Protein AF-0000000080113033 (afdb_homodimer)

Organism: NCBI:txid1611254

Solvent-accessible surface area (backbone atoms only — not comparable to full-atom values): 27916 Å² total; per-residue (Å²): 97,87,69,54,71,92,77,58,42,43,52,55,88,66,66,50,23,52,52,45,48,52,48,31,51,71,43,21,34,92,47,36,63,61,51,31,40,35,30,22,45,32,51,26,34,28,23,66,61,72,43,68,68,57,34,53,51,52,33,44,49,45,47,46,65,73,26,60,57,77,42,72,47,20,52,50,35,39,54,56,49,51,50,52,51,56,48,40,75,72,53,36,64,60,57,39,73,61,30,32,65,85,39,83,89,32,72,80,85,64,69,82,50,74,45,83,84,57,75,85,54,63,55,66,59,42,42,67,41,27,65,63,29,37,45,33,42,17,44,30,23,52,51,32,50,59,38,46,74,78,42,56,54,51,64,28,38,52,52,33,40,52,46,39,48,56,38,28,70,68,33,76,85,39,80,54,16,47,60,43,45,47,53,46,36,40,52,45,48,51,49,28,51,49,55,50,52,50,52,52,51,51,49,51,50,50,51,50,50,50,49,51,51,50,50,50,51,50,51,49,50,52,52,51,54,52,53,52,54,51,51,52,52,49,52,55,51,54,56,52,56,56,59,58,58,61,62,58,65,69,66,69,70,75,68,76,71,72,71,71,78,123,96,88,67,57,71,90,77,57,43,44,52,54,86,66,66,49,23,51,52,45,48,51,47,30,48,72,43,20,35,92,47,36,66,62,50,32,41,35,28,22,45,33,50,27,34,27,25,66,60,72,42,68,69,57,34,51,52,51,33,46,49,45,47,45,65,74,26,61,56,76,42,74,47,21,51,50,36,40,55,56,48,51,50,51,53,57,49,40,76,74,54,37,64,59,54,36,72,62,28,29,66,86,39,82,89,33,71,78,83,62,71,82,49,74,44,82,84,57,76,85,56,64,56,67,60,42,42,67,40,27,66,64,30,37,44,32,42,17,43,33,24,53,50,31,49,59,38,46,73,79,43,57,54,53,64,29,39,53,52,32,38,52,44,40,48,55,38,27,69,69,34,76,85,40,79,52,15,47,59,43,45,48,53,46,36,38,52,46,49,52,48,27,50,50,55,50,50,50,52,52,51,49,50,50,50,51,50,51,50,49,49,50,51,50,52,50,49,51,50,49,51,50,50,50,53,52,51,52,54,50,51,54,53,50,53,55,52,54,57,52,55,55,60,56,57,62,61,60,65,68,66,67,66,74,68,76,70,76,68,75,75,122

pLDDT: mean 84.25, std 17.68, range [20.73, 98.19]

Secondary structure (DSSP, 8-state):
--S-GGG--SS-TTHHHHHHHHHHHHH-TTTHHHHHHHHHHHHHHHHHT--HHHHHHHHHHHHHHHH-SSSHHHHHHHHHHHHHHHHHHHHHHHHHHH--TT-TTS---------SS-TT--HHHHHHH-GGGHHHHHHHHHHHHHHHTTS-HHHHHHHHHHHHHHHHHH--S-TTHHHHHHHHHHHHHHHHHHHHHHHHHHHHHHHHHHHHHHHHHHHHHHHHHHHHHHHHHHHHHHHHHHHHHHHHHTTSS--GGGG---/--S-GGG--SS-TTHHHHHHHHHHHHH-TTTHHHHHHHHHHHHHHHHHT--HHHHHHHHHHHHHHHH-SSSHHHHHHHHHHHHHHHHHHHHHHHHHHH--TT-TTS---------SS-TT--HHHHHHH-GGGHHHHHHHHHHHHHHHTTS-HHHHHHHHHHHHHHHHHH--S-TTHHHHHHHHHHHHHHHHHHHHHHHHHHHHHHHHHHHHHHHHHHHHHHHHHHHHHHHHHHHHHHHHHHHHHHHHHTTTT---GGG---

InterPro domains:
  IPR033113 Phospholipase A2, histidine active site [PS00118] (38-45)
  IPR036444 Phospholipase A2 domain superfamily [G3DSA:1.20.90.10] (3-93)
  IPR036444 Phospholipase A2 domain superfamily [SSF48619] (30-64)
  IPR053322 Phospholipase A2-like [PTHR34228] (2-246)

Structure (mmCIF, N/CA/C/O backbone):
data_AF-0000000080113033-model_v1
#
loop_
_entity.id
_entity.type
_entity.pdbx_description
1 polymer 'Phospholipase A2 domain-containing protein'
#
loop_
_atom_site.group_PDB
_atom_site.id
_atom_site.type_symbol
_atom_site.label_atom_id
_atom_site.label_alt_id
_atom_site.label_comp_id
_atom_site.label_asym_id
_atom_site.label_entity_id
_atom_site.label_seq_id
_atom_site.pdbx_PDB_ins_code
_atom_site.Cart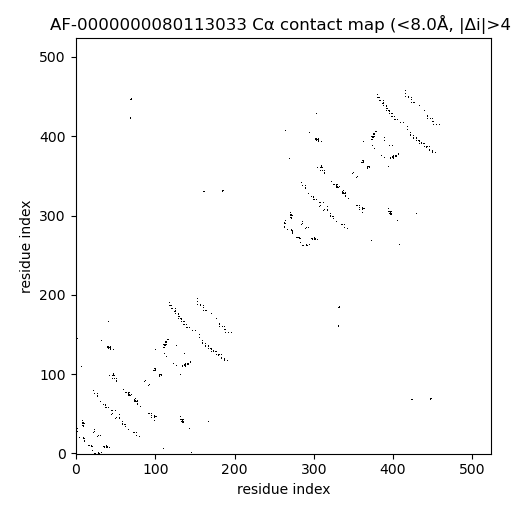n_x
_atom_site.Cartn_y
_atom_site.Cartn_z
_atom_site.occupancy
_atom_site.B_iso_or_equiv
_atom_site.auth_seq_id
_atom_site.auth_comp_id
_atom_site.auth_asym_id
_atom_site.auth_atom_id
_atom_site.pdbx_PDB_model_num
ATOM 1 N N . MET A 1 1 ? -7.789 -1.001 19.156 1 73.06 1 MET A N 1
ATOM 2 C CA . MET A 1 1 ? -8.219 -1.553 17.875 1 73.06 1 MET A CA 1
ATOM 3 C C . MET A 1 1 ? -9.422 -0.784 17.328 1 73.06 1 MET A C 1
ATOM 5 O O . MET A 1 1 ? -10.375 -0.509 18.062 1 73.06 1 MET A O 1
ATOM 9 N N . LEU A 1 2 ? -9.297 -0.498 16.062 1 80 2 LEU A N 1
ATOM 10 C CA . LEU A 1 2 ? -10.219 0.477 15.5 1 80 2 LEU A CA 1
ATOM 11 C C . LEU A 1 2 ? -11.359 -0.219 14.773 1 80 2 LEU A C 1
ATOM 13 O O . LEU A 1 2 ? -12.312 0.434 14.328 1 80 2 LEU A O 1
ATOM 17 N N . ILE A 1 3 ? -11.297 -1.491 14.789 1 90.19 3 ILE A N 1
ATOM 18 C CA . ILE A 1 3 ? -12.359 -2.209 14.094 1 90.19 3 ILE A CA 1
ATOM 19 C C . ILE A 1 3 ? -13.461 -2.59 15.086 1 90.19 3 ILE A C 1
ATOM 21 O O . ILE A 1 3 ? -13.219 -3.334 16.031 1 90.19 3 ILE A O 1
ATOM 25 N N . PRO A 1 4 ? -14.688 -2.154 14.852 1 89.88 4 PRO A N 1
ATOM 26 C CA . PRO A 1 4 ? -15.781 -2.607 15.703 1 89.88 4 PRO A CA 1
ATOM 27 C C . PRO A 1 4 ? -16.047 -4.105 15.578 1 89.88 4 PRO A C 1
ATOM 29 O O . PRO A 1 4 ? -15.852 -4.684 14.508 1 89.88 4 PRO A O 1
ATOM 32 N N . TYR A 1 5 ? -16.578 -4.672 16.578 1 91.75 5 TYR A N 1
ATOM 33 C CA . TYR A 1 5 ? -16.812 -6.109 16.641 1 91.75 5 TYR A CA 1
ATOM 34 C C . TYR A 1 5 ? -17.75 -6.555 15.531 1 91.75 5 TYR A C 1
ATOM 36 O O . TYR A 1 5 ? -17.547 -7.605 14.93 1 91.75 5 TYR A O 1
ATOM 44 N N . ASN A 1 6 ? -18.719 -5.762 15.273 1 88.81 6 ASN A N 1
ATOM 45 C CA . ASN A 1 6 ? -19.734 -6.129 14.289 1 88.81 6 ASN A CA 1
ATOM 46 C C . ASN A 1 6 ? -19.141 -6.227 12.883 1 88.81 6 ASN A C 1
ATOM 48 O O . ASN A 1 6 ? -19.703 -6.879 12.008 1 88.81 6 ASN A O 1
ATOM 52 N N . ASN A 1 7 ? -17.984 -5.629 12.688 1 90.56 7 ASN A N 1
ATOM 53 C CA . ASN A 1 7 ? -17.328 -5.656 11.383 1 90.56 7 ASN A CA 1
ATOM 54 C C . ASN A 1 7 ? -16.141 -6.602 11.375 1 90.56 7 ASN A C 1
ATOM 56 O O . ASN A 1 7 ? -15.352 -6.617 10.422 1 90.56 7 ASN A O 1
ATOM 60 N N . TRP A 1 8 ? -16 -7.332 12.445 1 93.56 8 TRP A N 1
ATOM 61 C CA . TRP A 1 8 ? -14.898 -8.289 12.562 1 93.56 8 TRP A CA 1
ATOM 62 C C . TRP A 1 8 ? -15.258 -9.609 11.891 1 93.56 8 TRP A C 1
ATOM 64 O O . TRP A 1 8 ? -16.312 -10.195 12.172 1 93.56 8 TRP A O 1
ATOM 74 N N . HIS A 1 9 ? -14.328 -10.125 11.039 1 92.19 9 HIS A N 1
ATOM 75 C CA . HIS A 1 9 ? -14.656 -11.258 10.188 1 92.19 9 HIS A CA 1
ATOM 76 C C . HIS A 1 9 ? -13.859 -12.5 10.586 1 92.19 9 HIS A C 1
ATOM 78 O O . HIS A 1 9 ? -14.172 -13.609 10.141 1 92.19 9 HIS A O 1
ATOM 84 N N . CYS A 1 10 ? -12.859 -12.312 11.414 1 92.31 10 CYS A N 1
ATOM 85 C CA . CYS A 1 10 ? -12.031 -13.461 11.758 1 92.31 10 CYS A CA 1
ATOM 86 C C . CYS A 1 10 ? -12.727 -14.352 12.781 1 92.31 10 CYS A C 1
ATOM 88 O O . CYS A 1 10 ? -12.977 -13.922 13.914 1 92.31 10 CYS A O 1
ATOM 90 N N . GLY A 1 11 ? -12.898 -15.555 12.344 1 87.62 11 GLY A N 1
ATOM 91 C CA . GLY A 1 11 ? -13.617 -16.5 13.18 1 87.62 11 GLY A CA 1
ATOM 92 C C . GLY A 1 11 ? -15.055 -16.734 12.742 1 87.62 11 GLY A C 1
ATOM 93 O O . GLY A 1 11 ? -15.648 -15.867 12.086 1 87.62 11 GLY A O 1
ATOM 94 N N . SER A 1 12 ? -15.461 -17.859 13.008 1 78.38 12 SER A N 1
ATOM 95 C CA . SER A 1 12 ? -16.859 -18.172 12.727 1 78.38 12 SER A CA 1
ATOM 96 C C . SER A 1 12 ? -17.781 -17.531 13.766 1 78.38 12 SER A C 1
ATOM 98 O O . SER A 1 12 ? -17.312 -16.906 14.719 1 78.38 12 SER A O 1
ATOM 100 N N . GLU A 1 13 ? -19.094 -17.688 13.57 1 72.19 13 GLU A N 1
ATOM 101 C CA . GLU A 1 13 ? -20.062 -17.078 14.477 1 72.19 13 GLU A CA 1
ATOM 102 C C . GLU A 1 13 ? -19.891 -17.594 15.898 1 72.19 13 GLU A C 1
ATOM 104 O O . GLU A 1 13 ? -19.375 -18.688 16.109 1 72.19 13 GLU A O 1
ATOM 109 N N . GLY A 1 14 ? -19.984 -16.719 16.844 1 79.38 14 GLY A N 1
ATOM 110 C CA . GLY A 1 14 ? -20.031 -17.062 18.266 1 79.38 14 GLY A CA 1
ATOM 111 C C . GLY A 1 14 ? -18.688 -17.031 18.938 1 79.38 14 GLY A C 1
ATOM 112 O O . GLY A 1 14 ? -17.969 -16.016 18.875 1 79.38 14 GLY A O 1
ATOM 113 N N . ILE A 1 15 ? -18.25 -18.141 19.406 1 82.44 15 ILE A N 1
ATOM 114 C CA . ILE A 1 15 ? -17.125 -18.234 20.328 1 82.44 15 ILE A CA 1
ATOM 115 C C . ILE A 1 15 ? -15.82 -17.969 19.594 1 82.44 15 ILE A C 1
ATOM 117 O O . ILE A 1 15 ? -14.969 -17.203 20.078 1 82.44 15 ILE A O 1
ATOM 121 N N . SER A 1 16 ? -15.625 -18.484 18.484 1 86 16 SER A N 1
ATOM 122 C CA . SER A 1 16 ? -14.367 -18.328 17.766 1 86 16 SER A CA 1
ATOM 123 C C . SER A 1 16 ? -14.141 -16.875 17.344 1 86 16 SER A C 1
ATOM 125 O O . SER A 1 16 ? -13.016 -16.391 17.391 1 86 16 SER A O 1
ATOM 127 N N . ARG A 1 17 ? -15.117 -16.188 16.984 1 90.69 17 ARG A N 1
ATOM 128 C CA . ARG A 1 17 ? -15.023 -14.781 16.625 1 90.69 17 ARG A CA 1
ATOM 129 C C . ARG A 1 17 ? -14.648 -13.93 17.828 1 90.69 17 ARG A C 1
ATOM 131 O O . ARG A 1 17 ? -13.828 -13.016 17.719 1 90.69 17 ARG A O 1
ATOM 138 N N . ASN A 1 18 ? -15.25 -14.273 18.922 1 92.06 18 ASN A N 1
ATOM 139 C CA . ASN A 1 18 ? -14.922 -13.555 20.156 1 92.06 18 ASN A CA 1
ATOM 140 C C . ASN A 1 18 ? -13.461 -13.75 20.547 1 92.06 18 ASN A C 1
ATOM 142 O O . ASN A 1 18 ? -12.781 -12.797 20.938 1 92.06 18 ASN A O 1
ATOM 146 N N . ILE A 1 19 ? -13.039 -14.93 20.484 1 92.31 19 ILE A N 1
ATOM 147 C CA . ILE A 1 19 ? -11.664 -15.242 20.844 1 92.31 19 ILE A CA 1
ATOM 148 C C . ILE A 1 19 ? -10.703 -14.508 19.906 1 92.31 19 ILE A C 1
ATOM 150 O O . ILE A 1 19 ? -9.773 -13.844 20.359 1 92.31 19 ILE A O 1
ATOM 154 N N . SER A 1 20 ? -10.961 -14.633 18.625 1 93.94 20 SER A N 1
ATOM 155 C CA . SER A 1 20 ? -10.078 -13.984 17.656 1 93.94 20 SER A CA 1
ATOM 156 C C . SER A 1 20 ? -10.094 -12.469 17.828 1 93.94 20 SER A C 1
ATOM 158 O O . SER A 1 20 ? -9.055 -11.812 17.719 1 93.94 20 SER A O 1
ATOM 160 N N . TYR A 1 21 ? -11.203 -11.906 18.094 1 95.31 21 TYR A N 1
ATOM 161 C CA . TYR A 1 21 ? -11.32 -10.469 18.312 1 95.31 21 TYR A CA 1
ATOM 162 C C . TYR A 1 21 ? -10.492 -10.023 19.516 1 95.31 21 TYR A C 1
ATOM 164 O O . TYR A 1 21 ? -9.766 -9.031 19.438 1 95.31 21 TYR A O 1
ATOM 172 N N . ASN A 1 22 ? -10.57 -10.766 20.562 1 94.12 22 ASN A N 1
ATOM 173 C CA . ASN A 1 22 ? -9.852 -10.406 21.781 1 94.12 22 ASN A CA 1
ATOM 174 C C . ASN A 1 22 ? -8.344 -10.586 21.609 1 94.12 22 ASN A C 1
ATOM 176 O O . ASN A 1 22 ? -7.562 -9.789 22.125 1 94.12 22 ASN A O 1
ATOM 180 N N . VAL A 1 23 ? -7.988 -11.594 20.953 1 94.44 23 VAL A N 1
ATOM 181 C CA . VAL A 1 23 ? -6.57 -11.805 20.688 1 94.44 23 VAL A CA 1
ATOM 182 C C . VAL A 1 23 ? -6.023 -10.664 19.844 1 94.44 23 VAL A C 1
ATOM 184 O O . VAL A 1 23 ? -4.949 -10.125 20.125 1 94.44 23 VAL A O 1
ATOM 187 N N . ALA A 1 24 ? -6.738 -10.312 18.766 1 95.56 24 ALA A N 1
ATOM 188 C CA . ALA A 1 24 ? -6.301 -9.219 17.906 1 95.56 24 ALA A CA 1
ATOM 189 C C . ALA A 1 24 ? -6.227 -7.902 18.672 1 95.56 24 ALA A C 1
ATOM 191 O O . ALA A 1 24 ? -5.297 -7.113 18.484 1 95.56 24 ALA A O 1
ATOM 192 N N . LYS A 1 25 ? -7.18 -7.715 19.516 1 95.5 25 LYS A N 1
ATOM 193 C CA . LYS A 1 25 ? -7.211 -6.496 20.328 1 95.5 25 LYS A CA 1
ATOM 194 C C . LYS A 1 25 ? -6 -6.418 21.25 1 95.5 25 LYS A C 1
ATOM 196 O O . LYS A 1 25 ? -5.422 -5.344 21.438 1 95.5 25 LYS A O 1
ATOM 201 N N . LYS A 1 26 ? -5.602 -7.504 21.75 1 94.31 26 LYS A N 1
ATOM 202 C CA . LYS A 1 26 ? -4.512 -7.551 22.719 1 94.31 26 LYS A CA 1
ATOM 203 C C . LYS A 1 26 ? -3.154 -7.578 22.031 1 94.31 26 LYS A C 1
ATOM 205 O O . LYS A 1 26 ? -2.264 -6.793 22.359 1 94.31 26 LYS A O 1
ATOM 210 N N . ASP A 1 27 ? -3.055 -8.422 21.031 1 94.12 27 ASP A N 1
ATOM 211 C CA . ASP A 1 27 ? -1.729 -8.742 20.516 1 94.12 27 ASP A CA 1
ATOM 212 C C . ASP A 1 27 ? -1.466 -8.031 19.188 1 94.12 27 ASP A C 1
ATOM 214 O O . ASP A 1 27 ? -0.313 -7.848 18.797 1 94.12 27 ASP A O 1
ATOM 218 N N . CYS A 1 28 ? -2.498 -7.617 18.484 1 96 28 CYS A N 1
ATOM 219 C CA . CYS A 1 28 ? -2.307 -7.125 17.125 1 96 28 CYS A CA 1
ATOM 220 C C . CYS A 1 28 ? -3.139 -5.871 16.875 1 96 28 CYS A C 1
ATOM 222 O O . CYS A 1 28 ? -3.857 -5.789 15.883 1 96 28 CYS A O 1
ATOM 224 N N . PRO A 1 29 ? -3.104 -4.957 17.75 1 94.62 29 PRO A N 1
ATOM 225 C CA . PRO A 1 29 ? -4.051 -3.848 17.625 1 94.62 29 PRO A CA 1
ATOM 226 C C . PRO A 1 29 ? -3.807 -3.018 16.359 1 94.62 29 PRO A C 1
ATOM 228 O O . PRO A 1 29 ? -4.762 -2.582 15.711 1 94.62 29 PRO A O 1
ATOM 231 N N . THR A 1 30 ? -2.572 -2.766 15.945 1 93.12 30 THR A N 1
ATOM 232 C CA . THR A 1 30 ? -2.293 -1.899 14.805 1 93.12 30 THR A CA 1
ATOM 233 C C . THR A 1 30 ? -2.434 -2.668 13.492 1 93.12 30 THR A C 1
ATOM 235 O O . THR A 1 30 ? -2.52 -2.068 12.422 1 93.12 30 THR A O 1
ATOM 238 N N . LEU A 1 31 ? -2.49 -3.99 13.578 1 96.38 31 LEU A N 1
ATOM 239 C CA . LEU A 1 31 ? -2.584 -4.82 12.383 1 96.38 31 LEU A CA 1
ATOM 240 C C . LEU A 1 31 ? -3.992 -5.387 12.219 1 96.38 31 LEU A C 1
ATOM 242 O O . LEU A 1 31 ? -4.273 -6.094 11.25 1 96.38 31 LEU A O 1
ATOM 246 N N . ALA A 1 32 ? -4.84 -5.004 13.086 1 96.44 32 ALA A N 1
ATOM 247 C CA . ALA A 1 32 ? -6.156 -5.629 13.18 1 96.44 32 ALA A CA 1
ATOM 248 C C . ALA A 1 32 ? -6.957 -5.414 11.898 1 96.44 32 ALA A C 1
ATOM 250 O O . ALA A 1 32 ? -7.621 -6.336 11.414 1 96.44 32 ALA A O 1
ATOM 251 N N . ALA A 1 33 ? -6.922 -4.25 11.375 1 96.19 33 ALA A N 1
ATOM 252 C CA . ALA A 1 33 ? -7.691 -3.957 10.172 1 96.19 33 ALA A CA 1
ATOM 253 C C . ALA A 1 33 ? -7.215 -4.809 9 1 96.19 33 ALA A C 1
ATOM 255 O O . ALA A 1 33 ? -8.031 -5.352 8.242 1 96.19 33 ALA A O 1
ATOM 256 N N . ALA A 1 34 ? -5.938 -4.891 8.867 1 97.12 34 ALA A N 1
ATOM 257 C CA . ALA A 1 34 ? -5.367 -5.68 7.781 1 97.12 34 ALA A CA 1
ATOM 258 C C . ALA A 1 34 ? -5.668 -7.164 7.961 1 97.12 34 ALA A C 1
ATOM 260 O O . ALA A 1 34 ? -6.004 -7.855 6.996 1 97.12 34 ALA A O 1
ATOM 261 N N . LEU A 1 35 ? -5.531 -7.641 9.148 1 97.44 35 LEU A N 1
ATOM 262 C CA . LEU A 1 35 ? -5.852 -9.039 9.43 1 97.44 35 LEU A CA 1
ATOM 263 C C . LEU A 1 35 ? -7.324 -9.32 9.164 1 97.44 35 LEU A C 1
ATOM 265 O O . LEU A 1 35 ? -7.664 -10.359 8.594 1 97.44 35 LEU A O 1
ATOM 269 N N . ASN A 1 36 ? -8.141 -8.43 9.609 1 96.62 36 ASN A N 1
ATOM 270 C CA . ASN A 1 36 ? -9.57 -8.555 9.367 1 96.62 36 ASN A CA 1
ATOM 271 C C . ASN A 1 36 ? -9.883 -8.602 7.871 1 96.62 36 ASN A C 1
ATOM 273 O O . ASN A 1 36 ? -10.805 -9.297 7.445 1 96.62 36 ASN A O 1
ATOM 277 N N . HIS A 1 37 ? -9.164 -7.84 7.113 1 97.88 37 HIS A N 1
ATOM 278 C CA . HIS A 1 37 ? -9.352 -7.844 5.664 1 97.88 37 HIS A CA 1
ATOM 279 C C . HIS A 1 37 ? -9.008 -9.203 5.066 1 97.88 37 HIS A C 1
ATOM 281 O O . HIS A 1 37 ? -9.695 -9.68 4.16 1 97.88 37 HIS A O 1
ATOM 287 N N . CYS A 1 38 ? -7.938 -9.812 5.559 1 98.19 38 CYS A N 1
ATOM 288 C CA . CYS A 1 38 ? -7.602 -11.164 5.121 1 98.19 38 CYS A CA 1
ATOM 289 C C . CYS A 1 38 ? -8.742 -12.125 5.402 1 98.19 38 CYS A C 1
ATOM 291 O O . CYS A 1 38 ? -9.055 -12.984 4.574 1 98.19 38 CYS A O 1
ATOM 293 N N . CYS A 1 39 ? -9.352 -11.977 6.512 1 96.25 39 CYS A N 1
ATOM 294 C CA . CYS A 1 39 ? -10.477 -12.828 6.875 1 96.25 39 CYS A CA 1
ATOM 295 C C . CYS A 1 39 ? -11.672 -12.57 5.961 1 96.25 39 CYS A C 1
ATOM 297 O O . CYS A 1 39 ? -12.367 -13.508 5.57 1 96.25 39 CYS A O 1
ATOM 299 N N . ALA A 1 40 ? -11.922 -11.328 5.645 1 95.88 40 ALA A N 1
ATOM 300 C CA . ALA A 1 40 ? -13.023 -10.984 4.75 1 95.88 40 ALA A CA 1
ATOM 301 C C . ALA A 1 40 ? -12.852 -11.633 3.383 1 95.88 40 ALA A C 1
ATOM 303 O O . ALA A 1 40 ? -13.797 -12.211 2.838 1 95.88 40 ALA A O 1
ATOM 304 N N . ILE A 1 41 ? -11.664 -11.555 2.881 1 97.69 41 ILE A N 1
ATOM 305 C CA . ILE A 1 41 ? -11.359 -12.172 1.595 1 97.69 41 ILE A CA 1
ATOM 306 C C . ILE A 1 41 ? -11.562 -13.68 1.683 1 97.69 41 ILE A C 1
ATOM 308 O O . ILE A 1 41 ? -12.125 -14.289 0.769 1 97.69 41 ILE A O 1
ATOM 312 N N . HIS A 1 42 ? -11.18 -14.234 2.762 1 95.94 42 HIS A N 1
ATOM 313 C CA . HIS A 1 42 ? -11.305 -15.664 2.994 1 95.94 42 HIS A CA 1
ATOM 314 C C . HIS A 1 42 ? -12.773 -16.094 3.029 1 95.94 42 HIS A C 1
ATOM 316 O O . HIS A 1 42 ? -13.141 -17.125 2.455 1 95.94 42 HIS A O 1
ATOM 322 N N . ASP A 1 43 ? -13.547 -15.32 3.691 1 93.81 43 ASP A N 1
ATOM 323 C CA . ASP A 1 43 ? -14.977 -15.602 3.773 1 93.81 43 ASP A CA 1
ATOM 324 C C . ASP A 1 43 ? -15.609 -15.625 2.387 1 93.81 43 ASP A C 1
ATOM 326 O O . ASP A 1 43 ? -16.375 -16.531 2.062 1 93.81 43 ASP A O 1
ATOM 330 N N . ASP A 1 44 ? -15.312 -14.664 1.611 1 95.19 44 ASP A N 1
ATOM 331 C CA . ASP A 1 44 ? -15.859 -14.617 0.26 1 95.19 44 ASP A CA 1
ATOM 332 C C . ASP A 1 44 ? -15.352 -15.789 -0.576 1 95.19 44 ASP A C 1
ATOM 334 O O . ASP A 1 44 ? -16.094 -16.344 -1.392 1 95.19 44 ASP A O 1
ATOM 338 N N . CYS A 1 45 ? -14.117 -16.109 -0.404 1 96.19 45 CYS A N 1
ATOM 339 C CA . CYS A 1 45 ? -13.57 -17.266 -1.112 1 96.19 45 CYS A CA 1
ATOM 340 C C . CYS A 1 45 ? -14.352 -18.531 -0.77 1 96.19 45 CYS A C 1
ATOM 342 O O . CYS A 1 45 ? -14.703 -19.297 -1.66 1 96.19 45 CYS A O 1
ATOM 344 N N . TYR A 1 46 ? -14.578 -18.719 0.485 1 93.81 46 TYR A N 1
ATOM 345 C CA . TYR A 1 46 ? -15.391 -19.844 0.932 1 93.81 46 TYR A CA 1
ATOM 346 C C . TYR A 1 46 ? -16.797 -19.781 0.331 1 93.81 46 TYR A C 1
ATOM 348 O O . TYR A 1 46 ? -17.312 -20.781 -0.16 1 93.81 46 TYR A O 1
ATOM 356 N N . GLY A 1 47 ? -17.344 -18.625 0.428 1 93.19 47 GLY A N 1
ATOM 357 C CA . GLY A 1 47 ? -18.672 -18.438 -0.123 1 93.19 47 GLY A CA 1
ATOM 358 C C . GLY A 1 47 ? -18.766 -18.797 -1.593 1 93.19 47 GLY A C 1
ATOM 359 O O . GLY A 1 47 ? -19.781 -19.344 -2.037 1 93.19 47 GLY A O 1
ATOM 360 N N . ARG A 1 48 ? -17.75 -18.562 -2.334 1 94.19 48 ARG A N 1
ATOM 361 C CA . ARG A 1 48 ? -17.719 -18.828 -3.768 1 94.19 48 ARG A CA 1
ATOM 362 C C . ARG A 1 48 ? -17.375 -20.297 -4.043 1 94.19 48 ARG A C 1
ATOM 364 O O . ARG A 1 48 ? -17.453 -20.75 -5.188 1 94.19 48 ARG A O 1
ATOM 371 N N . GLN A 1 49 ? -16.969 -20.953 -2.982 1 94.31 49 GLN A N 1
ATOM 372 C CA . GLN A 1 49 ? -16.609 -22.359 -3.109 1 94.31 49 GLN A CA 1
ATOM 373 C C . GLN A 1 49 ? -15.453 -22.547 -4.094 1 94.31 49 GLN A C 1
ATOM 375 O O . GLN A 1 49 ? -15.5 -23.406 -4.965 1 94.31 49 GLN A O 1
ATOM 380 N N . ASP A 1 50 ? -14.375 -21.719 -3.951 1 95.44 50 ASP A N 1
ATOM 381 C CA . ASP A 1 50 ? -13.219 -21.734 -4.852 1 95.44 50 ASP A CA 1
ATOM 382 C C . ASP A 1 50 ? -12.25 -22.859 -4.477 1 95.44 50 ASP A C 1
ATOM 384 O O . ASP A 1 50 ? -11.148 -22.938 -5.012 1 95.44 50 ASP A O 1
ATOM 388 N N . GLY A 1 51 ? -12.68 -23.812 -3.629 1 95 51 GLY A N 1
ATOM 389 C CA . GLY A 1 51 ? -11.82 -24.859 -3.123 1 95 51 GLY A CA 1
ATOM 390 C C . GLY A 1 51 ? -11.234 -24.547 -1.758 1 95 51 GLY A C 1
ATOM 391 O O . GLY A 1 51 ? -10.586 -23.516 -1.576 1 95 51 GLY A O 1
ATOM 392 N N . GLN A 1 52 ? -11.453 -25.312 -0.85 1 94.88 52 GLN A N 1
ATOM 393 C CA . GLN A 1 52 ? -11.055 -25.078 0.534 1 94.88 52 GLN A CA 1
ATOM 394 C C . GLN A 1 52 ? -9.547 -24.891 0.645 1 94.88 52 GLN A C 1
ATOM 396 O O . GLN A 1 52 ? -9.078 -23.938 1.283 1 94.88 52 GLN A O 1
ATOM 401 N N . GLU A 1 53 ? -8.781 -25.781 0.035 1 95.62 53 GLU A N 1
ATOM 402 C CA . GLU A 1 53 ? -7.328 -25.734 0.138 1 95.62 53 GLU A CA 1
ATOM 403 C C . GLU A 1 53 ? -6.781 -24.406 -0.41 1 95.62 53 GLU A C 1
ATOM 405 O O . GLU A 1 53 ? -5.941 -23.766 0.226 1 95.62 53 GLU A O 1
ATOM 410 N N . LYS A 1 54 ? -7.273 -24 -1.526 1 96.69 54 LYS A N 1
ATOM 411 C CA . LYS A 1 54 ? -6.836 -22.75 -2.131 1 96.69 54 LYS A CA 1
ATOM 412 C C . LYS A 1 54 ? -7.156 -21.562 -1.229 1 96.69 54 LYS A C 1
ATOM 414 O O . LYS A 1 54 ? -6.301 -20.688 -1.002 1 96.69 54 LYS A O 1
ATOM 419 N N . CYS A 1 55 ? -8.398 -21.516 -0.719 1 97.19 55 CYS A N 1
ATOM 420 C CA . CYS A 1 55 ? -8.828 -20.406 0.133 1 97.19 55 CYS A CA 1
ATOM 421 C C . CYS A 1 55 ? -7.992 -20.344 1.404 1 97.19 55 CYS A C 1
ATOM 423 O O . CYS A 1 55 ? -7.582 -19.266 1.829 1 97.19 55 CYS A O 1
ATOM 425 N N . ASP A 1 56 ? -7.699 -21.5 1.99 1 96.56 56 ASP A N 1
ATOM 426 C CA . ASP A 1 56 ? -6.918 -21.562 3.225 1 96.56 56 ASP A CA 1
ATOM 427 C C . ASP A 1 56 ? -5.477 -21.109 2.982 1 96.56 56 ASP A C 1
ATOM 429 O O . ASP A 1 56 ? -4.898 -20.391 3.799 1 96.56 56 ASP A O 1
ATOM 433 N N . GLU A 1 57 ? -4.934 -21.562 1.918 1 97.06 57 GLU A N 1
ATOM 434 C CA . GLU A 1 57 ? -3.57 -21.156 1.583 1 97.06 57 GLU A CA 1
ATOM 435 C C . GLU A 1 57 ? -3.475 -19.656 1.363 1 97.06 57 GLU A C 1
ATOM 437 O O . GLU A 1 57 ? -2.529 -19.016 1.827 1 97.06 57 GLU A O 1
ATOM 442 N N . GLU A 1 58 ? -4.391 -19.109 0.638 1 97.44 58 GLU A N 1
ATOM 443 C CA . GLU A 1 58 ? -4.406 -17.672 0.382 1 97.44 58 GLU A CA 1
ATOM 444 C C . GLU A 1 58 ? -4.602 -16.875 1.675 1 97.44 58 GLU A C 1
ATOM 446 O O . GLU A 1 58 ? -4 -15.82 1.856 1 97.44 58 GLU A O 1
ATOM 451 N N . PHE A 1 59 ? -5.473 -17.375 2.545 1 97.75 59 PHE A N 1
ATOM 452 C CA . PHE A 1 59 ? -5.68 -16.75 3.852 1 97.75 59 PHE A CA 1
ATOM 453 C C . PHE A 1 59 ? -4.379 -16.734 4.648 1 97.75 59 PHE A C 1
ATOM 455 O O . PHE A 1 59 ? -4.004 -15.703 5.203 1 97.75 59 PHE A O 1
ATOM 462 N N . CYS A 1 60 ? -3.693 -17.828 4.715 1 97.94 60 CYS A N 1
ATOM 463 C CA . CYS A 1 60 ? -2.459 -17.922 5.484 1 97.94 60 CYS A CA 1
ATOM 464 C C . CYS A 1 60 ? -1.366 -17.047 4.879 1 97.94 60 CYS A C 1
ATOM 466 O O . CYS A 1 60 ? -0.601 -16.422 5.609 1 97.94 60 CYS A O 1
ATOM 468 N N . GLU A 1 61 ? -1.302 -17.016 3.584 1 97.75 61 GLU A N 1
ATOM 469 C CA . GLU A 1 61 ? -0.332 -16.141 2.922 1 97.75 61 GLU A CA 1
ATOM 470 C C . GLU A 1 61 ? -0.629 -14.672 3.195 1 97.75 61 GLU A C 1
ATOM 472 O O . GLU A 1 61 ? 0.287 -13.883 3.432 1 97.75 61 GLU A O 1
ATOM 477 N N . CYS A 1 62 ? -1.855 -14.32 3.094 1 98.12 62 CYS A N 1
ATOM 478 C CA . CYS A 1 62 ? -2.275 -12.961 3.414 1 98.12 62 CYS A CA 1
ATOM 479 C C . CYS A 1 62 ? -1.826 -12.57 4.816 1 98.12 62 CYS A C 1
ATOM 481 O O . CYS A 1 62 ? -1.265 -11.492 5.016 1 98.12 62 CYS A O 1
ATOM 483 N N . ASN A 1 63 ? -2.047 -13.422 5.766 1 97.5 63 ASN A N 1
ATOM 484 C CA . ASN A 1 63 ? -1.66 -13.164 7.148 1 97.5 63 ASN A CA 1
ATOM 485 C C . ASN A 1 63 ? -0.144 -13.094 7.305 1 97.5 63 ASN A C 1
ATOM 487 O O . ASN A 1 63 ? 0.37 -12.289 8.078 1 97.5 63 ASN A O 1
ATOM 491 N N . ARG A 1 64 ? 0.532 -13.922 6.598 1 96.94 64 ARG A N 1
ATOM 492 C CA . ARG A 1 64 ? 1.99 -13.875 6.621 1 96.94 64 ARG A CA 1
ATOM 493 C C . ARG A 1 64 ? 2.502 -12.516 6.16 1 96.94 64 ARG A C 1
ATOM 495 O O . ARG A 1 64 ? 3.387 -11.938 6.793 1 96.94 64 ARG A O 1
ATOM 502 N N . MET A 1 65 ? 1.953 -12.055 5.129 1 97.25 65 MET A N 1
ATOM 503 C CA . MET A 1 65 ? 2.389 -10.781 4.57 1 97.25 65 MET A CA 1
ATOM 504 C C . MET A 1 65 ? 2.1 -9.633 5.539 1 97.25 65 MET A C 1
ATOM 506 O O . MET A 1 65 ? 2.912 -8.719 5.684 1 97.25 65 MET A O 1
ATOM 510 N N . VAL A 1 66 ? 0.997 -9.703 6.176 1 97.44 66 VAL A N 1
ATOM 511 C CA . VAL A 1 66 ? 0.57 -8.648 7.086 1 97.44 66 VAL A CA 1
ATOM 512 C C . VAL A 1 66 ? 1.485 -8.617 8.305 1 97.44 66 VAL A C 1
ATOM 514 O O . VAL A 1 66 ? 1.778 -7.547 8.844 1 97.44 66 VAL A O 1
ATOM 517 N N . THR A 1 67 ? 2 -9.734 8.742 1 97.25 67 THR A N 1
ATOM 518 C CA . THR A 1 67 ? 2.684 -9.812 10.023 1 97.25 67 THR A CA 1
ATOM 519 C C . THR A 1 67 ? 4.188 -9.969 9.828 1 97.25 67 THR A C 1
ATOM 521 O O . THR A 1 67 ? 4.926 -10.18 10.789 1 97.25 67 THR A O 1
ATOM 524 N N . ARG A 1 68 ? 4.672 -9.812 8.703 1 96.12 68 ARG A N 1
ATOM 525 C CA . ARG A 1 68 ? 6.023 -10.25 8.375 1 96.12 68 ARG A CA 1
ATOM 526 C C . ARG A 1 68 ? 7.062 -9.266 8.891 1 96.12 68 ARG A C 1
ATOM 528 O O . ARG A 1 68 ? 8.242 -9.602 9.008 1 96.12 68 ARG A O 1
ATOM 535 N N . LEU A 1 69 ? 6.688 -8.078 9.117 1 96.12 69 LEU A N 1
ATOM 536 C CA . LEU A 1 69 ? 7.688 -7.117 9.562 1 96.12 69 LEU A CA 1
ATOM 537 C C . LEU A 1 69 ? 8.219 -7.484 10.945 1 96.12 69 LEU A C 1
ATOM 539 O O . LEU A 1 69 ? 7.469 -7.988 11.789 1 96.12 69 LEU A O 1
ATOM 543 N N . PRO A 1 70 ? 9.461 -7.211 11.203 1 94.62 70 PRO A N 1
ATOM 544 C CA . PRO A 1 70 ? 10.102 -7.645 12.445 1 94.62 70 PRO A CA 1
ATOM 545 C C . PRO A 1 70 ? 9.852 -6.68 13.602 1 94.62 70 PRO A C 1
ATOM 547 O O . PRO A 1 70 ? 10.797 -6.117 14.156 1 94.62 70 PRO A O 1
ATOM 550 N N . THR A 1 71 ? 8.711 -6.574 13.992 1 94.12 71 THR A N 1
ATOM 551 C CA . THR A 1 71 ? 8.297 -5.805 15.164 1 94.12 71 THR A CA 1
ATOM 552 C C . THR A 1 71 ? 7.781 -6.73 16.266 1 94.12 71 THR A C 1
ATOM 554 O O . THR A 1 71 ? 7.512 -7.91 16.016 1 94.12 71 THR A O 1
ATOM 557 N N . GLU A 1 72 ? 7.715 -6.207 17.438 1 94 72 GLU A N 1
ATOM 558 C CA . GLU A 1 72 ? 7.16 -7.004 18.531 1 94 72 GLU A CA 1
ATOM 559 C C . GLU A 1 72 ? 5.723 -7.422 18.234 1 94 72 GLU A C 1
ATOM 561 O O . GLU A 1 72 ? 5.355 -8.586 18.422 1 94 72 GLU A O 1
ATOM 566 N N . GLU A 1 73 ? 4.938 -6.559 17.828 1 94.5 73 GLU A N 1
ATOM 567 C CA . GLU A 1 73 ? 3.557 -6.875 17.453 1 94.5 73 GLU A CA 1
ATOM 568 C C . GLU A 1 73 ? 3.502 -7.898 16.328 1 94.5 73 GLU A C 1
ATOM 570 O O . GLU A 1 73 ? 2.688 -8.828 16.359 1 94.5 73 GLU A O 1
ATOM 575 N N . GLY A 1 74 ? 4.355 -7.668 15.352 1 95.75 74 GLY A N 1
ATOM 576 C CA . GLY A 1 74 ? 4.418 -8.633 14.258 1 95.75 74 GLY A CA 1
ATOM 577 C C . GLY A 1 74 ? 4.672 -10.055 14.734 1 95.75 74 GLY A C 1
ATOM 578 O O . GLY A 1 74 ? 4.035 -10.992 14.258 1 95.75 74 GLY A O 1
ATOM 579 N N . TYR A 1 75 ? 5.543 -10.188 15.672 1 95.31 75 TYR A N 1
ATOM 580 C CA . TYR A 1 75 ? 5.879 -11.5 16.188 1 95.31 75 TYR A CA 1
ATOM 581 C C . TYR A 1 75 ? 4.691 -12.125 16.922 1 95.31 75 TYR A C 1
ATOM 583 O O . TYR A 1 75 ? 4.367 -13.297 16.703 1 95.31 75 TYR A O 1
ATOM 591 N N . LYS A 1 76 ? 4.062 -11.383 17.75 1 95.44 76 LYS A N 1
ATOM 592 C CA . LYS A 1 76 ? 2.91 -11.867 18.5 1 95.44 76 LYS A CA 1
ATOM 593 C C . LYS A 1 76 ? 1.762 -12.242 17.562 1 95.44 76 LYS A C 1
ATOM 595 O O . LYS A 1 76 ? 1.12 -13.281 17.734 1 95.44 76 LYS A O 1
ATOM 600 N N . CYS A 1 77 ? 1.551 -11.453 16.594 1 96.62 77 CYS A N 1
ATOM 601 C CA . CYS A 1 77 ? 0.479 -11.695 15.633 1 96.62 77 CYS A CA 1
ATOM 602 C C . CYS A 1 77 ? 0.776 -12.93 14.789 1 96.62 77 CYS A C 1
ATOM 604 O O . CYS A 1 77 ? -0.126 -13.719 14.492 1 96.62 77 CYS A O 1
ATOM 606 N N . ARG A 1 78 ? 1.988 -13.047 14.414 1 95.88 78 ARG A N 1
ATOM 607 C CA . ARG A 1 78 ? 2.381 -14.188 13.594 1 95.88 78 ARG A CA 1
ATOM 608 C C . ARG A 1 78 ? 2.109 -15.5 14.328 1 95.88 78 ARG A C 1
ATOM 610 O O . ARG A 1 78 ? 1.671 -16.484 13.711 1 95.88 78 ARG A O 1
ATOM 617 N N . ALA A 1 79 ? 2.426 -15.555 15.539 1 94 79 ALA A N 1
ATOM 618 C CA . ALA A 1 79 ? 2.162 -16.75 16.328 1 94 79 ALA A CA 1
ATOM 619 C C . ALA A 1 79 ? 0.676 -17.094 16.312 1 94 79 ALA A C 1
ATOM 621 O O . ALA A 1 79 ? 0.303 -18.25 16.078 1 94 79 ALA A O 1
ATOM 622 N N . ALA A 1 80 ? -0.107 -16.109 16.562 1 92.81 80 ALA A N 1
ATOM 623 C CA . ALA A 1 80 ? -1.555 -16.312 16.562 1 92.81 80 ALA A CA 1
ATOM 624 C C . ALA A 1 80 ? -2.057 -16.766 15.203 1 92.81 80 ALA A C 1
ATOM 626 O O . ALA A 1 80 ? -2.922 -17.641 15.109 1 92.81 80 ALA A O 1
ATOM 627 N N . MET A 1 81 ? -1.503 -16.188 14.18 1 93.88 81 MET A N 1
ATOM 628 C CA . MET A 1 81 ? -1.946 -16.5 12.828 1 93.88 81 MET A CA 1
ATOM 629 C C . MET A 1 81 ? -1.487 -17.891 12.414 1 93.88 81 MET A C 1
ATOM 631 O O . MET A 1 81 ? -2.201 -18.594 11.695 1 93.88 81 MET A O 1
ATOM 635 N N . ASN A 1 82 ? -0.309 -18.25 12.852 1 93.31 82 ASN A N 1
ATOM 636 C CA . ASN A 1 82 ? 0.152 -19.609 12.594 1 93.31 82 ASN A CA 1
ATOM 637 C C . ASN A 1 82 ? -0.766 -20.656 13.234 1 93.31 82 ASN A C 1
ATOM 639 O O . ASN A 1 82 ? -1.072 -21.672 12.633 1 93.31 82 ASN A O 1
ATOM 643 N N . ASP A 1 83 ? -1.188 -20.391 14.383 1 91.38 83 ASP A N 1
ATOM 644 C CA . ASP A 1 83 ? -2.146 -21.25 15.055 1 91.38 83 ASP A CA 1
ATOM 645 C C . ASP A 1 83 ? -3.461 -21.328 14.281 1 91.38 83 ASP A C 1
ATOM 647 O O . ASP A 1 83 ? -4.016 -22.406 14.086 1 91.38 83 ASP A O 1
ATOM 651 N N . ALA A 1 84 ? -3.957 -20.219 13.859 1 91.81 84 ALA A N 1
ATOM 652 C CA . ALA A 1 84 ? -5.203 -20.156 13.102 1 91.81 84 ALA A CA 1
ATOM 653 C C . ALA A 1 84 ? -5.094 -20.969 11.812 1 91.81 84 ALA A C 1
ATOM 655 O O . ALA A 1 84 ? -6.008 -21.719 11.461 1 91.81 84 ALA A O 1
ATOM 656 N N . CYS A 1 85 ? -4.02 -20.828 11.125 1 94 85 CYS A N 1
ATOM 657 C CA . CYS A 1 85 ? -3.793 -21.547 9.883 1 94 85 CYS A CA 1
ATOM 658 C C . CYS A 1 85 ? -3.707 -23.047 10.141 1 94 85 CYS A C 1
ATOM 660 O O . CYS A 1 85 ? -4.188 -23.859 9.336 1 94 85 CYS A O 1
ATOM 662 N N . GLY A 1 86 ? -3.121 -23.406 11.234 1 91.38 86 GLY A N 1
ATOM 663 C CA . GLY A 1 86 ? -3.07 -24.812 11.633 1 91.38 86 GLY A CA 1
ATOM 664 C C . GLY A 1 86 ? -4.438 -25.391 11.938 1 91.38 86 GLY A C 1
ATOM 665 O O . GLY A 1 86 ? -4.742 -26.516 11.539 1 91.38 86 GLY A O 1
ATOM 666 N N . ILE A 1 87 ? -5.242 -24.641 12.594 1 87.56 87 ILE A N 1
ATOM 667 C CA . ILE A 1 87 ? -6.57 -25.094 13.008 1 87.56 87 ILE A CA 1
ATOM 668 C C . ILE A 1 87 ? -7.465 -25.25 11.781 1 87.56 87 ILE A C 1
ATOM 670 O O . ILE A 1 87 ? -8.289 -26.172 11.727 1 87.56 87 ILE A O 1
ATOM 674 N N . LEU A 1 88 ? -7.363 -24.391 10.812 1 89.06 88 LEU A N 1
ATOM 675 C CA . LEU A 1 88 ? -8.18 -24.422 9.602 1 89.06 88 LEU A CA 1
ATOM 676 C C . LEU A 1 88 ? -8.031 -25.766 8.883 1 89.06 88 LEU A C 1
ATOM 678 O O . LEU A 1 88 ? -8.969 -26.234 8.242 1 89.06 88 LEU A O 1
ATOM 682 N N . ARG A 1 89 ? -6.875 -26.344 8.977 1 84.75 89 ARG A N 1
ATOM 683 C CA . ARG A 1 89 ? -6.641 -27.625 8.328 1 84.75 89 ARG A CA 1
ATOM 684 C C . ARG A 1 89 ? -7.562 -28.703 8.898 1 84.75 89 ARG A C 1
ATOM 686 O O . ARG A 1 89 ? -7.938 -29.641 8.195 1 84.75 89 ARG A O 1
ATOM 693 N N . PHE A 1 90 ? -8.062 -28.469 10.094 1 83.69 90 PHE A N 1
ATOM 694 C CA . PHE A 1 90 ? -8.844 -29.5 10.773 1 83.69 90 PHE A CA 1
ATOM 695 C C . PHE A 1 90 ? -10.336 -29.156 10.734 1 83.69 90 PHE A C 1
ATOM 697 O O . PHE A 1 90 ? -11.172 -30.047 10.594 1 83.69 90 PHE A O 1
ATOM 704 N N . VAL A 1 91 ? -10.641 -27.953 10.859 1 81.62 91 VAL A N 1
ATOM 705 C CA . VAL A 1 91 ? -12.047 -27.609 11.055 1 81.62 91 VAL A CA 1
ATOM 706 C C . VAL A 1 91 ? -12.555 -26.812 9.852 1 81.62 91 VAL A C 1
ATOM 708 O O . VAL A 1 91 ? -13.75 -26.516 9.758 1 81.62 91 VAL A O 1
ATOM 711 N N . GLY A 1 92 ? -11.703 -26.406 8.93 1 87.62 92 GLY A N 1
ATOM 712 C CA . GLY A 1 92 ? -12.078 -25.562 7.805 1 87.62 92 GLY A CA 1
ATOM 713 C C . GLY A 1 92 ? -13.156 -26.188 6.93 1 87.62 92 GLY A C 1
ATOM 714 O O . GLY A 1 92 ? -13.953 -25.469 6.324 1 87.62 92 GLY A O 1
ATOM 715 N N . MET A 1 93 ? -13.172 -27.453 6.938 1 87.44 93 MET A N 1
ATOM 716 C CA . MET A 1 93 ? -14.117 -28.156 6.078 1 87.44 93 MET A CA 1
ATOM 717 C C . MET A 1 93 ? -15.555 -27.844 6.48 1 87.44 93 MET A C 1
ATOM 719 O O . MET A 1 93 ? -16.422 -27.703 5.621 1 87.44 93 MET A O 1
ATOM 723 N N . PHE A 1 94 ? -15.781 -27.75 7.695 1 84.25 94 PHE A N 1
ATOM 724 C CA . PHE A 1 94 ? -17.125 -27.453 8.18 1 84.25 94 PHE A CA 1
ATOM 725 C C . PHE A 1 94 ? -17.547 -26.047 7.766 1 84.25 94 PHE A C 1
ATOM 727 O O . PHE A 1 94 ? -18.656 -25.859 7.246 1 84.25 94 PHE A O 1
ATOM 734 N N . ALA A 1 95 ? -16.703 -25.156 7.992 1 85.5 95 ALA A N 1
ATOM 735 C CA . ALA A 1 95 ? -16.984 -23.766 7.629 1 85.5 95 ALA A CA 1
ATOM 736 C C . ALA A 1 95 ? -17.141 -23.625 6.117 1 85.5 95 ALA A C 1
ATOM 738 O O . ALA A 1 95 ? -18.016 -22.891 5.645 1 85.5 95 ALA A O 1
ATOM 739 N N . TYR A 1 96 ? -16.312 -24.266 5.406 1 89.81 96 TYR A N 1
ATOM 740 C CA . TYR A 1 96 ? -16.359 -24.219 3.947 1 89.81 96 TYR A CA 1
ATOM 741 C C . TYR A 1 96 ? -17.703 -24.75 3.432 1 89.81 96 TYR A C 1
ATOM 743 O O . TYR A 1 96 ? -18.328 -24.125 2.574 1 89.81 96 TYR A O 1
ATOM 751 N N . GLY A 1 97 ? -18.094 -25.859 3.947 1 86.69 97 GLY A N 1
ATOM 752 C CA . GLY A 1 97 ? -19.359 -26.469 3.537 1 86.69 97 GLY A CA 1
ATOM 753 C C . GLY A 1 97 ? -20.562 -25.625 3.893 1 86.69 97 GLY A C 1
ATOM 754 O O . GLY A 1 97 ? -21.578 -25.656 3.195 1 86.69 97 GLY A O 1
ATOM 755 N N . SER A 1 98 ? -20.359 -24.781 4.891 1 83.69 98 SER A N 1
ATOM 756 C CA . SER A 1 98 ? -21.484 -24 5.387 1 83.69 98 SER A CA 1
ATOM 757 C C . SER A 1 98 ? -21.531 -22.625 4.738 1 83.69 98 SER A C 1
ATOM 759 O O . SER A 1 98 ? -22.438 -21.828 5.008 1 83.69 98 SER A O 1
ATOM 761 N N . SER A 1 99 ? -20.547 -22.234 3.869 1 83.44 99 SER A N 1
ATOM 762 C CA . SER A 1 99 ? -20.422 -20.906 3.285 1 83.44 99 SER A CA 1
ATOM 763 C C . SER A 1 99 ? -20.688 -20.938 1.783 1 83.44 99 SER A C 1
ATOM 765 O O . SER A 1 99 ? -19.75 -21.062 0.99 1 83.44 99 SER A O 1
ATOM 767 N N . ASN A 1 100 ? -21.859 -21.219 1.328 1 84.81 100 ASN A N 1
ATOM 768 C CA . ASN A 1 100 ? -22.125 -21.328 -0.102 1 84.81 100 ASN A CA 1
ATOM 769 C C . ASN A 1 100 ? -23.141 -20.281 -0.557 1 84.81 100 ASN A C 1
ATOM 771 O O . ASN A 1 100 ? -24.328 -20.391 -0.268 1 84.81 100 ASN A O 1
ATOM 775 N N . TYR A 1 101 ? -22.562 -19.391 -1.365 1 85.12 101 TYR A N 1
ATOM 776 C CA . TYR A 1 101 ? -23.422 -18.297 -1.818 1 85.12 101 TYR A CA 1
ATOM 777 C C . TYR A 1 101 ? -24.516 -18.797 -2.742 1 85.12 101 TYR A C 1
ATOM 779 O O . TYR A 1 101 ? -25.547 -18.141 -2.918 1 85.12 101 TYR A O 1
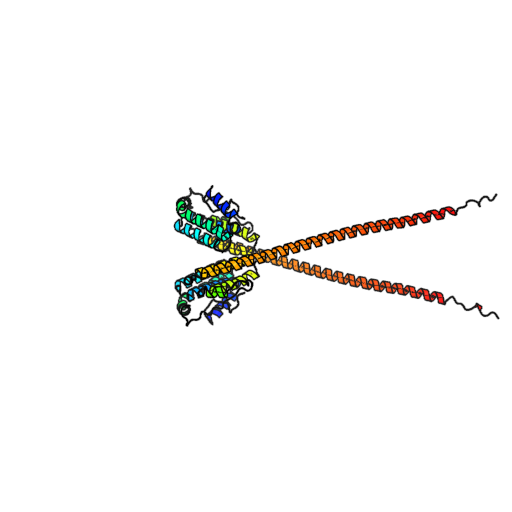ATOM 787 N N . THR A 1 102 ? -24.266 -19.844 -3.309 1 83.5 102 THR A N 1
ATOM 788 C CA . THR A 1 102 ? -25.25 -20.359 -4.258 1 83.5 102 THR A CA 1
ATOM 789 C C . THR A 1 102 ? -26.312 -21.188 -3.547 1 83.5 102 THR A C 1
ATOM 791 O O . THR A 1 102 ? -27.328 -21.562 -4.141 1 83.5 102 THR A O 1
ATOM 794 N N . ASP A 1 103 ? -26.047 -21.453 -2.318 1 81.94 103 ASP A N 1
ATOM 795 C CA . ASP A 1 103 ? -27.016 -22.172 -1.507 1 81.94 103 ASP A CA 1
ATOM 796 C C . ASP A 1 103 ? -27.969 -21.188 -0.814 1 81.94 103 ASP A C 1
ATOM 798 O O . ASP A 1 103 ? -27.578 -20.484 0.114 1 81.94 103 ASP A O 1
ATOM 802 N N . PRO A 1 104 ? -29.141 -21.094 -1.263 1 76.69 104 PRO A N 1
ATOM 803 C CA . PRO A 1 104 ? -30.078 -20.125 -0.718 1 76.69 104 PRO A CA 1
ATOM 804 C C . PRO A 1 104 ? -30.375 -20.344 0.765 1 76.69 104 PRO A C 1
ATOM 806 O O . PRO A 1 104 ? -30.891 -19.453 1.437 1 76.69 104 PRO A O 1
ATOM 809 N N . THR A 1 105 ? -30.094 -21.453 1.305 1 74.69 105 THR A N 1
ATOM 810 C CA . THR A 1 105 ? -30.344 -21.75 2.711 1 74.69 105 THR A CA 1
ATOM 811 C C . THR A 1 105 ? -29.234 -21.188 3.59 1 74.69 105 THR A C 1
ATOM 813 O O . THR A 1 105 ? -29.344 -21.203 4.816 1 74.69 105 THR A O 1
ATOM 816 N N . LYS A 1 106 ? -28.266 -20.75 2.938 1 71.12 106 LYS A N 1
ATOM 817 C CA . LYS A 1 106 ? -27.125 -20.203 3.662 1 71.12 106 LYS A CA 1
ATOM 818 C C . LYS A 1 106 ? -26.953 -18.703 3.371 1 71.12 106 LYS A C 1
ATOM 820 O O . LYS A 1 106 ? -26.234 -18.328 2.449 1 71.12 106 LYS A O 1
ATOM 825 N N . PRO A 1 107 ? -27.672 -17.938 4.16 1 60.84 107 PRO A N 1
ATOM 826 C CA . PRO A 1 107 ? -27.578 -16.516 3.826 1 60.84 107 PRO A CA 1
ATOM 827 C C . PRO A 1 107 ? -26.188 -15.922 4.105 1 60.84 107 PRO A C 1
ATOM 829 O O . PRO A 1 107 ? -25.516 -16.359 5.043 1 60.84 107 PRO A O 1
ATOM 832 N N . ALA A 1 108 ? -25.766 -15.211 3.09 1 59.72 108 ALA A N 1
ATOM 833 C CA . ALA A 1 108 ? -24.516 -14.477 3.316 1 59.72 108 ALA A CA 1
ATOM 834 C C . ALA A 1 108 ? -24.703 -13.414 4.391 1 59.72 108 ALA A C 1
ATOM 836 O O . ALA A 1 108 ? -25.703 -12.703 4.41 1 59.72 108 ALA A O 1
ATOM 837 N N . GLY A 1 109 ? -24.344 -13.594 5.633 1 58.03 109 GLY A N 1
ATOM 838 C CA . GLY A 1 109 ? -24.547 -12.664 6.734 1 58.03 109 GLY A CA 1
ATOM 839 C C . GLY A 1 109 ? -23.672 -11.43 6.637 1 58.03 109 GLY A C 1
ATOM 840 O O . GLY A 1 109 ? -23.297 -10.836 7.656 1 58.03 109 GLY A O 1
ATOM 841 N N . ASN A 1 110 ? -23.484 -10.898 5.395 1 64.06 110 ASN A N 1
ATOM 842 C CA . ASN A 1 110 ? -22.484 -9.836 5.477 1 64.06 110 ASN A CA 1
ATOM 843 C C . ASN A 1 110 ? -23.141 -8.461 5.406 1 64.06 110 ASN A C 1
ATOM 845 O O . ASN A 1 110 ? -24.141 -8.273 4.723 1 64.06 110 ASN A O 1
ATOM 849 N N . GLU A 1 111 ? -22.797 -7.617 6.328 1 72.75 111 GLU A N 1
ATOM 850 C CA . GLU A 1 111 ? -23.219 -6.223 6.344 1 72.75 111 GLU A CA 1
ATOM 851 C C . GLU A 1 111 ? -22.531 -5.418 5.242 1 72.75 111 GLU A C 1
ATOM 853 O O . GLU A 1 111 ? -21.312 -5.41 5.148 1 72.75 111 GLU A O 1
ATOM 858 N N . GLU A 1 112 ? -23.406 -4.859 4.426 1 83.62 112 GLU A N 1
ATOM 859 C CA . GLU A 1 112 ? -22.906 -3.934 3.412 1 83.62 112 GLU A CA 1
ATOM 860 C C . GLU A 1 112 ? -22.516 -2.592 4.031 1 83.62 112 GLU A C 1
ATOM 862 O O . GLU A 1 112 ? -23.297 -2.002 4.781 1 83.62 112 GLU A O 1
ATOM 867 N N . LEU A 1 113 ? -21.297 -2.248 3.797 1 87.69 113 LEU A N 1
ATOM 868 C CA . LEU A 1 113 ? -20.812 -0.999 4.375 1 87.69 113 LEU A CA 1
ATOM 869 C C . LEU A 1 113 ? -20.578 0.047 3.293 1 87.69 113 LEU A C 1
ATOM 871 O O . LEU A 1 113 ? -20.047 -0.273 2.223 1 87.69 113 LEU A O 1
ATOM 875 N N . VAL A 1 114 ? -21.062 1.241 3.631 1 86.62 114 VAL A N 1
ATOM 876 C CA . VAL A 1 114 ? -20.812 2.404 2.787 1 86.62 114 VAL A CA 1
ATOM 877 C C . VAL A 1 114 ? -19.828 3.346 3.479 1 86.62 114 VAL A C 1
ATOM 879 O O . VAL A 1 114 ? -20 3.672 4.656 1 86.62 114 VAL A O 1
ATOM 882 N N . PRO A 1 115 ? -18.766 3.734 2.66 1 87.88 115 PRO A N 1
ATOM 883 C CA . PRO A 1 115 ? -17.844 4.68 3.285 1 87.88 115 PRO A CA 1
ATOM 884 C C . PRO A 1 115 ? -18.531 5.969 3.73 1 87.88 115 PRO A C 1
ATOM 886 O O . PRO A 1 115 ? -19.422 6.465 3.041 1 87.88 115 PRO A O 1
ATOM 889 N N . GLN A 1 116 ? -18.094 6.512 4.77 1 81.81 116 GLN A N 1
ATOM 890 C CA . GLN A 1 116 ? -18.703 7.703 5.352 1 81.81 116 GLN A CA 1
ATOM 891 C C . GLN A 1 116 ? -18.359 8.945 4.543 1 81.81 116 GLN A C 1
ATOM 893 O O . GLN A 1 116 ? -19.141 9.898 4.488 1 81.81 116 GLN A O 1
ATOM 898 N N . THR A 1 117 ? -17.281 8.961 3.918 1 74.69 117 THR A N 1
ATOM 899 C CA . THR A 1 117 ? -16.75 10.195 3.34 1 74.69 117 THR A CA 1
ATOM 900 C C . THR A 1 117 ? -17.031 10.25 1.84 1 74.69 117 THR A C 1
ATOM 902 O O . THR A 1 117 ? -16.828 11.281 1.201 1 74.69 117 THR A O 1
ATOM 905 N N . VAL A 1 118 ? -17.438 9.117 1.19 1 70.62 118 VAL A N 1
ATOM 906 C CA . VAL A 1 118 ? -17.578 9.195 -0.26 1 70.62 118 VAL A CA 1
ATOM 907 C C . VAL A 1 118 ? -19.062 9.172 -0.637 1 70.62 118 VAL A C 1
ATOM 909 O O . VAL A 1 118 ? -19.609 8.109 -0.928 1 70.62 118 VAL A O 1
ATOM 912 N N . PRO A 1 119 ? -19.75 10.18 -0.618 1 64.31 119 PRO A N 1
ATOM 913 C CA . PRO A 1 119 ? -21.203 10.242 -0.735 1 64.31 119 PRO A CA 1
ATOM 914 C C . PRO A 1 119 ? -21.703 9.773 -2.098 1 64.31 119 PRO A C 1
ATOM 916 O O . PRO A 1 119 ? -22.797 9.203 -2.195 1 64.31 119 PRO A O 1
ATOM 919 N N . SER A 1 120 ? -20.969 10.008 -3.062 1 66.69 120 SER A N 1
ATOM 920 C CA . SER A 1 120 ? -21.656 10 -4.352 1 66.69 120 SER A CA 1
ATOM 921 C C . SER A 1 120 ? -21.609 8.617 -4.992 1 66.69 120 SER A C 1
ATOM 923 O O . SER A 1 120 ? -22.141 8.414 -6.082 1 66.69 120 SER A O 1
ATOM 925 N N . ILE A 1 121 ? -21.188 7.727 -4.25 1 77.06 121 ILE A N 1
ATOM 926 C CA . ILE A 1 121 ? -21.109 6.43 -4.91 1 77.06 121 ILE A CA 1
ATOM 927 C C . ILE A 1 121 ? -22.328 5.586 -4.523 1 77.06 121 ILE A C 1
ATOM 929 O O . ILE A 1 121 ? -22.719 5.555 -3.355 1 77.06 121 ILE A O 1
ATOM 933 N N . ASP A 1 122 ? -22.953 5.012 -5.566 1 85.81 122 ASP A N 1
ATOM 934 C CA . ASP A 1 122 ? -24.062 4.094 -5.355 1 85.81 122 ASP A CA 1
ATOM 935 C C . ASP A 1 122 ? -23.562 2.711 -4.938 1 85.81 122 ASP A C 1
ATOM 937 O O . ASP A 1 122 ? -23.422 1.816 -5.773 1 85.81 122 ASP A O 1
ATOM 941 N N . TYR A 1 123 ? -23.422 2.486 -3.711 1 89.06 123 TYR A N 1
ATOM 942 C CA . TYR A 1 123 ? -22.875 1.236 -3.205 1 89.06 123 TYR A CA 1
ATOM 943 C C . TYR A 1 123 ? -23.906 0.114 -3.279 1 89.06 123 TYR A C 1
ATOM 945 O O . TYR A 1 123 ? -23.547 -1.061 -3.381 1 89.06 123 TYR A O 1
ATOM 953 N N . ASP A 1 124 ? -25.109 0.529 -3.248 1 88.38 124 ASP A N 1
ATOM 954 C CA . ASP A 1 124 ? -26.125 -0.495 -3.438 1 88.38 124 ASP A CA 1
ATOM 955 C C . ASP A 1 124 ? -26 -1.155 -4.809 1 88.38 124 ASP A C 1
ATOM 957 O O . ASP A 1 124 ? -26.094 -2.377 -4.926 1 88.38 124 ASP A O 1
ATOM 961 N N . HIS A 1 125 ? -25.875 -0.3 -5.734 1 91.62 125 HIS A N 1
ATOM 962 C CA . HIS A 1 125 ? -25.656 -0.812 -7.082 1 91.62 125 HIS A CA 1
ATOM 963 C C . HIS A 1 125 ? -24.391 -1.667 -7.145 1 91.62 125 HIS A C 1
ATOM 965 O O . HIS A 1 125 ? -24.391 -2.727 -7.777 1 91.62 125 HIS A O 1
ATOM 971 N N . LEU A 1 126 ? -23.359 -1.279 -6.508 1 93.38 126 LEU A N 1
ATOM 972 C CA . LEU A 1 126 ? -22.094 -2.004 -6.492 1 93.38 126 LEU A CA 1
ATOM 973 C C . LEU A 1 126 ? -22.266 -3.383 -5.863 1 93.38 126 LEU A C 1
ATOM 975 O O . LEU A 1 126 ? -21.828 -4.387 -6.43 1 93.38 126 LEU A O 1
ATOM 979 N N . TYR A 1 127 ? -22.922 -3.467 -4.762 1 92.94 127 TYR A N 1
ATOM 980 C CA . TYR A 1 127 ? -23.125 -4.727 -4.062 1 92.94 127 TYR A CA 1
ATOM 981 C C . TYR A 1 127 ? -24.016 -5.668 -4.875 1 92.94 127 TYR A C 1
ATOM 983 O O . TYR A 1 127 ? -23.828 -6.887 -4.832 1 92.94 127 TYR A O 1
ATOM 991 N N . THR A 1 128 ? -24.953 -5.113 -5.594 1 93.25 128 THR A N 1
ATOM 992 C CA . THR A 1 128 ? -25.828 -5.914 -6.434 1 93.25 128 THR A CA 1
ATOM 993 C C . THR A 1 128 ? -25.062 -6.531 -7.598 1 93.25 128 THR A C 1
ATOM 995 O O . THR A 1 128 ? -25.312 -7.676 -7.98 1 93.25 128 THR A O 1
ATOM 998 N N . LYS A 1 129 ? -24.141 -5.785 -8.148 1 95.62 129 LYS A N 1
ATOM 999 C CA . LYS A 1 129 ? -23.375 -6.238 -9.312 1 95.62 129 LYS A CA 1
ATOM 1000 C C . LYS A 1 129 ? -22.25 -7.18 -8.898 1 95.62 129 LYS A C 1
ATOM 1002 O O . LYS A 1 129 ? -21.734 -7.934 -9.727 1 95.62 129 LYS A O 1
ATOM 1007 N N . CYS A 1 130 ? -21.828 -7.086 -7.668 1 95.06 130 CYS A N 1
ATOM 1008 C CA . CYS A 1 130 ? -20.734 -7.902 -7.168 1 95.06 130 CYS A CA 1
ATOM 1009 C C . CYS A 1 130 ? -21.172 -8.734 -5.973 1 95.06 130 CYS A C 1
ATOM 1011 O O . CYS A 1 130 ? -20.547 -8.695 -4.914 1 95.06 130 CYS A O 1
ATOM 1013 N N . PRO A 1 131 ? -22.094 -9.578 -6.137 1 92.19 131 PRO A N 1
ATOM 1014 C CA . PRO A 1 131 ? -22.719 -10.242 -4.988 1 92.19 131 PRO A CA 1
ATOM 1015 C C . PRO A 1 131 ? -21.797 -11.25 -4.312 1 92.19 131 PRO A C 1
ATOM 1017 O O . PRO A 1 131 ? -22.016 -11.609 -3.152 1 92.19 131 PRO A O 1
ATOM 1020 N N . HIS A 1 132 ? -20.734 -11.727 -4.957 1 93.81 132 HIS A N 1
ATOM 1021 C CA . HIS A 1 132 ? -19.922 -12.797 -4.387 1 93.81 132 HIS A CA 1
ATOM 1022 C C . HIS A 1 132 ? -18.656 -12.242 -3.752 1 93.81 132 HIS A C 1
ATOM 1024 O O . HIS A 1 132 ? -17.734 -13 -3.432 1 93.81 132 HIS A O 1
ATOM 1030 N N . VAL A 1 133 ? -18.625 -10.891 -3.639 1 95.75 133 VAL A N 1
ATOM 1031 C CA . VAL A 1 133 ? -17.469 -10.289 -2.971 1 95.75 133 VAL A CA 1
ATOM 1032 C C . VAL A 1 133 ? -17.938 -9.141 -2.078 1 95.75 133 VAL A C 1
ATOM 1034 O O . VAL A 1 133 ? -17.219 -8.148 -1.899 1 95.75 133 VAL A O 1
ATOM 1037 N N . ASN A 1 134 ? -19.109 -9.227 -1.541 1 93.38 134 ASN A N 1
ATOM 1038 C CA . ASN A 1 134 ? -19.688 -8.156 -0.738 1 93.38 134 ASN A CA 1
ATOM 1039 C C . ASN A 1 134 ? -18.938 -7.973 0.579 1 93.38 134 ASN A C 1
ATOM 1041 O O . ASN A 1 134 ? -18.797 -6.848 1.058 1 93.38 134 ASN A O 1
ATOM 1045 N N . ILE A 1 135 ? -18.516 -9.047 1.135 1 94.5 135 ILE A N 1
ATOM 1046 C CA . ILE A 1 135 ? -17.797 -8.977 2.404 1 94.5 135 ILE A CA 1
ATOM 1047 C C . ILE A 1 135 ? -16.469 -8.242 2.205 1 94.5 135 ILE A C 1
ATOM 1049 O O . ILE A 1 135 ? -16.125 -7.359 2.994 1 94.5 135 ILE A O 1
ATOM 1053 N N . THR A 1 136 ? -15.812 -8.555 1.149 1 96.5 136 THR A N 1
ATOM 1054 C CA . THR A 1 136 ? -14.547 -7.906 0.834 1 96.5 136 THR A CA 1
ATOM 1055 C C . THR A 1 136 ? -14.758 -6.434 0.502 1 96.5 136 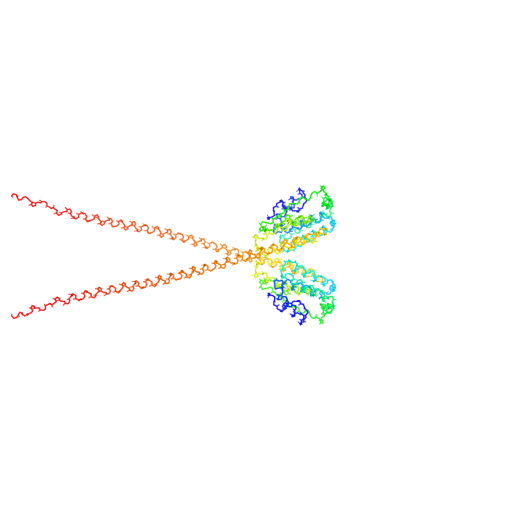THR A C 1
ATOM 1057 O O . THR A 1 136 ? -14 -5.574 0.953 1 96.5 136 THR A O 1
ATOM 1060 N N . LEU A 1 137 ? -15.789 -6.168 -0.204 1 95.75 137 LEU A N 1
ATOM 1061 C CA . LEU A 1 137 ? -16.094 -4.781 -0.546 1 95.75 137 LEU A CA 1
ATOM 1062 C C . LEU A 1 137 ? -16.406 -3.967 0.706 1 95.75 137 LEU A C 1
ATOM 1064 O O . LEU A 1 137 ? -15.961 -2.822 0.831 1 95.75 137 LEU A O 1
ATOM 1068 N N . ALA A 1 138 ? -17.125 -4.52 1.567 1 94.5 138 ALA A N 1
ATOM 1069 C CA . ALA A 1 138 ? -17.406 -3.854 2.834 1 94.5 138 ALA A CA 1
ATOM 1070 C C . ALA A 1 138 ? -16.125 -3.602 3.625 1 94.5 138 ALA A C 1
ATOM 1072 O O . ALA A 1 138 ? -15.969 -2.537 4.227 1 94.5 138 ALA A O 1
ATOM 1073 N N . SER A 1 139 ? -15.305 -4.578 3.623 1 95.38 139 SER A N 1
ATOM 1074 C CA . SER A 1 139 ? -14.023 -4.422 4.293 1 95.38 139 SER A CA 1
ATOM 1075 C C . SER A 1 139 ? -13.203 -3.299 3.664 1 95.38 139 SER A C 1
ATOM 1077 O O . SER A 1 139 ? -12.516 -2.555 4.367 1 95.38 139 SER A O 1
ATOM 1079 N N . CYS A 1 140 ? -13.242 -3.158 2.338 1 96.44 140 CYS A N 1
ATOM 1080 C CA . CYS A 1 140 ? -12.57 -2.061 1.65 1 96.44 140 CYS A CA 1
ATOM 1081 C C . CYS A 1 140 ? -13.109 -0.714 2.123 1 96.44 140 CYS A C 1
ATOM 1083 O O . CYS A 1 140 ? -12.336 0.219 2.352 1 96.44 140 CYS A O 1
ATOM 1085 N N . SER A 1 141 ? -14.375 -0.647 2.27 1 94.38 141 SER A N 1
ATOM 1086 C CA . SER A 1 141 ? -15.023 0.581 2.723 1 94.38 141 SER A CA 1
ATOM 1087 C C . SER A 1 141 ? -14.594 0.937 4.145 1 94.38 141 SER A C 1
ATOM 1089 O O . SER A 1 141 ? -14.305 2.098 4.438 1 94.38 141 SER A O 1
ATOM 1091 N N . LEU A 1 142 ? -14.617 -0.036 4.949 1 93.5 142 LEU A N 1
ATOM 1092 C CA . LEU A 1 142 ? -14.195 0.18 6.324 1 93.5 142 LEU A CA 1
ATOM 1093 C C . LEU A 1 142 ? -12.75 0.681 6.375 1 93.5 142 LEU A C 1
ATOM 1095 O O . LEU A 1 142 ? -12.445 1.629 7.102 1 93.5 142 LEU A O 1
ATOM 1099 N N . ASN A 1 143 ? -11.938 0.07 5.648 1 95.5 143 ASN A N 1
ATOM 1100 C CA . ASN A 1 143 ? -10.531 0.458 5.617 1 95.5 143 ASN A CA 1
ATOM 1101 C C . ASN A 1 143 ? -10.352 1.868 5.062 1 95.5 143 ASN A C 1
ATOM 1103 O O . ASN A 1 143 ? -9.445 2.594 5.48 1 95.5 143 ASN A O 1
ATOM 1107 N N . PHE A 1 144 ? -11.164 2.242 4.133 1 94.69 144 PHE A N 1
ATOM 1108 C CA . PHE A 1 144 ? -11.125 3.6 3.604 1 94.69 144 PHE A CA 1
ATOM 1109 C C . PHE A 1 144 ? -11.406 4.617 4.703 1 94.69 144 PHE A C 1
ATOM 1111 O O . PHE A 1 144 ? -10.703 5.621 4.82 1 94.69 144 PHE A O 1
ATOM 1118 N N . ASP A 1 145 ? -12.398 4.371 5.461 1 92.88 145 ASP A N 1
ATOM 1119 C CA . ASP A 1 145 ? -12.75 5.281 6.551 1 92.88 145 ASP A CA 1
ATOM 1120 C C . ASP A 1 145 ? -11.617 5.383 7.57 1 92.88 145 ASP A C 1
ATOM 1122 O O . ASP A 1 145 ? -11.312 6.473 8.062 1 92.88 145 ASP A O 1
ATOM 1126 N N . LEU A 1 146 ? -11.039 4.266 7.887 1 93.19 146 LEU A N 1
ATOM 1127 C CA . LEU A 1 146 ? -9.906 4.277 8.805 1 93.19 146 LEU A CA 1
ATOM 1128 C C . LEU A 1 146 ? -8.734 5.055 8.203 1 93.19 146 LEU A C 1
ATOM 1130 O O . LEU A 1 146 ? -8.078 5.828 8.906 1 93.19 146 LEU A O 1
ATOM 1134 N N . CYS A 1 147 ? -8.508 4.863 6.941 1 94 147 CYS A N 1
ATOM 1135 C CA . CYS A 1 147 ? -7.418 5.531 6.238 1 94 147 CYS A CA 1
ATOM 1136 C C . CYS A 1 147 ? -7.613 7.043 6.242 1 94 147 CYS A C 1
ATOM 1138 O O . CYS A 1 147 ? -6.68 7.793 6.527 1 94 147 CYS A O 1
ATOM 1140 N N . THR A 1 148 ? -8.797 7.547 5.965 1 92.5 148 THR A N 1
ATOM 1141 C CA . THR A 1 148 ? -9.07 8.969 5.793 1 92.5 148 THR A CA 1
ATOM 1142 C C . THR A 1 148 ? -8.992 9.695 7.129 1 92.5 148 THR A C 1
ATOM 1144 O O . THR A 1 148 ? -8.93 10.93 7.172 1 92.5 148 THR A O 1
ATOM 1147 N N . SER A 1 149 ? -8.945 8.969 8.195 1 88.75 149 SER A N 1
ATOM 1148 C CA . SER A 1 149 ? -8.805 9.586 9.508 1 88.75 149 SER A CA 1
ATOM 1149 C C . SER A 1 149 ? -7.363 10.008 9.766 1 88.75 149 SER A C 1
ATOM 1151 O O . SER A 1 149 ? -7.098 10.836 10.641 1 88.75 149 SER A O 1
ATOM 1153 N N . VAL A 1 150 ? -6.438 9.5 8.977 1 87.06 150 VAL A N 1
ATOM 1154 C CA . VAL A 1 150 ? -5.039 9.75 9.312 1 87.06 150 VAL A CA 1
ATOM 1155 C C . VAL A 1 150 ? -4.285 10.195 8.055 1 87.06 150 VAL A C 1
ATOM 1157 O O . VAL A 1 150 ? -3.184 10.742 8.148 1 87.06 150 VAL A O 1
ATOM 1160 N N . HIS A 1 151 ? -4.898 9.977 6.926 1 89.31 151 HIS A N 1
ATOM 1161 C CA . HIS A 1 151 ? -4.238 10.336 5.672 1 89.31 151 HIS A CA 1
ATOM 1162 C C . HIS A 1 151 ? -5.145 11.188 4.793 1 89.31 151 HIS A C 1
ATOM 1164 O O . HIS A 1 151 ? -6.336 11.328 5.078 1 89.31 151 HIS A O 1
ATOM 1170 N N . SER A 1 152 ? -4.516 11.727 3.717 1 88.5 152 SER A N 1
ATOM 1171 C CA . SER A 1 152 ? -5.277 12.531 2.766 1 88.5 152 SER A CA 1
ATOM 1172 C C . SER A 1 152 ? -6.27 11.672 1.987 1 88.5 152 SER A C 1
ATOM 1174 O O . SER A 1 152 ? -6.02 10.492 1.741 1 88.5 152 SER A O 1
ATOM 1176 N N . ILE A 1 153 ? -7.32 12.289 1.622 1 91.88 153 ILE A N 1
ATOM 1177 C CA . ILE A 1 153 ? -8.422 11.562 0.99 1 91.88 153 ILE A CA 1
ATOM 1178 C C . ILE A 1 153 ? -7.969 11.016 -0.361 1 91.88 153 ILE A C 1
ATOM 1180 O O . ILE A 1 153 ? -8.398 9.938 -0.775 1 91.88 153 ILE A O 1
ATOM 1184 N N . ASP A 1 154 ? -7.145 11.695 -1.093 1 89.5 154 ASP A N 1
ATOM 1185 C CA . ASP A 1 154 ? -6.699 11.242 -2.406 1 89.5 154 ASP A CA 1
ATOM 1186 C C . ASP A 1 154 ? -5.859 9.969 -2.289 1 89.5 154 ASP A C 1
ATOM 1188 O O . ASP A 1 154 ? -5.992 9.055 -3.102 1 89.5 154 ASP A O 1
ATOM 1192 N N . PHE A 1 155 ? -5.023 9.93 -1.312 1 91.25 155 PHE A N 1
ATOM 1193 C CA . PHE A 1 155 ? -4.23 8.742 -1.043 1 91.25 155 PHE A CA 1
ATOM 1194 C C . PHE A 1 155 ? -5.129 7.551 -0.721 1 91.25 155 PHE A C 1
ATOM 1196 O O . PHE A 1 155 ? -4.953 6.465 -1.277 1 91.25 155 PHE A O 1
ATOM 1203 N N . CYS A 1 156 ? -6.086 7.777 0.12 1 94.75 156 CYS A N 1
ATOM 1204 C CA . CYS A 1 156 ? -6.969 6.707 0.571 1 94.75 156 CYS A CA 1
ATOM 1205 C C . CYS A 1 156 ? -7.906 6.262 -0.545 1 94.75 156 CYS A C 1
ATOM 1207 O O . CYS A 1 156 ? -8.289 5.094 -0.617 1 94.75 156 CYS A O 1
ATOM 1209 N N . ALA A 1 157 ? -8.258 7.211 -1.404 1 95 157 ALA A N 1
ATOM 1210 C CA . ALA A 1 157 ? -9.117 6.887 -2.543 1 95 157 ALA A CA 1
ATOM 1211 C C . ALA A 1 157 ? -8.43 5.898 -3.48 1 95 157 ALA A C 1
ATOM 1213 O O . ALA A 1 157 ? -9.055 4.961 -3.977 1 95 157 ALA A O 1
ATOM 1214 N N . ASN A 1 158 ? -7.16 6.117 -3.74 1 95 158 ASN A N 1
ATOM 1215 C CA . ASN A 1 158 ? -6.402 5.176 -4.555 1 95 158 ASN A CA 1
ATOM 1216 C C . ASN A 1 158 ? -6.398 3.777 -3.939 1 95 158 ASN A C 1
ATOM 1218 O O . ASN A 1 158 ? -6.621 2.787 -4.637 1 95 158 ASN A O 1
ATOM 1222 N N . ASP A 1 159 ? -6.18 3.709 -2.674 1 96.25 159 ASP A N 1
ATOM 1223 C CA . ASP A 1 159 ? -6.141 2.432 -1.967 1 96.25 159 ASP A CA 1
ATOM 1224 C C . ASP A 1 159 ? -7.5 1.739 -2.012 1 96.25 159 ASP A C 1
ATOM 1226 O O . ASP A 1 159 ? -7.578 0.519 -2.172 1 96.25 159 ASP A O 1
ATOM 1230 N N . LEU A 1 160 ? -8.484 2.545 -1.814 1 96.25 160 LEU A N 1
ATOM 1231 C CA . LEU A 1 160 ? -9.844 2.004 -1.88 1 96.25 160 LEU A CA 1
ATOM 1232 C C . LEU A 1 160 ? -10.109 1.371 -3.24 1 96.25 160 LEU A C 1
ATOM 1234 O O . LEU A 1 160 ? -10.633 0.256 -3.32 1 96.25 160 LEU A O 1
ATOM 1238 N N . CYS A 1 161 ? -9.773 2.061 -4.25 1 97 161 CYS A N 1
ATOM 1239 C CA . CYS A 1 161 ? -10.031 1.574 -5.602 1 97 161 CYS A CA 1
ATOM 1240 C C . CYS A 1 161 ? -9.234 0.309 -5.891 1 97 161 CYS A C 1
ATOM 1242 O O . CYS A 1 161 ? -9.758 -0.637 -6.484 1 97 161 CYS A O 1
ATOM 1244 N N . HIS A 1 162 ? -7.988 0.261 -5.465 1 97.75 162 HIS A N 1
ATOM 1245 C CA . HIS A 1 162 ? -7.219 -0.969 -5.629 1 97.75 162 HIS A CA 1
ATOM 1246 C C . HIS A 1 162 ? -7.875 -2.129 -4.887 1 97.75 162 HIS A C 1
ATOM 1248 O O . HIS A 1 162 ? -7.969 -3.238 -5.418 1 97.75 162 HIS A O 1
ATOM 1254 N N . CYS A 1 163 ? -8.312 -1.852 -3.732 1 98 163 CYS A N 1
ATOM 1255 C CA . CYS A 1 163 ? -8.977 -2.861 -2.914 1 98 163 CYS A CA 1
ATOM 1256 C C . CYS A 1 163 ? -10.227 -3.389 -3.604 1 98 163 CYS A C 1
ATOM 1258 O O . CYS A 1 163 ? -10.43 -4.602 -3.695 1 98 163 CYS A O 1
ATOM 1260 N N . MET A 1 164 ? -11.008 -2.48 -4.098 1 97.25 164 MET A N 1
ATOM 1261 C CA . MET A 1 164 ? -12.258 -2.861 -4.75 1 97.25 164 MET A CA 1
ATOM 1262 C C . MET A 1 164 ? -11.977 -3.611 -6.051 1 97.25 164 MET A C 1
ATOM 1264 O O . MET A 1 164 ? -12.695 -4.555 -6.391 1 97.25 164 MET A O 1
ATOM 1268 N N . MET A 1 165 ? -10.992 -3.227 -6.75 1 97.88 165 MET A N 1
ATOM 1269 C CA . MET A 1 165 ? -10.648 -3.906 -7.996 1 97.88 165 MET A CA 1
ATOM 1270 C C . MET A 1 165 ? -10.156 -5.32 -7.727 1 97.88 165 MET A C 1
ATOM 1272 O O . MET A 1 165 ? -10.477 -6.25 -8.469 1 97.88 165 MET A O 1
ATOM 1276 N N . ASP A 1 166 ? -9.359 -5.465 -6.672 1 98.06 166 ASP A N 1
ATOM 1277 C CA . ASP A 1 166 ? -8.953 -6.809 -6.27 1 98.06 166 ASP A CA 1
ATOM 1278 C C . ASP A 1 166 ? -10.172 -7.688 -5.988 1 98.06 166 ASP A C 1
ATOM 1280 O O . ASP A 1 166 ? -10.211 -8.844 -6.41 1 98.06 166 ASP A O 1
ATOM 1284 N N . ALA A 1 167 ? -11.094 -7.129 -5.285 1 97.62 167 ALA A N 1
ATOM 1285 C CA . ALA A 1 167 ? -12.312 -7.863 -4.977 1 97.62 167 ALA A CA 1
ATOM 1286 C C . ALA A 1 167 ? -13.055 -8.258 -6.25 1 97.62 167 ALA A C 1
ATOM 1288 O O . ALA A 1 167 ? -13.422 -9.422 -6.426 1 97.62 167 ALA A O 1
ATOM 1289 N N . ALA A 1 168 ? -13.211 -7.324 -7.113 1 97.62 168 ALA A N 1
ATOM 1290 C CA . ALA A 1 168 ? -13.969 -7.555 -8.344 1 97.62 168 ALA A CA 1
ATOM 1291 C C . ALA A 1 168 ? -13.312 -8.641 -9.195 1 97.62 168 ALA A C 1
ATOM 1293 O O . ALA A 1 168 ? -14 -9.445 -9.82 1 97.62 168 ALA A O 1
ATOM 1294 N N . GLU A 1 169 ? -12.031 -8.641 -9.25 1 96.44 169 GLU A N 1
ATOM 1295 C CA . GLU A 1 169 ? -11.305 -9.609 -10.062 1 96.44 169 GLU A CA 1
ATOM 1296 C C . GLU A 1 169 ? -11.484 -11.023 -9.516 1 96.44 169 GLU A C 1
ATOM 1298 O O . GLU A 1 169 ? -11.328 -12.008 -10.25 1 96.44 169 GLU A O 1
ATOM 1303 N N . SER A 1 170 ? -11.797 -11.125 -8.25 1 95.69 170 SER A N 1
ATOM 1304 C CA . SER A 1 170 ? -11.984 -12.438 -7.637 1 95.69 170 SER A CA 1
ATOM 1305 C C . SER A 1 170 ? -13.383 -12.984 -7.922 1 95.69 170 SER A C 1
ATOM 1307 O O . SER A 1 170 ? -13.641 -14.18 -7.742 1 95.69 170 SER A O 1
ATOM 1309 N N . ASP A 1 171 ? -14.273 -12.086 -8.25 1 93.62 171 ASP A N 1
ATOM 1310 C CA . ASP A 1 171 ? -15.617 -12.516 -8.609 1 93.62 171 ASP A CA 1
ATOM 1311 C C . ASP A 1 171 ? -15.688 -12.922 -10.078 1 93.62 171 ASP A C 1
ATOM 1313 O O . ASP A 1 171 ? -16.141 -12.148 -10.922 1 93.62 171 ASP A O 1
ATOM 1317 N N . LYS A 1 172 ? -15.469 -14.141 -10.359 1 90.44 172 LYS A N 1
ATOM 1318 C CA . LYS A 1 172 ? -15.336 -14.617 -11.734 1 90.44 172 LYS A CA 1
ATOM 1319 C C . LYS A 1 172 ? -16.703 -14.898 -12.352 1 90.44 172 LYS A C 1
ATOM 1321 O O . LYS A 1 172 ? -16.844 -14.945 -13.578 1 90.44 172 LYS A O 1
ATOM 1326 N N . LEU A 1 173 ? -17.656 -15.078 -11.609 1 91.94 173 LEU A N 1
ATOM 1327 C CA . LEU A 1 173 ? -18.969 -15.5 -12.094 1 91.94 173 LEU A CA 1
ATOM 1328 C C . LEU A 1 173 ? -19.781 -14.305 -12.578 1 91.94 173 LEU A C 1
ATOM 1330 O O . LEU A 1 173 ? -20.656 -14.445 -13.43 1 91.94 173 LEU A O 1
ATOM 1334 N N . HIS A 1 174 ? -19.5 -13.18 -12.023 1 93.81 174 HIS A N 1
ATOM 1335 C CA . HIS A 1 174 ? -20.312 -12.016 -12.359 1 93.81 174 HIS A CA 1
ATOM 1336 C C . HIS A 1 174 ? -19.531 -11.031 -13.227 1 93.81 174 HIS A C 1
ATOM 1338 O O . HIS A 1 174 ? -18.781 -10.211 -12.703 1 93.81 174 HIS A O 1
ATOM 1344 N N . GLN A 1 175 ? -19.875 -10.961 -14.391 1 93.38 175 GLN A N 1
ATOM 1345 C CA . GLN A 1 175 ? -19.109 -10.219 -15.398 1 93.38 175 GLN A CA 1
ATOM 1346 C C . GLN A 1 175 ? -19.297 -8.711 -15.234 1 93.38 175 GLN A C 1
ATOM 1348 O O . GLN A 1 175 ? -18.484 -7.926 -15.703 1 93.38 175 GLN A O 1
ATOM 1353 N N . HIS A 1 176 ? -20.312 -8.32 -14.578 1 94.81 176 HIS A N 1
ATOM 1354 C CA . HIS A 1 176 ? -20.609 -6.895 -14.453 1 94.81 176 HIS A CA 1
ATOM 1355 C C . HIS A 1 176 ? -19.953 -6.305 -13.203 1 94.81 176 HIS A C 1
ATOM 1357 O O . HIS A 1 176 ? -20.016 -5.094 -12.984 1 94.81 176 HIS A O 1
ATOM 1363 N N . CYS A 1 177 ? -19.312 -7.074 -12.438 1 97.12 177 CYS A N 1
ATOM 1364 C CA . CYS A 1 177 ? -18.703 -6.594 -11.203 1 97.12 177 CYS A CA 1
ATOM 1365 C C . CYS A 1 177 ? -17.547 -5.656 -11.492 1 97.12 177 CYS A C 1
ATOM 1367 O O . CYS A 1 177 ? -17.531 -4.52 -11.016 1 97.12 177 CYS A O 1
ATOM 1369 N N . LEU A 1 178 ? -16.672 -6.086 -12.312 1 96.88 178 LEU A N 1
ATOM 1370 C CA . LEU A 1 178 ? -15.469 -5.297 -12.586 1 96.88 178 LEU A CA 1
ATOM 1371 C C . LEU A 1 178 ? -15.836 -3.959 -13.219 1 96.88 178 LEU A C 1
ATOM 1373 O O . LEU A 1 178 ? -15.359 -2.908 -12.781 1 96.88 178 LEU A O 1
ATOM 1377 N N . PRO A 1 179 ? -16.75 -3.859 -14.188 1 96.19 179 PRO A N 1
ATOM 1378 C CA . PRO A 1 179 ? -17.188 -2.566 -14.719 1 96.19 179 PRO A CA 1
ATOM 1379 C C . PRO A 1 179 ? -17.859 -1.688 -13.672 1 96.19 179 PRO A C 1
ATOM 1381 O O . PRO A 1 179 ? -17.672 -0.469 -13.664 1 96.19 179 PRO A O 1
ATOM 1384 N N . ALA A 1 180 ? -18.609 -2.285 -12.836 1 96.62 180 ALA A N 1
ATOM 1385 C CA . ALA A 1 180 ? -19.281 -1.524 -11.781 1 96.62 180 ALA A CA 1
ATOM 1386 C C . ALA A 1 180 ? -18.2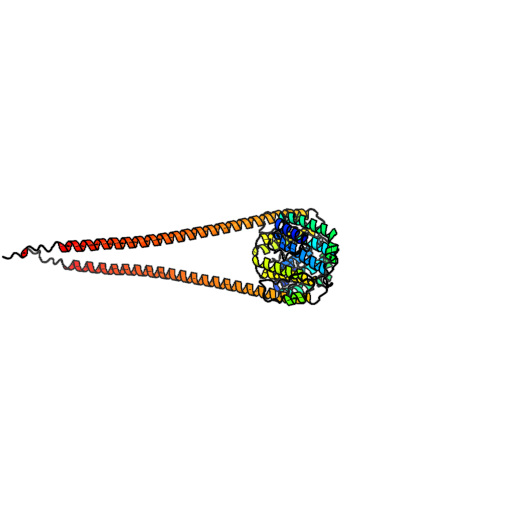5 -0.908 -10.828 1 96.62 180 ALA A C 1
ATOM 1388 O O . ALA A 1 180 ? -18.391 0.251 -10.43 1 96.62 180 ALA A O 1
ATOM 1389 N N . VAL A 1 181 ? -17.281 -1.681 -10.492 1 97 181 VAL A N 1
ATOM 1390 C CA . VAL A 1 181 ? -16.234 -1.188 -9.617 1 97 181 VAL A CA 1
ATOM 1391 C C . VAL A 1 181 ? -15.461 -0.068 -10.32 1 97 181 VAL A C 1
ATOM 1393 O O . VAL A 1 181 ? -15.156 0.96 -9.703 1 97 181 VAL A O 1
ATOM 1396 N N . ALA A 1 182 ? -15.156 -0.245 -11.57 1 95.69 182 ALA A N 1
ATOM 1397 C CA . ALA A 1 182 ? -14.453 0.781 -12.336 1 95.69 182 ALA A CA 1
ATOM 1398 C C . ALA A 1 182 ? -15.242 2.088 -12.352 1 95.69 182 ALA A C 1
ATOM 1400 O O . ALA A 1 182 ? -14.664 3.168 -12.195 1 95.69 182 ALA A O 1
ATOM 1401 N N . HIS A 1 183 ? -16.469 1.957 -12.539 1 94.88 183 HIS A N 1
ATOM 1402 C CA . HIS A 1 183 ? -17.344 3.131 -12.539 1 94.88 183 HIS A CA 1
ATOM 1403 C C . HIS A 1 183 ? -17.312 3.83 -11.18 1 94.88 183 HIS A C 1
ATOM 1405 O O . HIS A 1 183 ? -17.188 5.055 -11.109 1 94.88 183 HIS A O 1
ATOM 1411 N N . SER A 1 184 ? -17.453 3.055 -10.164 1 94.94 184 SER A N 1
ATOM 1412 C CA . SER A 1 184 ? -17.406 3.611 -8.812 1 94.94 184 SER A CA 1
ATOM 1413 C C . SER A 1 184 ? -16.062 4.281 -8.539 1 94.94 184 SER A C 1
ATOM 1415 O O . SER A 1 184 ? -16.016 5.344 -7.918 1 94.94 184 SER A O 1
ATOM 1417 N N . CYS A 1 185 ? -15.039 3.641 -8.992 1 95.75 185 CYS A N 1
ATOM 1418 C CA . CYS A 1 185 ? -13.703 4.191 -8.773 1 95.75 185 CYS A CA 1
ATOM 1419 C C . CYS A 1 185 ? -13.539 5.527 -9.492 1 95.75 185 CYS A C 1
ATOM 1421 O O . CYS A 1 185 ? -12.914 6.445 -8.961 1 95.75 185 CYS A O 1
ATOM 1423 N N . ARG A 1 186 ? -14.078 5.691 -10.672 1 94.38 186 ARG A N 1
ATOM 1424 C CA . ARG A 1 186 ? -14.039 6.977 -11.359 1 94.38 186 ARG A CA 1
ATOM 1425 C C . ARG A 1 186 ? -14.68 8.07 -10.516 1 94.38 186 ARG A C 1
ATOM 1427 O O . ARG A 1 186 ? -14.133 9.164 -10.391 1 94.38 186 ARG A O 1
ATOM 1434 N N . GLY A 1 187 ? -15.773 7.711 -9.961 1 92.62 187 GLY A N 1
ATOM 1435 C CA . GLY A 1 187 ? -16.453 8.664 -9.094 1 92.62 187 GLY A CA 1
ATOM 1436 C C . GLY A 1 187 ? -15.656 9 -7.844 1 92.62 187 GLY A C 1
ATOM 1437 O O . GLY A 1 187 ? -15.562 10.172 -7.465 1 92.62 187 GLY A O 1
ATOM 1438 N N . ILE A 1 188 ? -15.102 8.023 -7.254 1 94.25 188 ILE A N 1
ATOM 1439 C CA . ILE A 1 188 ? -14.352 8.188 -6.016 1 94.25 188 ILE A CA 1
ATOM 1440 C C . ILE A 1 188 ? -13.109 9.039 -6.27 1 94.25 188 ILE A C 1
ATOM 1442 O O . ILE A 1 188 ? -12.828 9.977 -5.52 1 94.25 188 ILE A O 1
ATOM 1446 N N . LEU A 1 189 ? -12.422 8.742 -7.277 1 94.25 189 LEU A N 1
ATOM 1447 C CA . LEU A 1 189 ? -11.188 9.453 -7.594 1 94.25 189 LEU A CA 1
ATOM 1448 C C . LEU A 1 189 ? -11.477 10.891 -8 1 94.25 189 LEU A C 1
ATOM 1450 O O . LEU A 1 189 ? -10.75 11.812 -7.617 1 94.25 189 LEU A O 1
ATOM 1454 N N . ASN A 1 190 ? -12.516 11.125 -8.75 1 91.75 190 ASN A N 1
ATOM 1455 C CA . ASN A 1 190 ? -12.93 12.484 -9.086 1 91.75 190 ASN A CA 1
ATOM 1456 C C . ASN A 1 190 ? -13.289 13.289 -7.844 1 91.75 190 ASN A C 1
ATOM 1458 O O . ASN A 1 190 ? -12.914 14.453 -7.723 1 91.75 190 ASN A O 1
ATOM 1462 N N . TYR A 1 191 ? -14.016 12.656 -7.043 1 91.56 191 TYR A N 1
ATOM 1463 C CA . TYR A 1 191 ? -14.406 13.32 -5.805 1 91.56 191 TYR A CA 1
ATOM 1464 C C . TYR A 1 191 ? -13.18 13.703 -4.984 1 91.56 191 TYR A C 1
ATOM 1466 O O . TYR A 1 191 ? -13.094 14.828 -4.477 1 91.56 191 TYR A O 1
ATOM 1474 N N . SER A 1 192 ? -12.336 12.758 -4.797 1 91.06 192 SER A N 1
ATOM 1475 C CA . SER A 1 192 ? -11.141 13.016 -4.008 1 91.06 192 SER A CA 1
ATOM 1476 C C . SER A 1 192 ? -10.328 14.164 -4.59 1 91.06 192 SER A C 1
ATOM 1478 O O . SER A 1 192 ? -9.781 14.992 -3.85 1 91.06 192 SER A O 1
ATOM 1480 N N . SER A 1 193 ? -10.234 14.234 -5.898 1 90.06 193 SER A N 1
ATOM 1481 C CA . SER A 1 193 ? -9.516 15.32 -6.559 1 90.06 193 SER A CA 1
ATOM 1482 C C . SER A 1 193 ? -10.18 16.672 -6.312 1 90.06 193 SER A C 1
ATOM 1484 O O . SER A 1 193 ? -9.5 17.672 -6.109 1 90.06 193 SER A O 1
ATOM 1486 N N . LYS A 1 194 ? -11.422 16.703 -6.336 1 89.06 194 LYS A N 1
ATOM 1487 C CA . LYS A 1 194 ? -12.172 17.922 -6.074 1 89.06 194 LYS A CA 1
ATOM 1488 C C . LYS A 1 194 ? -11.953 18.406 -4.645 1 89.06 194 LYS A C 1
ATOM 1490 O O . LYS A 1 194 ? -11.75 19.594 -4.41 1 89.06 194 LYS A O 1
ATOM 1495 N N . VAL A 1 195 ? -12.047 17.453 -3.74 1 89.12 195 VAL A N 1
ATOM 1496 C CA . VAL A 1 195 ? -11.844 17.797 -2.338 1 89.12 195 VAL A CA 1
ATOM 1497 C C . VAL A 1 195 ? -10.445 18.375 -2.143 1 89.12 195 VAL A C 1
ATOM 1499 O O . VAL A 1 195 ? -10.273 19.375 -1.438 1 89.12 195 VAL A O 1
ATOM 1502 N N . LEU A 1 196 ? -9.492 17.828 -2.764 1 88.88 196 LEU A N 1
ATOM 1503 C CA . LEU A 1 196 ? -8.125 18.312 -2.646 1 88.88 196 LEU A CA 1
ATOM 1504 C C . LEU A 1 196 ? -7.98 19.703 -3.244 1 88.88 196 LEU A C 1
ATOM 1506 O O . LEU A 1 196 ? -7.301 20.562 -2.678 1 88.88 196 LEU A O 1
ATOM 1510 N N . ALA A 1 197 ? -8.57 19.922 -4.34 1 88.94 197 ALA A N 1
ATOM 1511 C CA . ALA A 1 197 ? -8.531 21.234 -4.992 1 88.94 197 ALA A CA 1
ATOM 1512 C C . ALA A 1 197 ? -9.172 22.297 -4.113 1 88.94 197 ALA A C 1
ATOM 1514 O O . ALA A 1 197 ? -8.664 23.422 -4.016 1 88.94 197 ALA A O 1
ATOM 1515 N N . GLU A 1 198 ? -10.211 21.969 -3.543 1 88.94 198 GLU A N 1
ATOM 1516 C CA . GLU A 1 198 ? -10.906 22.891 -2.658 1 88.94 198 GLU A CA 1
ATOM 1517 C C . GLU A 1 198 ? -10.062 23.234 -1.435 1 88.94 198 GLU A C 1
ATOM 1519 O O . GLU A 1 198 ? -10 24.391 -1.016 1 88.94 198 GLU A O 1
ATOM 1524 N N . ARG A 1 199 ? -9.469 22.266 -0.908 1 88.06 199 ARG A N 1
ATOM 1525 C CA . ARG A 1 199 ? -8.609 22.5 0.249 1 88.06 199 ARG A CA 1
ATOM 1526 C C . ARG A 1 199 ? -7.422 23.375 -0.12 1 88.06 199 ARG A C 1
ATOM 1528 O O . ARG A 1 199 ? -7.027 24.25 0.651 1 88.06 199 ARG A O 1
ATOM 1535 N N . LYS A 1 200 ? -6.875 23.188 -1.21 1 86.56 200 LYS A N 1
ATOM 1536 C CA . LYS A 1 200 ? -5.766 24 -1.689 1 86.56 200 LYS A CA 1
ATOM 1537 C C . LYS A 1 200 ? -6.207 25.453 -1.922 1 86.56 200 LYS A C 1
ATOM 1539 O O . LYS A 1 200 ? -5.508 26.391 -1.543 1 86.56 200 LYS A O 1
ATOM 1544 N N . SER A 1 201 ? -7.305 25.594 -2.49 1 88.94 201 SER A N 1
ATOM 1545 C CA . SER A 1 201 ? -7.859 26.922 -2.717 1 88.94 201 SER A CA 1
ATOM 1546 C C . SER A 1 201 ? -8.125 27.641 -1.398 1 88.94 201 SER A C 1
ATOM 1548 O O . SER A 1 201 ? -7.832 28.828 -1.264 1 88.94 201 SER A O 1
ATOM 1550 N N . ALA A 1 202 ? -8.633 26.875 -0.53 1 88.5 202 ALA A N 1
ATOM 1551 C CA . ALA A 1 202 ? -8.906 27.453 0.782 1 88.5 202 ALA A CA 1
ATOM 1552 C C . ALA A 1 202 ? -7.613 27.906 1.463 1 88.5 202 ALA A C 1
ATOM 1554 O O . ALA A 1 202 ? -7.566 28.969 2.074 1 88.5 202 ALA A O 1
ATOM 1555 N N . LYS A 1 203 ? -6.637 27.188 1.39 1 86.62 203 LYS A N 1
ATOM 1556 C CA . LYS A 1 203 ? -5.34 27.516 1.969 1 86.62 203 LYS A CA 1
ATOM 1557 C C . LYS A 1 203 ? -4.758 28.781 1.315 1 86.62 203 LYS A C 1
ATOM 1559 O O . LYS A 1 203 ? -4.238 29.656 2.002 1 86.62 203 LYS A O 1
ATOM 1564 N N . ILE A 1 204 ? -4.891 28.797 0.03 1 88.62 204 ILE A N 1
ATOM 1565 C CA . ILE A 1 204 ? -4.406 29.953 -0.706 1 88.62 204 ILE A CA 1
ATOM 1566 C C . ILE A 1 204 ? -5.18 31.203 -0.279 1 88.62 204 ILE A C 1
ATOM 1568 O O . ILE A 1 204 ? -4.59 32.25 -0.043 1 88.62 204 ILE A O 1
ATOM 1572 N N . PHE A 1 205 ? -6.391 31.062 -0.128 1 90.38 205 PHE A N 1
ATOM 1573 C CA . PHE A 1 205 ? -7.227 32.188 0.303 1 90.38 205 PHE A CA 1
ATOM 1574 C C . PHE A 1 205 ? -6.859 32.625 1.716 1 90.38 205 PHE A C 1
ATOM 1576 O O . PHE A 1 205 ? -6.809 33.812 2.01 1 90.38 205 PHE A O 1
ATOM 1583 N N . MET A 1 206 ? -6.598 31.703 2.498 1 89.94 206 MET A N 1
ATOM 1584 C CA . MET A 1 206 ? -6.199 32 3.869 1 89.94 206 MET A CA 1
ATOM 1585 C C . MET A 1 206 ? -4.852 32.719 3.898 1 89.94 206 MET A C 1
ATOM 1587 O O . MET A 1 206 ? -4.676 33.688 4.637 1 89.94 206 MET A O 1
ATOM 1591 N N . ILE A 1 207 ? -3.965 32.219 3.102 1 88.06 207 ILE A N 1
ATOM 1592 C CA . ILE A 1 207 ? -2.643 32.844 3.025 1 88.06 207 ILE A CA 1
ATOM 1593 C C . ILE A 1 207 ? -2.762 34.25 2.48 1 88.06 207 ILE A C 1
ATOM 1595 O O . ILE A 1 207 ? -2.148 35.188 3.012 1 88.06 207 ILE A O 1
ATOM 1599 N N . LEU A 1 208 ? -3.586 34.469 1.519 1 90.19 208 LEU A N 1
ATOM 1600 C CA . LEU A 1 208 ? -3.803 35.781 0.943 1 90.19 208 LEU A CA 1
ATOM 1601 C C . LEU A 1 208 ? -4.445 36.719 1.96 1 90.19 208 LEU A C 1
ATOM 1603 O O . LEU A 1 208 ? -4.055 37.875 2.072 1 90.19 208 LEU A O 1
ATOM 1607 N N . ALA A 1 209 ? -5.355 36.188 2.662 1 89.62 209 ALA A N 1
ATOM 1608 C CA . ALA A 1 209 ? -6 37 3.709 1 89.62 209 ALA A CA 1
ATOM 1609 C C . ALA A 1 209 ? -4.992 37.406 4.773 1 89.62 209 ALA A C 1
ATOM 1611 O O . ALA A 1 209 ? -4.988 38.562 5.219 1 89.62 209 ALA A O 1
ATOM 1612 N N . LEU A 1 210 ? -4.172 36.5 5.125 1 88.38 210 LEU A N 1
ATOM 1613 C CA . LEU A 1 210 ? -3.152 36.812 6.125 1 88.38 210 LEU A CA 1
ATOM 1614 C C . LEU A 1 210 ? -2.146 37.812 5.598 1 88.38 210 LEU A C 1
ATOM 1616 O O . LEU A 1 210 ? -1.7 38.688 6.34 1 88.38 210 LEU A O 1
ATOM 1620 N N . VAL A 1 211 ? -1.853 37.688 4.387 1 87.44 211 VAL A N 1
ATOM 1621 C CA . VAL A 1 211 ? -0.938 38.656 3.764 1 87.44 211 VAL A CA 1
ATOM 1622 C C . VAL A 1 211 ? -1.572 40.031 3.74 1 87.44 211 VAL A C 1
ATOM 1624 O O . VAL A 1 211 ? -0.914 41.031 4.051 1 87.44 211 VAL A O 1
ATOM 1627 N N . VAL A 1 212 ? -2.791 40.156 3.469 1 88 212 VAL A N 1
ATOM 1628 C CA . VAL A 1 212 ? -3.51 41.438 3.439 1 88 212 VAL A CA 1
ATOM 1629 C C . VAL A 1 212 ? -3.564 42.031 4.848 1 88 212 VAL A C 1
ATOM 1631 O O . VAL A 1 212 ? -3.299 43.219 5.035 1 88 212 VAL A O 1
ATOM 1634 N N . ILE A 1 213 ? -3.82 41.156 5.793 1 84.5 213 ILE A N 1
ATOM 1635 C CA . ILE A 1 213 ? -3.875 41.625 7.18 1 84.5 213 ILE A CA 1
ATOM 1636 C C . ILE A 1 213 ? -2.5 42.125 7.609 1 84.5 213 ILE A C 1
ATOM 1638 O O . ILE A 1 213 ? -2.393 43.156 8.266 1 84.5 213 ILE A O 1
ATOM 1642 N N . ALA A 1 214 ? -1.518 41.375 7.184 1 85 214 ALA A N 1
ATOM 1643 C CA . ALA A 1 214 ? -0.153 41.781 7.52 1 85 214 ALA A CA 1
ATOM 1644 C C . ALA A 1 214 ? 0.211 43.094 6.855 1 85 214 ALA A C 1
ATOM 1646 O O . ALA A 1 214 ? 0.785 44 7.492 1 85 214 ALA A O 1
ATOM 1647 N N . LEU A 1 215 ? -0.193 43.312 5.668 1 87.44 215 LEU A N 1
ATOM 1648 C CA . LEU A 1 215 ? 0.099 44.531 4.934 1 87.44 215 LEU A CA 1
ATOM 1649 C C . LEU A 1 215 ? -0.667 45.719 5.516 1 87.44 215 LEU A C 1
ATOM 1651 O O . LEU A 1 215 ? -0.121 46.812 5.645 1 87.44 215 LEU A O 1
ATOM 1655 N N . VAL A 1 216 ? -1.868 45.531 5.902 1 85.12 216 VAL A N 1
ATOM 1656 C CA . VAL A 1 216 ? -2.691 46.562 6.508 1 85.12 216 VAL A CA 1
ATOM 1657 C C . VAL A 1 216 ? -2.123 46.969 7.875 1 85.12 216 VAL A C 1
ATOM 1659 O O . VAL A 1 216 ? -2.051 48.125 8.219 1 85.12 216 VAL A O 1
ATOM 1662 N N . SER A 1 217 ? -1.642 46 8.594 1 81.19 217 SER A N 1
ATOM 1663 C CA . SER A 1 217 ? -1.049 46.219 9.898 1 81.19 217 SER A CA 1
ATOM 1664 C C . SER A 1 217 ? 0.26 47 9.781 1 81.19 217 SER A C 1
ATOM 1666 O O . SER A 1 217 ? 0.52 47.906 10.57 1 81.19 217 SER A O 1
ATOM 1668 N N . ILE A 1 218 ? 0.995 46.625 8.805 1 79.94 218 ILE A N 1
ATOM 1669 C CA . ILE A 1 218 ? 2.238 47.344 8.555 1 79.94 218 ILE A CA 1
ATOM 1670 C C . ILE A 1 218 ? 1.927 48.781 8.109 1 79.94 218 ILE A C 1
ATOM 1672 O O . ILE A 1 218 ? 2.555 49.719 8.586 1 79.94 218 ILE A O 1
ATOM 1676 N N . GLY A 1 219 ? 0.935 48.906 7.25 1 81.5 219 GLY A N 1
ATOM 1677 C CA . GLY A 1 219 ? 0.503 50.25 6.816 1 81.5 219 GLY A CA 1
ATOM 1678 C C . GLY A 1 219 ? 0.008 51.094 7.961 1 81.5 219 GLY A C 1
ATOM 1679 O O . GLY A 1 219 ? 0.354 52.281 8.047 1 81.5 219 GLY A O 1
ATOM 1680 N N . PHE A 1 220 ? -0.721 50.562 8.875 1 81.69 220 PHE A N 1
ATOM 1681 C CA . PHE A 1 220 ? -1.221 51.25 10.047 1 81.69 220 PHE A CA 1
ATOM 1682 C C . PHE A 1 220 ? -0.076 51.656 10.977 1 81.69 220 PHE A C 1
ATOM 1684 O O . PHE A 1 220 ? -0.076 52.719 11.555 1 81.69 220 PHE A O 1
ATOM 1691 N N . GLY A 1 221 ? 0.821 50.75 11.102 1 72.19 221 GLY A N 1
ATOM 1692 C CA . GLY A 1 221 ? 2.002 51.062 11.898 1 72.19 221 GLY A CA 1
ATOM 1693 C C . GLY A 1 221 ? 2.822 52.219 11.336 1 72.19 221 GLY A C 1
ATOM 1694 O O . GLY A 1 221 ? 3.209 53.125 12.07 1 72.19 221 GLY A O 1
ATOM 1695 N N . VAL A 1 222 ? 2.965 52.25 10.078 1 81.75 222 VAL A N 1
ATOM 1696 C CA . VAL A 1 222 ? 3.703 53.312 9.406 1 81.75 222 VAL A CA 1
ATOM 1697 C C . VAL A 1 222 ? 2.928 54.625 9.492 1 81.75 222 VAL A C 1
ATOM 1699 O O . VAL A 1 222 ? 3.51 55.688 9.75 1 81.75 222 VAL A O 1
ATOM 1702 N N . TYR A 1 223 ? 1.626 54.531 9.359 1 80.69 223 TYR A N 1
ATOM 1703 C CA . TYR A 1 223 ? 0.771 55.688 9.469 1 80.69 223 TYR A CA 1
ATOM 1704 C C . TYR A 1 223 ? 0.806 56.281 10.883 1 80.69 223 TYR A C 1
ATOM 1706 O O . TYR A 1 223 ? 0.917 57.5 11.062 1 80.69 223 TYR A O 1
ATOM 1714 N N . TYR A 1 224 ? 0.856 55.406 11.906 1 71.94 224 TYR A N 1
ATOM 1715 C CA . TYR A 1 224 ? 0.911 55.812 13.297 1 71.94 224 TYR A CA 1
ATOM 1716 C C . TYR A 1 224 ? 2.262 56.438 13.625 1 71.94 224 TYR A C 1
ATOM 1718 O O . TYR A 1 224 ? 2.328 57.469 14.297 1 71.94 224 TYR A O 1
ATOM 1726 N N . MET A 1 225 ? 3.326 55.969 13.094 1 76.12 225 MET A N 1
ATOM 1727 C CA . MET A 1 225 ? 4.664 56.5 13.305 1 76.12 225 MET A CA 1
ATOM 1728 C C . MET A 1 225 ? 4.812 57.875 12.609 1 76.12 225 MET A C 1
ATOM 1730 O O . MET A 1 225 ? 5.395 58.781 13.172 1 76.12 225 MET A O 1
ATOM 1734 N N . TYR A 1 226 ? 4.199 58 11.438 1 76.19 226 TYR A N 1
ATOM 1735 C CA . TYR A 1 226 ? 4.242 59.25 10.695 1 76.19 226 TYR A CA 1
ATOM 1736 C C . TYR A 1 226 ? 3.406 60.312 11.391 1 76.19 226 TYR A C 1
ATOM 1738 O O . TYR A 1 226 ? 3.84 61.469 11.516 1 76.19 226 TYR A O 1
ATOM 1746 N N . SER A 1 227 ? 2.293 60.031 11.922 1 74.75 227 SER A N 1
ATOM 1747 C CA . SER A 1 227 ? 1.403 60.969 12.594 1 74.75 227 SER A CA 1
ATOM 1748 C C . SER A 1 227 ? 1.975 61.406 13.938 1 74.75 227 SER A C 1
ATOM 1750 O O . SER A 1 227 ? 1.893 62.562 14.305 1 74.75 227 SER A O 1
ATOM 1752 N N . LYS A 1 228 ? 2.695 60.469 14.633 1 70.25 228 LYS A N 1
ATOM 1753 C CA . LYS A 1 228 ? 3.332 60.812 15.906 1 70.25 228 LYS A CA 1
ATOM 1754 C C . LYS A 1 228 ? 4.535 61.719 15.703 1 70.25 228 LYS A C 1
ATOM 1756 O O . LYS A 1 228 ? 4.727 62.688 16.453 1 70.25 228 LYS A O 1
ATOM 1761 N N . SER A 1 229 ? 5.285 61.594 14.719 1 73.69 229 SER A N 1
ATOM 1762 C CA . SER A 1 229 ? 6.445 62.438 14.406 1 73.69 229 SER A CA 1
ATOM 1763 C C . SER A 1 229 ? 6.031 63.812 13.945 1 73.69 229 SER A C 1
ATOM 1765 O O . SER A 1 229 ? 6.648 64.812 14.328 1 73.69 229 SER A O 1
ATOM 1767 N N . ASN A 1 230 ? 4.875 63.812 13.242 1 72.56 230 ASN A N 1
ATOM 1768 C CA . ASN A 1 230 ? 4.375 65.125 12.773 1 72.56 230 ASN A CA 1
ATOM 1769 C C . ASN A 1 230 ? 3.711 65.875 13.898 1 72.56 230 ASN A C 1
ATOM 1771 O O . ASN A 1 230 ? 3.816 67.125 13.953 1 72.56 230 ASN A O 1
ATOM 1775 N N . ASN A 1 231 ? 3.133 65.25 14.781 1 65.69 231 ASN A N 1
ATOM 1776 C CA . ASN A 1 231 ? 2.539 65.938 15.922 1 65.69 231 ASN A CA 1
ATOM 1777 C C . ASN A 1 231 ? 3.607 66.438 16.891 1 65.69 231 ASN A C 1
ATOM 1779 O O . ASN A 1 231 ? 3.467 67.5 17.453 1 65.69 231 ASN A O 1
ATOM 1783 N N . GLU A 1 232 ? 4.648 65.812 17.047 1 66.5 232 GLU A N 1
ATOM 1784 C CA . GLU A 1 232 ? 5.758 66.312 17.875 1 66.5 232 GLU A CA 1
ATOM 1785 C C . GLU A 1 232 ? 6.477 67.5 17.203 1 66.5 232 GLU A C 1
ATOM 1787 O O . GLU A 1 232 ? 6.898 68.438 17.875 1 66.5 232 GLU A O 1
ATOM 1792 N N . ARG A 1 233 ? 6.504 67.438 15.961 1 69.5 233 ARG A N 1
ATOM 1793 C CA . ARG A 1 233 ? 7.102 68.562 15.234 1 69.5 233 ARG A CA 1
ATOM 1794 C C . ARG A 1 233 ? 6.23 69.812 15.344 1 69.5 233 ARG A C 1
ATOM 1796 O O . ARG A 1 233 ? 6.742 70.875 15.516 1 69.5 233 ARG A O 1
ATOM 1803 N N . ASN A 1 234 ? 5.027 69.625 15.375 1 65.06 234 ASN A N 1
ATOM 1804 C CA . ASN A 1 234 ? 4.125 70.75 15.477 1 65.06 234 ASN A CA 1
ATOM 1805 C C . ASN A 1 234 ? 4.055 71.312 16.906 1 65.06 234 ASN A C 1
ATOM 1807 O O . ASN A 1 234 ? 3.936 72.5 17.109 1 65.06 234 ASN A O 1
ATOM 1811 N N . LYS A 1 235 ? 4.191 70.562 17.906 1 64.06 235 LYS A N 1
ATOM 1812 C CA . LYS A 1 235 ? 4.238 71 19.297 1 64.06 235 LYS A CA 1
ATOM 1813 C C . LYS A 1 235 ? 5.512 71.812 19.562 1 64.06 235 LYS A C 1
ATOM 1815 O O . LYS A 1 235 ? 5.477 72.875 20.25 1 64.06 235 LYS A O 1
ATOM 1820 N N . THR A 1 236 ? 6.512 71.375 19.031 1 62.41 236 THR A N 1
ATOM 1821 C CA . THR A 1 236 ? 7.754 72.125 19.203 1 62.41 236 THR A CA 1
ATOM 1822 C C . THR A 1 236 ? 7.707 73.438 18.438 1 62.41 236 THR A C 1
ATOM 1824 O O . THR A 1 236 ? 8.242 74.5 18.891 1 62.41 236 THR A O 1
ATOM 1827 N N . ALA A 1 237 ? 7.031 73.5 17.375 1 64.38 237 ALA A N 1
ATOM 1828 C CA . ALA A 1 237 ? 6.918 74.75 16.625 1 64.38 237 ALA A CA 1
ATOM 1829 C C . ALA A 1 237 ? 5.988 75.688 17.344 1 64.38 237 ALA A C 1
ATOM 1831 O O . ALA A 1 237 ? 6.246 76.938 17.344 1 64.38 237 ALA A O 1
ATOM 1832 N N . ASP A 1 238 ? 5.039 75.25 17.891 1 57.62 238 ASP A N 1
ATOM 1833 C CA . ASP A 1 238 ? 4.121 76.125 18.641 1 57.62 238 ASP A CA 1
ATOM 1834 C C . ASP A 1 238 ? 4.754 76.625 19.938 1 57.62 238 ASP A C 1
ATOM 1836 O O . ASP A 1 238 ? 4.539 77.75 20.359 1 57.62 238 ASP A O 1
ATOM 1840 N N . GLU A 1 239 ? 5.492 75.812 20.609 1 58.84 239 GLU A N 1
ATOM 1841 C CA . GLU A 1 239 ? 6.223 76.312 21.781 1 58.84 239 GLU A CA 1
ATOM 1842 C C . GLU A 1 239 ? 7.316 77.312 21.391 1 58.84 239 GLU A C 1
ATOM 1844 O O . GLU A 1 239 ? 7.637 78.188 22.156 1 58.84 239 GLU A O 1
ATOM 1849 N N . GLY A 1 240 ? 7.715 77.125 20.219 1 55.59 240 GLY A N 1
ATOM 1850 C CA . GLY A 1 240 ? 8.672 78.125 19.719 1 55.59 240 GLY A CA 1
ATOM 1851 C C . GLY A 1 240 ? 8.047 79.438 19.391 1 55.59 240 GLY A C 1
ATOM 1852 O O . GLY A 1 240 ? 8.703 80.5 19.469 1 55.59 240 GLY A O 1
ATOM 1853 N N . LYS A 1 241 ? 6.82 79.5 19.109 1 55.31 241 LYS A N 1
ATOM 1854 C CA . LYS A 1 241 ? 6.129 80.812 18.828 1 55.31 241 LYS A CA 1
ATOM 1855 C C . LYS A 1 241 ? 5.859 81.562 20.125 1 55.31 241 LYS A C 1
ATOM 1857 O O . LYS A 1 241 ? 5.926 82.812 20.141 1 55.31 241 LYS A O 1
ATOM 1862 N N . TYR A 1 242 ? 5.734 80.938 21.156 1 52.69 242 TYR A N 1
ATOM 1863 C CA . TYR A 1 242 ? 5.473 81.625 22.391 1 52.69 242 TYR A CA 1
ATOM 1864 C C . TYR A 1 242 ? 6.766 82.188 23 1 52.69 242 TYR A C 1
ATOM 1866 O O . TYR A 1 242 ? 6.758 83.188 23.719 1 52.69 242 TYR A O 1
ATOM 1874 N N . LEU A 1 243 ? 7.82 81.562 22.719 1 49.38 243 LEU A N 1
ATOM 1875 C CA . LEU A 1 243 ? 9.055 82.125 23.281 1 49.38 243 LEU A CA 1
ATOM 1876 C C . LEU A 1 243 ? 9.43 83.438 22.578 1 49.38 243 LEU A C 1
ATOM 1878 O O . LEU A 1 243 ? 10.031 84.312 23.203 1 49.38 243 LEU A O 1
ATOM 1882 N N . GLN A 1 244 ? 8.938 83.688 21.406 1 46.28 244 GLN A N 1
ATOM 1883 C CA . GLN A 1 244 ? 9.297 84.938 20.75 1 46.28 244 GLN A CA 1
ATOM 1884 C C . GLN A 1 244 ? 8.445 86.062 21.266 1 46.28 244 GLN A C 1
ATOM 1886 O O . GLN A 1 244 ? 8.875 87.25 21.219 1 46.28 244 GLN A O 1
ATOM 1891 N N . ILE A 1 245 ? 7.285 85.875 21.812 1 46.16 245 ILE A N 1
ATOM 1892 C CA . ILE A 1 245 ? 6.48 87 22.234 1 46.16 245 ILE A CA 1
ATOM 1893 C C . ILE A 1 245 ? 6.996 87.5 23.562 1 46.16 245 ILE A C 1
ATOM 1895 O O . ILE A 1 245 ? 6.922 88.75 23.828 1 46.16 245 ILE A O 1
ATOM 1899 N N . HIS A 1 246 ? 7.566 86.75 24.406 1 43.09 246 HIS A N 1
ATOM 1900 C CA . HIS A 1 246 ? 7.961 87.25 25.703 1 43.09 246 HIS A CA 1
ATOM 1901 C C . HIS A 1 246 ? 9.172 88.188 25.578 1 43.09 246 HIS A C 1
ATOM 1903 O O . HIS A 1 246 ? 9.438 89 26.453 1 43.09 246 HIS A O 1
ATOM 1909 N N . THR A 1 247 ? 9.992 88 24.562 1 42.16 247 THR A N 1
ATOM 1910 C CA . THR A 1 247 ? 11.195 88.812 24.578 1 42.16 247 THR A CA 1
ATOM 1911 C C . THR A 1 247 ? 10.891 90.25 24.078 1 42.16 247 THR A C 1
ATOM 1913 O O . THR A 1 247 ? 11.641 91.188 24.359 1 42.16 247 THR A O 1
ATOM 1916 N N . VAL A 1 248 ? 9.797 90.438 23.406 1 40.75 248 VAL A N 1
ATOM 1917 C CA . VAL A 1 248 ? 9.609 91.812 22.875 1 40.75 248 VAL A CA 1
ATOM 1918 C C . VAL A 1 248 ? 9.047 92.688 23.953 1 40.75 248 VAL A C 1
ATOM 1920 O O . VAL A 1 248 ? 9.344 93.875 23.984 1 40.75 248 VAL A O 1
ATOM 1923 N N . GLU A 1 249 ? 8.336 92.25 24.922 1 35.03 249 GLU A N 1
ATOM 1924 C CA . GLU A 1 249 ? 7.715 93.188 25.859 1 35.03 249 GLU A CA 1
ATOM 1925 C C . GLU A 1 249 ? 8.719 93.688 26.891 1 35.03 249 GLU A C 1
ATOM 1927 O O . GLU A 1 249 ? 8.555 94.75 27.453 1 35.03 249 GLU A O 1
ATOM 1932 N N . SER A 1 250 ? 9.797 93 27.188 1 35.81 250 SER A N 1
ATOM 1933 C CA . SER A 1 250 ? 10.664 93.562 28.219 1 35.81 250 SER A CA 1
ATOM 1934 C C . SER A 1 250 ? 11.492 94.688 27.703 1 35.81 250 SER A C 1
ATOM 1936 O O . SER A 1 250 ? 12.195 95.375 28.469 1 35.81 250 SER A O 1
ATOM 1938 N N . ALA A 1 251 ? 11.641 94.938 26.422 1 35.72 251 ALA A N 1
ATOM 1939 C CA . ALA A 1 251 ? 12.555 95.938 26 1 35.72 251 ALA A CA 1
ATOM 1940 C C . ALA A 1 251 ? 11.906 97.312 26.141 1 35.72 251 ALA A C 1
ATOM 1942 O O . ALA A 1 251 ? 12.57 98.375 25.953 1 35.72 251 ALA A O 1
ATOM 1943 N N . ARG A 1 252 ? 10.656 97.5 26.234 1 32.59 252 ARG A N 1
ATOM 1944 C CA . ARG A 1 252 ? 10.109 98.875 26.156 1 32.59 252 ARG A CA 1
ATOM 1945 C C . ARG A 1 252 ? 10.289 99.625 27.484 1 32.59 252 ARG A C 1
ATOM 1947 O O . ARG A 1 252 ? 10.039 100.812 27.562 1 32.59 252 ARG A O 1
ATOM 1954 N N . SER A 1 253 ? 10.469 98.938 28.594 1 29.55 253 SER A N 1
ATOM 1955 C CA . SER A 1 253 ? 10.266 99.812 29.766 1 29.55 253 SER A CA 1
ATOM 1956 C C . SER A 1 253 ? 11.477 100.688 30.031 1 29.55 253 SER A C 1
ATOM 1958 O O . SER A 1 253 ? 11.445 101.562 30.938 1 29.55 253 SER A O 1
ATOM 1960 N N . VAL A 1 254 ? 12.648 100.375 29.578 1 29.83 254 VAL A N 1
ATOM 1961 C CA . VAL A 1 254 ? 13.727 101.125 30.219 1 29.83 254 VAL A CA 1
ATOM 1962 C C . VAL A 1 254 ? 13.852 102.5 29.578 1 29.83 254 VAL A C 1
ATOM 1964 O O . VAL A 1 254 ? 14.258 102.625 28.422 1 29.83 254 VAL A O 1
ATOM 1967 N N . ASN A 1 255 ? 12.82 103.438 29.672 1 27.59 255 ASN A N 1
ATOM 1968 C CA . ASN A 1 255 ? 13.039 104.812 29.312 1 27.59 255 ASN A CA 1
ATOM 1969 C C . ASN A 1 255 ? 14.109 105.438 30.188 1 27.59 255 ASN A C 1
ATOM 1971 O O . ASN A 1 255 ? 14 105.438 31.406 1 27.59 255 ASN A O 1
ATOM 1975 N N . PRO A 1 256 ? 15.375 105.562 29.797 1 27.94 256 PRO A N 1
ATOM 1976 C CA . PRO A 1 256 ? 16.516 106.125 30.469 1 27.94 256 PRO A CA 1
ATOM 1977 C C . PRO A 1 256 ? 16.297 107.625 30.828 1 27.94 256 PRO A C 1
ATOM 1979 O O . PRO A 1 256 ? 17.219 108.312 31.297 1 27.94 256 PRO A O 1
ATOM 1982 N N . LEU A 1 257 ? 15.148 108.312 30.656 1 27.83 257 LEU A N 1
ATOM 1983 C CA . LEU A 1 257 ? 15.188 109.75 30.781 1 27.83 257 LEU A CA 1
ATOM 1984 C C . LEU A 1 257 ? 15.531 110.125 32.219 1 27.83 257 LEU A C 1
ATOM 1986 O O . LEU A 1 257 ? 15.82 111.312 32.5 1 27.83 257 LEU A O 1
ATOM 1990 N N . LEU A 1 258 ? 15.242 109.438 33.219 1 25.67 258 LEU A N 1
ATOM 1991 C CA . LEU A 1 258 ? 15.164 110.25 34.438 1 25.67 258 LEU A CA 1
ATOM 1992 C C . LEU A 1 258 ? 16.562 110.562 34.938 1 25.67 258 LEU A C 1
ATOM 1994 O O . LEU A 1 258 ? 16.703 111.188 36 1 25.67 258 LEU A O 1
ATOM 1998 N N . THR A 1 259 ? 17.609 110 34.562 1 24.36 259 THR A N 1
ATOM 1999 C CA . THR A 1 259 ? 18.719 110.25 35.469 1 24.36 259 THR A CA 1
ATOM 2000 C C . THR A 1 259 ? 19.344 111.625 35.188 1 24.36 259 THR A C 1
ATOM 2002 O O . THR A 1 259 ? 20.391 111.938 35.719 1 24.36 259 THR A O 1
ATOM 2005 N N . ASN A 1 260 ? 18.781 112.5 34.312 1 25.17 260 ASN A N 1
ATOM 2006 C CA . ASN A 1 260 ? 19.547 113.75 34.281 1 25.17 260 ASN A CA 1
ATOM 2007 C C . ASN A 1 260 ? 19.359 114.562 35.531 1 25.17 260 ASN A C 1
ATOM 2009 O O . ASN A 1 260 ? 18.297 115.188 35.719 1 25.17 260 ASN A O 1
ATOM 2013 N N . VAL A 1 261 ? 19.5 114.125 36.75 1 24.77 261 VAL A N 1
ATOM 2014 C CA . VAL A 1 261 ? 19.594 115 37.906 1 24.77 261 VAL A CA 1
ATOM 2015 C C . VAL A 1 261 ? 20.844 115.875 37.781 1 24.77 261 VAL A C 1
ATOM 2017 O O . VAL A 1 261 ? 21.969 115.375 37.781 1 24.77 261 VAL A O 1
ATOM 2020 N N . ASP A 1 262 ? 21.156 116.812 36.656 1 20.73 262 ASP A N 1
ATOM 2021 C CA . ASP A 1 262 ? 21.594 118.125 37.094 1 20.73 262 ASP A CA 1
ATOM 2022 C C . ASP A 1 262 ? 20.422 118.938 37.594 1 20.73 262 ASP A C 1
ATOM 2024 O O . ASP A 1 262 ? 19.312 118.812 37.094 1 20.73 262 ASP A O 1
ATOM 2028 N N . MET B 1 1 ? 8.055 14.477 -13.125 1 72.56 1 MET B N 1
ATOM 2029 C CA . MET B 1 1 ? 8.508 13.148 -12.719 1 72.56 1 MET B CA 1
ATOM 2030 C C . MET B 1 1 ? 9.688 13.25 -11.758 1 72.56 1 MET B C 1
ATOM 2032 O O . MET B 1 1 ? 10.625 14.008 -12 1 72.56 1 MET B O 1
ATOM 2036 N N . LEU B 1 2 ? 9.562 12.461 -10.727 1 80.25 2 LEU B N 1
ATOM 2037 C CA . LEU B 1 2 ? 10.461 12.68 -9.594 1 80.25 2 LEU B CA 1
ATOM 2038 C C . LEU B 1 2 ? 11.633 11.703 -9.633 1 80.25 2 LEU B C 1
ATOM 2040 O O . LEU B 1 2 ? 12.562 11.805 -8.828 1 80.25 2 LEU B O 1
ATOM 2044 N N . ILE B 1 3 ? 11.617 10.898 -10.633 1 90.19 3 ILE B N 1
ATOM 2045 C CA . ILE B 1 3 ? 12.719 9.938 -10.727 1 90.19 3 ILE B CA 1
ATOM 2046 C C . ILE B 1 3 ? 13.812 10.492 -11.633 1 90.19 3 ILE B C 1
ATOM 2048 O O . ILE B 1 3 ? 13.578 10.742 -12.82 1 90.19 3 ILE B O 1
ATOM 2052 N N . PRO B 1 4 ? 15.023 10.641 -11.141 1 89.75 4 PRO B N 1
ATOM 2053 C CA . PRO B 1 4 ? 16.125 11.047 -12.016 1 89.75 4 PRO B CA 1
ATOM 2054 C C . PRO B 1 4 ? 16.438 10.008 -13.086 1 89.75 4 PRO B C 1
ATOM 2056 O O . PRO B 1 4 ? 16.281 8.805 -12.844 1 89.75 4 PRO B O 1
ATOM 2059 N N . TYR B 1 5 ? 16.969 10.438 -14.148 1 91.62 5 TYR B N 1
ATOM 2060 C CA . TYR B 1 5 ? 17.266 9.578 -15.289 1 91.62 5 TYR B CA 1
ATOM 2061 C C . TYR B 1 5 ? 18.234 8.477 -14.906 1 91.62 5 TYR B C 1
ATOM 2063 O O . TYR B 1 5 ? 18.078 7.324 -15.328 1 91.62 5 TYR B O 1
ATOM 2071 N N . ASN B 1 6 ? 19.172 8.828 -14.117 1 88.69 6 ASN B N 1
ATOM 2072 C CA . ASN B 1 6 ? 20.219 7.875 -13.75 1 88.69 6 ASN B CA 1
ATOM 2073 C C . ASN B 1 6 ? 19.656 6.715 -12.945 1 88.69 6 ASN B C 1
ATOM 2075 O O . ASN B 1 6 ? 20.266 5.645 -12.875 1 88.69 6 ASN B O 1
ATOM 2079 N N . ASN B 1 7 ? 18.5 6.891 -12.359 1 90.38 7 ASN B N 1
ATOM 2080 C CA . ASN B 1 7 ? 17.875 5.844 -11.562 1 90.38 7 ASN B CA 1
ATOM 2081 C C . ASN B 1 7 ? 16.703 5.191 -12.297 1 90.38 7 ASN B C 1
ATOM 2083 O O . ASN B 1 7 ? 15.938 4.426 -11.711 1 90.38 7 ASN B O 1
ATOM 2087 N N . TRP B 1 8 ? 16.578 5.535 -13.547 1 93.5 8 TRP B N 1
ATOM 2088 C CA . TRP B 1 8 ? 15.516 4.977 -14.375 1 93.5 8 TRP B CA 1
ATOM 2089 C C . TRP B 1 8 ? 15.93 3.625 -14.953 1 93.5 8 TRP B C 1
ATOM 2091 O O . TRP B 1 8 ? 16.984 3.5 -15.562 1 93.5 8 TRP B O 1
ATOM 2101 N N . HIS B 1 9 ? 15.023 2.613 -14.805 1 92.19 9 HIS B N 1
ATOM 2102 C CA . HIS B 1 9 ? 15.398 1.242 -15.125 1 92.19 9 HIS B CA 1
ATOM 2103 C C . HIS B 1 9 ? 14.648 0.733 -16.359 1 92.19 9 HIS B C 1
ATOM 2105 O O . HIS B 1 9 ? 15.016 -0.295 -16.922 1 92.19 9 HIS B O 1
ATOM 2111 N N . CYS B 1 10 ? 13.625 1.443 -16.75 1 92.38 10 CYS B N 1
ATOM 2112 C CA . CYS B 1 10 ? 12.828 0.946 -17.859 1 92.38 10 CYS B CA 1
ATOM 2113 C C . CYS B 1 10 ? 13.539 1.195 -19.188 1 92.38 10 CYS B C 1
ATOM 2115 O O . CYS B 1 10 ? 13.766 2.346 -19.578 1 92.38 10 CYS B O 1
ATOM 2117 N N . GLY B 1 11 ? 13.742 0.096 -19.844 1 87.56 11 GLY B N 1
ATOM 2118 C CA . GLY B 1 11 ? 14.477 0.164 -21.109 1 87.56 11 GLY B CA 1
ATOM 2119 C C . GLY B 1 11 ? 15.922 -0.272 -20.969 1 87.56 11 GLY B C 1
ATOM 2120 O O . GLY B 1 11 ? 16.5 -0.195 -19.891 1 87.56 11 GLY B O 1
ATOM 2121 N N . SER B 1 12 ? 16.359 -0.782 -22 1 78.25 12 SER B N 1
ATOM 2122 C CA . SER B 1 12 ? 17.766 -1.147 -22.047 1 78.25 12 SER B CA 1
ATOM 2123 C C . SER B 1 12 ? 18.656 0.083 -22.203 1 78.25 12 SER B C 1
ATOM 2125 O O . SER B 1 12 ? 18.156 1.203 -22.328 1 78.25 12 SER B O 1
ATOM 2127 N N . GLU B 1 13 ? 19.969 -0.103 -22.188 1 72.12 13 GLU B N 1
ATOM 2128 C CA . GLU B 1 13 ? 20.906 1.009 -22.297 1 72.12 13 GLU B CA 1
ATOM 2129 C C . GLU B 1 13 ? 20.703 1.778 -23.594 1 72.12 13 GLU B C 1
ATOM 2131 O O . GLU B 1 13 ? 20.188 1.232 -24.578 1 72.12 13 GLU B O 1
ATOM 2136 N N . GLY B 1 14 ? 20.797 3.059 -23.531 1 79.44 14 GLY B N 1
ATOM 2137 C CA . GLY B 1 14 ? 20.844 3.924 -24.703 1 79.44 14 GLY B CA 1
ATOM 2138 C C . GLY B 1 14 ? 19.469 4.422 -25.125 1 79.44 14 GLY B C 1
ATOM 2139 O O . GLY B 1 14 ? 18.734 4.984 -24.312 1 79.44 14 GLY B O 1
ATOM 2140 N N . ILE B 1 15 ? 19.078 4.062 -26.281 1 82.19 15 ILE B N 1
ATOM 2141 C CA . ILE B 1 15 ? 17.938 4.676 -26.969 1 82.19 15 ILE B CA 1
ATOM 2142 C C . ILE B 1 15 ? 16.641 4.227 -26.312 1 82.19 15 ILE B C 1
ATOM 2144 O O . ILE B 1 15 ? 15.75 5.043 -26.047 1 82.19 15 ILE B O 1
ATOM 2148 N N . SER B 1 16 ? 16.484 3.033 -26 1 85.75 16 SER B N 1
ATOM 2149 C CA . SER B 1 16 ? 15.234 2.527 -25.438 1 85.75 16 SER B CA 1
ATOM 2150 C C . SER B 1 16 ? 14.969 3.123 -24.062 1 85.75 16 SER B C 1
ATOM 2152 O O . SER B 1 16 ? 13.82 3.43 -23.719 1 85.75 16 SER B O 1
ATOM 2154 N N . ARG B 1 17 ? 15.922 3.324 -23.281 1 90.75 17 ARG B N 1
ATOM 2155 C CA . ARG B 1 17 ? 15.789 3.941 -21.969 1 90.75 17 ARG B CA 1
ATOM 2156 C C . ARG B 1 17 ? 15.359 5.398 -22.094 1 90.75 17 ARG B C 1
ATOM 2158 O O . ARG B 1 17 ? 14.508 5.871 -21.328 1 90.75 17 ARG B O 1
ATOM 2165 N N . ASN B 1 18 ? 15.953 6.043 -23.062 1 92.12 18 ASN B N 1
ATOM 2166 C CA . ASN B 1 18 ? 15.578 7.434 -23.297 1 92.12 18 ASN B CA 1
ATOM 2167 C C . ASN B 1 18 ? 14.117 7.559 -23.719 1 92.12 18 ASN B C 1
ATOM 2169 O O . ASN B 1 18 ? 13.406 8.445 -23.25 1 92.12 18 ASN B O 1
ATOM 2173 N N . ILE B 1 19 ? 13.742 6.727 -24.594 1 92.38 19 ILE B N 1
ATOM 2174 C CA . ILE B 1 19 ? 12.367 6.758 -25.078 1 92.38 19 ILE B CA 1
ATOM 2175 C C . ILE B 1 19 ? 11.406 6.473 -23.938 1 92.38 19 ILE B C 1
ATOM 2177 O O . ILE B 1 19 ? 10.438 7.211 -23.734 1 92.38 19 ILE B O 1
ATOM 2181 N N . SER B 1 20 ? 11.688 5.422 -23.203 1 94.06 20 SER B N 1
ATOM 2182 C CA . SER B 1 20 ? 10.805 5.062 -22.094 1 94.06 20 SER B CA 1
ATOM 2183 C C . SER B 1 20 ? 10.758 6.164 -21.047 1 94.06 20 SER B C 1
ATOM 2185 O O . SER B 1 20 ? 9.695 6.449 -20.484 1 94.06 20 SER B O 1
ATOM 2187 N N . TYR B 1 21 ? 11.836 6.766 -20.766 1 95.44 21 TYR B N 1
ATOM 2188 C CA . TYR B 1 21 ? 11.898 7.859 -19.797 1 95.44 21 TYR B CA 1
ATOM 2189 C C . TYR B 1 21 ? 11.023 9.023 -20.234 1 95.44 21 TYR B C 1
ATOM 2191 O O . TYR B 1 21 ? 10.266 9.578 -19.438 1 95.44 21 TYR B O 1
ATOM 2199 N N . ASN B 1 22 ? 11.117 9.367 -21.469 1 94.25 22 ASN B N 1
ATOM 2200 C CA . ASN B 1 22 ? 10.359 10.5 -21.984 1 94.25 22 ASN B CA 1
ATOM 2201 C C . ASN B 1 22 ? 8.867 10.203 -22.031 1 94.25 22 ASN B C 1
ATOM 2203 O O . ASN B 1 22 ? 8.039 11.078 -21.766 1 94.25 22 ASN B O 1
ATOM 2207 N N . VAL B 1 23 ? 8.562 9.039 -22.406 1 94.44 23 VAL B N 1
ATOM 2208 C CA . VAL B 1 23 ? 7.16 8.641 -22.422 1 94.44 23 VAL B CA 1
ATOM 2209 C C . VAL B 1 23 ? 6.59 8.703 -21.016 1 94.44 23 VAL B C 1
ATOM 2211 O O . VAL B 1 23 ? 5.492 9.227 -20.797 1 94.44 23 VAL B O 1
ATOM 2214 N N . ALA B 1 24 ? 7.305 8.133 -20.031 1 95.69 24 ALA B N 1
ATOM 2215 C CA . ALA B 1 24 ? 6.844 8.156 -18.641 1 95.69 24 ALA B CA 1
ATOM 2216 C C . ALA B 1 24 ? 6.707 9.586 -18.125 1 95.69 24 ALA B C 1
ATOM 2218 O O . ALA B 1 24 ? 5.75 9.906 -17.422 1 95.69 24 ALA B O 1
ATOM 2219 N N . LYS B 1 25 ? 7.641 10.398 -18.516 1 95.56 25 LYS B N 1
ATOM 2220 C CA . LYS B 1 25 ? 7.609 11.797 -18.109 1 95.56 25 LYS B CA 1
ATOM 2221 C C . LYS B 1 25 ? 6.375 12.508 -18.656 1 95.56 25 LYS B C 1
ATOM 2223 O O . LYS B 1 25 ? 5.754 13.312 -17.969 1 95.56 25 LYS B O 1
ATOM 2228 N N . LYS B 1 26 ? 6.031 12.195 -19.828 1 94.38 26 LYS B N 1
ATOM 2229 C CA . LYS B 1 26 ? 4.926 12.859 -20.5 1 94.38 26 LYS B CA 1
ATOM 2230 C C . LYS B 1 26 ? 3.584 12.266 -20.094 1 94.38 26 LYS B C 1
ATOM 2232 O O . LYS B 1 26 ? 2.658 12.992 -19.734 1 94.38 26 LYS B O 1
ATOM 2237 N N . ASP B 1 27 ? 3.523 10.945 -20.094 1 94.31 27 ASP B N 1
ATOM 2238 C CA . ASP B 1 27 ? 2.217 10.297 -20.031 1 94.31 27 ASP B CA 1
ATOM 2239 C C . ASP B 1 27 ? 1.952 9.719 -18.641 1 94.31 27 ASP B C 1
ATOM 2241 O O . ASP B 1 27 ? 0.8 9.477 -18.266 1 94.31 27 ASP B O 1
ATOM 2245 N N . CYS B 1 28 ? 2.971 9.477 -17.859 1 96.06 28 CYS B N 1
ATOM 2246 C CA . CYS B 1 28 ? 2.789 8.75 -16.609 1 96.06 28 CYS B CA 1
ATOM 2247 C C . CYS B 1 28 ? 3.58 9.391 -15.477 1 96.06 28 CYS B C 1
ATOM 2249 O O . CYS B 1 28 ? 4.316 8.711 -14.766 1 96.06 28 CYS B O 1
ATOM 2251 N N . PRO B 1 29 ? 3.51 10.656 -15.344 1 94.69 29 PRO B N 1
ATOM 2252 C CA . PRO B 1 29 ? 4.418 11.297 -14.391 1 94.69 29 PRO B CA 1
ATOM 2253 C C . PRO B 1 29 ? 4.168 10.852 -12.953 1 94.69 29 PRO B C 1
ATOM 2255 O O . PRO B 1 29 ? 5.117 10.68 -12.18 1 94.69 29 PRO B O 1
ATOM 2258 N N . THR B 1 30 ? 2.928 10.648 -12.516 1 93.19 30 THR B N 1
ATOM 2259 C CA . THR B 1 30 ? 2.641 10.32 -11.125 1 93.19 30 THR B CA 1
ATOM 2260 C C . THR B 1 30 ? 2.836 8.828 -10.867 1 93.19 30 THR B C 1
ATOM 2262 O O . THR B 1 30 ? 2.924 8.398 -9.719 1 93.19 30 THR B O 1
ATOM 2265 N N . LEU B 1 31 ? 2.932 8.047 -11.93 1 96.38 31 LEU B N 1
ATOM 2266 C CA . LEU B 1 31 ? 3.076 6.598 -11.797 1 96.38 31 LEU B CA 1
ATOM 2267 C C . LEU B 1 31 ? 4.508 6.168 -12.109 1 96.38 31 LEU B C 1
ATOM 2269 O O . LEU B 1 31 ? 4.836 4.98 -12.016 1 96.38 31 LEU B O 1
ATOM 2273 N N . ALA B 1 32 ? 5.328 7.117 -12.375 1 96.5 32 ALA B N 1
ATOM 2274 C CA . ALA B 1 32 ? 6.664 6.836 -12.891 1 96.5 32 ALA B CA 1
ATOM 2275 C C . ALA B 1 32 ? 7.48 6.02 -11.891 1 96.5 32 ALA B C 1
ATOM 2277 O O . ALA B 1 32 ? 8.188 5.086 -12.281 1 96.5 32 ALA B O 1
ATOM 2278 N N . ALA B 1 33 ? 7.406 6.363 -10.664 1 96.25 33 ALA B N 1
ATOM 2279 C CA . ALA B 1 33 ? 8.188 5.656 -9.648 1 96.25 33 ALA B CA 1
ATOM 2280 C C . ALA B 1 33 ? 7.762 4.191 -9.555 1 96.25 33 ALA B C 1
ATOM 2282 O O . ALA B 1 33 ? 8.609 3.299 -9.477 1 96.25 33 ALA B O 1
ATOM 2283 N N . ALA B 1 34 ? 6.496 3.998 -9.547 1 97.12 34 ALA B N 1
ATOM 2284 C CA . ALA B 1 34 ? 5.977 2.637 -9.461 1 97.12 34 ALA B CA 1
ATOM 2285 C C . ALA B 1 34 ? 6.324 1.834 -10.711 1 97.12 34 ALA B C 1
ATOM 2287 O O . ALA B 1 34 ? 6.703 0.663 -10.625 1 97.12 34 ALA B O 1
ATOM 2288 N N . LEU B 1 35 ? 6.18 2.43 -11.844 1 97.44 35 LEU B N 1
ATOM 2289 C CA . LEU B 1 35 ? 6.543 1.771 -13.094 1 97.44 35 LEU B CA 1
ATOM 2290 C C . LEU B 1 35 ? 8.031 1.432 -13.117 1 97.44 35 LEU B C 1
ATOM 2292 O O . LEU B 1 35 ? 8.414 0.339 -13.539 1 97.44 35 LEU B O 1
ATOM 2296 N N . ASN B 1 36 ? 8.805 2.377 -12.703 1 96.62 36 ASN B N 1
ATOM 2297 C CA . ASN B 1 36 ? 10.242 2.158 -12.617 1 96.62 36 ASN B CA 1
ATOM 2298 C C . ASN B 1 36 ? 10.578 0.997 -11.688 1 96.62 36 ASN B C 1
ATOM 2300 O O . ASN B 1 36 ? 11.539 0.259 -11.938 1 96.62 36 ASN B O 1
ATOM 2304 N N . HIS B 1 37 ? 9.852 0.876 -10.633 1 97.88 37 HIS B N 1
ATOM 2305 C CA . HIS B 1 37 ? 10.07 -0.227 -9.703 1 97.88 37 HIS B CA 1
ATOM 2306 C C . HIS B 1 37 ? 9.781 -1.57 -10.367 1 97.88 37 HIS B C 1
ATOM 2308 O O . HIS B 1 37 ? 10.5 -2.547 -10.141 1 97.88 37 HIS B O 1
ATOM 2314 N N . CYS B 1 38 ? 8.719 -1.619 -11.164 1 98.12 38 CYS B N 1
ATOM 2315 C CA . CYS B 1 38 ? 8.438 -2.834 -11.922 1 98.12 38 CYS B CA 1
ATOM 2316 C C . CYS B 1 38 ? 9.609 -3.197 -12.82 1 98.12 38 CYS B C 1
ATOM 2318 O O . CYS B 1 38 ? 9.969 -4.371 -12.945 1 98.12 38 CYS B O 1
ATOM 2320 N N . CYS B 1 39 ? 10.188 -2.23 -13.414 1 96.19 39 CYS B N 1
ATOM 2321 C CA . CYS B 1 39 ? 11.336 -2.457 -14.281 1 96.19 39 CYS B CA 1
ATOM 2322 C C . CYS B 1 39 ? 12.539 -2.951 -13.484 1 96.19 39 CYS B C 1
ATOM 2324 O O . CYS B 1 39 ? 13.273 -3.824 -13.938 1 96.19 39 CYS B O 1
ATOM 2326 N N . ALA B 1 40 ? 12.758 -2.385 -12.32 1 95.81 40 ALA B N 1
ATOM 2327 C CA . ALA B 1 40 ? 13.859 -2.811 -11.453 1 95.81 40 ALA B CA 1
ATOM 2328 C C . ALA B 1 40 ? 13.727 -4.285 -11.086 1 95.81 40 ALA B C 1
ATOM 2330 O O . ALA B 1 40 ? 14.703 -5.039 -11.156 1 95.81 40 ALA B O 1
ATOM 2331 N N . ILE B 1 41 ? 12.562 -4.66 -10.727 1 97.62 41 ILE B N 1
ATOM 2332 C CA . ILE B 1 41 ? 12.297 -6.055 -10.383 1 97.62 41 ILE B CA 1
ATOM 2333 C C . ILE B 1 41 ? 12.555 -6.945 -11.594 1 97.62 41 ILE B C 1
ATOM 2335 O O . ILE B 1 41 ? 13.156 -8.016 -11.469 1 97.62 41 ILE B O 1
ATOM 2339 N N . HIS B 1 42 ? 12.172 -6.484 -12.703 1 95.88 42 HIS B N 1
ATOM 2340 C CA . HIS B 1 42 ? 12.344 -7.219 -13.953 1 95.88 42 HIS B CA 1
ATOM 2341 C C . HIS B 1 42 ? 13.82 -7.414 -14.281 1 95.88 42 HIS B C 1
ATOM 2343 O O . HIS B 1 42 ? 14.227 -8.5 -14.695 1 95.88 42 HIS B O 1
ATOM 2349 N N . ASP B 1 43 ? 14.547 -6.379 -14.117 1 93.69 43 ASP B N 1
ATOM 2350 C CA . ASP B 1 43 ? 15.984 -6.445 -14.367 1 93.69 43 ASP B CA 1
ATOM 2351 C C . ASP B 1 43 ? 16.641 -7.496 -13.477 1 93.69 43 ASP B C 1
ATOM 2353 O O . ASP B 1 43 ? 17.453 -8.297 -13.953 1 93.69 43 ASP B O 1
ATOM 2357 N N . ASP B 1 44 ? 16.328 -7.488 -12.242 1 95.06 44 ASP B N 1
ATOM 2358 C CA . ASP B 1 44 ? 16.891 -8.477 -11.336 1 95.06 44 ASP B CA 1
ATOM 2359 C C . ASP B 1 44 ? 16.438 -9.891 -11.711 1 95.06 44 ASP B C 1
ATOM 2361 O O . ASP B 1 44 ? 17.219 -10.844 -11.594 1 95.06 44 ASP B O 1
ATOM 2365 N N . CYS B 1 45 ? 15.227 -10 -12.086 1 96.06 45 CYS B N 1
ATOM 2366 C CA . CYS B 1 45 ? 14.734 -11.305 -12.523 1 96.06 45 CYS B CA 1
ATOM 2367 C C . CYS B 1 45 ? 15.555 -11.828 -13.695 1 96.06 45 CYS B C 1
ATOM 2369 O O . CYS B 1 45 ? 15.945 -12.992 -13.711 1 96.06 45 CYS B O 1
ATOM 2371 N N . TYR B 1 46 ? 15.758 -10.969 -14.641 1 93.69 46 TYR B N 1
ATOM 2372 C CA . TYR B 1 46 ? 16.609 -11.312 -15.781 1 93.69 46 TYR B CA 1
ATOM 2373 C C . TYR B 1 46 ? 18.016 -11.68 -15.32 1 93.69 46 TYR B C 1
ATOM 2375 O O . TYR B 1 46 ? 18.578 -12.68 -15.766 1 93.69 46 TYR B O 1
ATOM 2383 N N . GLY B 1 47 ? 18.531 -10.852 -14.492 1 92.88 47 GLY B N 1
ATOM 2384 C CA . GLY B 1 47 ? 19.859 -11.102 -13.961 1 92.88 47 GLY B CA 1
ATOM 2385 C C . GLY B 1 47 ? 20 -12.453 -13.305 1 92.88 47 GLY B C 1
ATOM 2386 O O . GLY B 1 47 ? 21.031 -13.109 -13.422 1 92.88 47 GLY B O 1
ATOM 2387 N N . ARG B 1 48 ? 18.969 -12.922 -12.656 1 94 48 ARG B N 1
ATOM 2388 C CA . ARG B 1 48 ? 18.984 -14.188 -11.945 1 94 48 ARG B CA 1
ATOM 2389 C C . ARG B 1 48 ? 18.703 -15.352 -12.891 1 94 48 ARG B C 1
ATOM 2391 O O . ARG B 1 48 ? 18.812 -16.516 -12.5 1 94 48 ARG B O 1
ATOM 2398 N N . GLN B 1 49 ? 18.297 -14.977 -14.094 1 94.19 49 GLN B N 1
ATOM 2399 C CA . GLN B 1 49 ? 17.984 -15.992 -15.094 1 94.19 49 GLN B CA 1
ATOM 2400 C C . GLN B 1 49 ? 16.859 -16.906 -14.617 1 94.19 49 GLN B C 1
ATOM 2402 O O . GLN B 1 49 ? 16.953 -18.125 -14.719 1 94.19 49 GLN B O 1
ATOM 2407 N N . ASP B 1 50 ? 15.742 -16.297 -14.094 1 95.31 50 ASP B N 1
ATOM 2408 C CA . ASP B 1 50 ? 14.609 -17.047 -13.547 1 95.31 50 ASP B CA 1
ATOM 2409 C C . ASP B 1 50 ? 13.664 -17.5 -14.656 1 95.31 50 ASP B C 1
ATOM 2411 O O . ASP B 1 50 ? 12.562 -17.969 -14.383 1 95.31 50 ASP B O 1
ATOM 2415 N N . GLY B 1 51 ? 14.133 -17.484 -15.922 1 95 51 GLY B N 1
ATOM 2416 C CA . GLY B 1 51 ? 13.289 -17.797 -17.062 1 95 51 GLY B CA 1
ATOM 2417 C C . GLY B 1 51 ? 12.672 -16.578 -17.703 1 95 51 GLY B C 1
ATOM 2418 O O . GLY B 1 51 ? 12 -15.789 -17.047 1 95 51 GLY B O 1
ATOM 2419 N N . GLN B 1 52 ? 12.906 -16.359 -18.875 1 94.94 52 GLN B N 1
ATOM 2420 C CA . GLN B 1 52 ? 12.477 -15.164 -19.594 1 94.94 52 GLN B CA 1
ATOM 2421 C C . GLN B 1 52 ? 10.953 -15.008 -19.547 1 94.94 52 GLN B C 1
ATOM 2423 O O . GLN B 1 52 ? 10.453 -13.93 -19.234 1 94.94 52 GLN B O 1
ATOM 2428 N N . GLU B 1 53 ? 10.234 -16.062 -19.844 1 95.62 53 GLU B N 1
ATOM 2429 C CA . GLU B 1 53 ? 8.773 -16.016 -19.906 1 95.62 53 GLU B CA 1
ATOM 2430 C C . GLU B 1 53 ? 8.188 -15.602 -18.547 1 95.62 53 GLU B C 1
ATOM 2432 O O . GLU B 1 53 ? 7.316 -14.727 -18.484 1 95.62 53 GLU B O 1
ATOM 2437 N N . LYS B 1 54 ? 8.688 -16.172 -17.516 1 96.62 54 LYS B N 1
ATOM 2438 C CA . LYS B 1 54 ? 8.219 -15.852 -16.172 1 96.62 54 LYS B CA 1
ATOM 2439 C C . LYS B 1 54 ? 8.477 -14.383 -15.836 1 96.62 54 LYS B C 1
ATOM 2441 O O . LYS B 1 54 ? 7.594 -13.688 -15.336 1 96.62 54 LYS B O 1
ATOM 2446 N N . CYS B 1 55 ? 9.703 -13.922 -16.109 1 97.12 55 CYS B N 1
ATOM 2447 C CA . CYS B 1 55 ? 10.086 -12.547 -15.805 1 97.12 55 CYS B CA 1
ATOM 2448 C C . CYS B 1 55 ? 9.219 -11.562 -16.578 1 97.12 55 CYS B C 1
ATOM 2450 O O . CYS B 1 55 ? 8.773 -10.555 -16.031 1 97.12 55 CYS B O 1
ATOM 2452 N N . ASP B 1 56 ? 8.961 -11.867 -17.859 1 96.5 56 ASP B N 1
ATOM 2453 C CA . ASP B 1 56 ? 8.164 -10.992 -18.703 1 96.5 56 ASP B CA 1
ATOM 2454 C C . ASP B 1 56 ? 6.711 -10.938 -18.234 1 96.5 56 ASP B C 1
ATOM 2456 O O . ASP B 1 56 ? 6.094 -9.875 -18.219 1 96.5 56 ASP B O 1
ATOM 2460 N N . GLU B 1 57 ? 6.211 -12.062 -17.906 1 97 57 GLU B N 1
ATOM 2461 C CA . GLU B 1 57 ? 4.84 -12.109 -17.406 1 97 57 GLU B CA 1
ATOM 2462 C C . GLU B 1 57 ? 4.695 -11.32 -16.109 1 97 57 GLU B C 1
ATOM 2464 O O . GLU B 1 57 ? 3.719 -10.586 -15.93 1 97 57 GLU B O 1
ATOM 2469 N N . GLU B 1 58 ? 5.598 -11.484 -15.203 1 97.44 58 GLU B N 1
ATOM 2470 C CA . GLU B 1 58 ? 5.566 -10.758 -13.938 1 97.44 58 GLU B CA 1
ATOM 2471 C C . GLU B 1 58 ? 5.711 -9.258 -14.164 1 97.44 58 GLU B C 1
ATOM 2473 O O . GLU B 1 58 ? 5.074 -8.461 -13.469 1 97.44 58 GLU B O 1
ATOM 2478 N N . PHE B 1 59 ? 6.59 -8.867 -15.078 1 97.81 59 PHE B N 1
ATOM 2479 C CA . PHE B 1 59 ? 6.754 -7.465 -15.438 1 97.81 59 PHE B CA 1
ATOM 2480 C C . PHE B 1 59 ? 5.441 -6.887 -15.961 1 97.81 59 PHE B C 1
ATOM 2482 O O . PHE B 1 59 ? 5.02 -5.812 -15.523 1 97.81 59 PHE B O 1
ATOM 2489 N N . CYS B 1 60 ? 4.777 -7.574 -16.844 1 98 60 CYS B N 1
ATOM 2490 C CA . CYS B 1 60 ? 3.535 -7.094 -17.438 1 98 60 CYS B CA 1
ATOM 2491 C C . CYS B 1 60 ? 2.422 -7.035 -16.391 1 98 60 CYS B C 1
ATOM 2493 O O . CYS B 1 60 ? 1.62 -6.102 -16.391 1 98 60 CYS B O 1
ATOM 2495 N N . GLU B 1 61 ? 2.402 -8.008 -15.539 1 97.81 61 GLU B N 1
ATOM 2496 C CA . GLU B 1 61 ? 1.415 -7.996 -14.461 1 97.81 61 GLU B CA 1
ATOM 2497 C C . GLU B 1 61 ? 1.656 -6.832 -13.508 1 97.81 61 GLU B C 1
ATOM 2499 O O . GLU B 1 61 ? 0.709 -6.18 -13.062 1 97.81 61 GLU B O 1
ATOM 2504 N N . CYS B 1 62 ? 2.861 -6.637 -13.141 1 98.12 62 CYS B N 1
ATOM 2505 C CA . CYS B 1 62 ? 3.223 -5.504 -12.297 1 98.12 62 CYS B CA 1
ATOM 2506 C C . CYS B 1 62 ? 2.736 -4.195 -12.906 1 98.12 62 CYS B C 1
ATOM 2508 O O . CYS B 1 62 ? 2.131 -3.373 -12.211 1 98.12 62 CYS B O 1
ATOM 2510 N N . ASN B 1 63 ? 2.975 -4.004 -14.172 1 97.56 63 ASN B N 1
ATOM 2511 C CA . ASN B 1 63 ? 2.555 -2.787 -14.859 1 97.56 63 ASN B CA 1
ATOM 2512 C C . ASN B 1 63 ? 1.035 -2.68 -14.93 1 97.56 63 ASN B C 1
ATOM 2514 O O . ASN B 1 63 ? 0.48 -1.583 -14.828 1 97.56 63 ASN B O 1
ATOM 2518 N N . ARG B 1 64 ? 0.403 -3.773 -15.133 1 97 64 ARG B N 1
ATOM 2519 C CA . ARG B 1 64 ? -1.056 -3.779 -15.141 1 97 64 ARG B CA 1
ATOM 2520 C C . ARG B 1 64 ? -1.607 -3.277 -13.805 1 97 64 ARG B C 1
ATOM 2522 O O . ARG B 1 64 ? -2.521 -2.451 -13.781 1 97 64 ARG B O 1
ATOM 2529 N N . MET B 1 65 ? -1.059 -3.758 -12.781 1 97.38 65 MET B N 1
ATOM 2530 C CA . MET B 1 65 ? -1.527 -3.383 -11.453 1 97.38 65 MET B CA 1
ATOM 2531 C C . MET B 1 65 ? -1.296 -1.897 -11.188 1 97.38 65 MET B C 1
ATOM 2533 O O . MET B 1 65 ? -2.145 -1.226 -10.602 1 97.38 65 MET B O 1
ATOM 2537 N N . VAL B 1 66 ? -0.206 -1.411 -11.617 1 97.5 66 VAL B N 1
ATOM 2538 C CA . VAL B 1 66 ? 0.166 -0.019 -11.383 1 97.5 66 VAL B CA 1
ATOM 2539 C C . VAL B 1 66 ? -0.772 0.902 -12.164 1 97.5 66 VAL B C 1
ATOM 2541 O O . VAL B 1 66 ? -1.111 1.991 -11.695 1 97.5 66 VAL B O 1
ATOM 2544 N N . THR B 1 67 ? -1.247 0.5 -13.305 1 97.31 67 THR B N 1
ATOM 2545 C CA . THR B 1 67 ? -1.954 1.412 -14.203 1 97.31 67 THR B CA 1
ATOM 2546 C C . THR B 1 67 ? -3.449 1.104 -14.211 1 97.31 67 THR B C 1
ATOM 2548 O O . THR B 1 67 ? -4.195 1.675 -15.008 1 97.31 67 THR B O 1
ATOM 2551 N N . ARG B 1 68 ? -3.918 0.327 -13.383 1 96.19 68 ARG B N 1
ATOM 2552 C CA . ARG B 1 68 ? -5.242 -0.263 -13.523 1 96.19 68 ARG B CA 1
ATOM 2553 C C . ARG B 1 68 ? -6.332 0.728 -13.125 1 96.19 68 ARG B C 1
ATOM 2555 O O . ARG B 1 68 ? -7.5 0.553 -13.477 1 96.19 68 ARG B O 1
ATOM 2562 N N . LEU B 1 69 ? -6.012 1.674 -12.367 1 96.12 69 LEU B N 1
ATOM 2563 C CA . LEU B 1 69 ? -7.051 2.6 -11.93 1 96.12 69 LEU B CA 1
ATOM 2564 C C . LEU B 1 69 ? -7.59 3.402 -13.109 1 96.12 69 LEU B C 1
ATOM 2566 O O . LEU B 1 69 ? -6.84 3.754 -14.023 1 96.12 69 LEU B O 1
ATOM 2570 N N . PRO B 1 70 ? -8.844 3.736 -13.086 1 94.75 70 PRO B N 1
ATOM 2571 C CA . PRO B 1 70 ? -9.492 4.391 -14.219 1 94.75 70 PRO B CA 1
ATOM 2572 C C . PRO B 1 70 ? -9.297 5.906 -14.227 1 94.75 70 PRO B C 1
ATOM 2574 O O . PRO B 1 70 ? -10.273 6.66 -14.18 1 94.75 70 PRO B O 1
ATOM 2577 N N . THR B 1 71 ? -8.164 6.305 -14.367 1 94.31 71 THR B N 1
ATOM 2578 C CA . THR B 1 71 ? -7.797 7.707 -14.523 1 94.31 71 THR B CA 1
ATOM 2579 C C . THR B 1 71 ? -7.27 7.973 -15.93 1 94.31 71 THR B C 1
ATOM 2581 O O . THR B 1 71 ? -6.953 7.039 -16.672 1 94.31 71 THR B O 1
ATOM 2584 N N . GLU B 1 72 ? -7.25 9.227 -16.281 1 94.12 72 GLU B N 1
ATOM 2585 C CA . GLU B 1 72 ? -6.684 9.578 -17.594 1 94.12 72 GLU B CA 1
ATOM 2586 C C . GLU B 1 72 ? -5.227 9.133 -17.688 1 94.12 72 GLU B C 1
ATOM 2588 O O . GLU B 1 72 ? -4.82 8.547 -18.703 1 94.12 72 GLU B O 1
ATOM 2593 N N . GLU B 1 73 ? -4.461 9.398 -16.75 1 94.56 73 GLU B N 1
ATOM 2594 C CA . GLU B 1 73 ? -3.066 8.969 -16.734 1 94.56 73 GLU B CA 1
ATOM 2595 C C . GLU B 1 73 ? -2.957 7.449 -16.797 1 94.56 73 GLU B C 1
ATOM 2597 O O . GLU B 1 73 ? -2.111 6.914 -17.516 1 94.56 73 GLU B O 1
ATOM 2602 N N . GLY B 1 74 ? -3.801 6.809 -16.016 1 95.75 74 GLY B N 1
ATOM 2603 C CA . GLY B 1 74 ? -3.809 5.355 -16.047 1 95.75 74 GLY B CA 1
ATOM 2604 C C . GLY B 1 74 ? -4.023 4.805 -17.453 1 95.75 74 GLY B C 1
ATOM 2605 O O . GLY B 1 74 ? -3.342 3.863 -17.859 1 95.75 74 GLY B O 1
ATOM 2606 N N . TYR B 1 75 ? -4.895 5.391 -18.172 1 95.31 75 TYR B N 1
ATOM 2607 C CA . TYR B 1 75 ? -5.199 4.941 -19.516 1 95.31 75 TYR B CA 1
ATOM 2608 C C . TYR B 1 75 ? -4 5.137 -20.438 1 95.31 75 TYR B C 1
ATOM 2610 O O . TYR B 1 75 ? -3.635 4.234 -21.203 1 95.31 75 TYR B O 1
ATOM 2618 N N . LYS B 1 76 ? -3.422 6.281 -20.391 1 95.56 76 LYS B N 1
ATOM 2619 C CA . LYS B 1 76 ? -2.268 6.582 -21.234 1 95.56 76 LYS B CA 1
ATOM 2620 C C . LYS B 1 76 ? -1.092 5.668 -20.906 1 95.56 76 LYS B C 1
ATOM 2622 O O . LYS B 1 76 ? -0.418 5.16 -21.797 1 95.56 76 LYS B O 1
ATOM 2627 N N . CYS B 1 77 ? -0.893 5.438 -19.672 1 96.69 77 CYS B N 1
ATOM 2628 C CA . CYS B 1 77 ? 0.204 4.582 -19.219 1 96.69 77 CYS B CA 1
ATOM 2629 C C . CYS B 1 77 ? -0.034 3.135 -19.625 1 96.69 77 CYS B C 1
ATOM 2631 O O . CYS B 1 77 ? 0.9 2.436 -20.031 1 96.69 77 CYS B O 1
ATOM 2633 N N . ARG B 1 78 ? -1.23 2.727 -19.484 1 95.94 78 ARG B N 1
ATOM 2634 C CA . ARG B 1 78 ? -1.566 1.351 -19.844 1 95.94 78 ARG B CA 1
ATOM 2635 C C . ARG B 1 78 ? -1.259 1.074 -21.312 1 95.94 78 ARG B C 1
ATOM 2637 O O . ARG B 1 78 ? -0.774 -0.006 -21.656 1 95.94 78 ARG B O 1
ATOM 2644 N N . ALA B 1 79 ? -1.596 1.961 -22.141 1 94.06 79 ALA B N 1
ATOM 2645 C CA . ALA B 1 79 ? -1.301 1.806 -23.562 1 94.06 79 ALA B CA 1
ATOM 2646 C C . ALA B 1 79 ? 0.197 1.63 -23.797 1 94.06 79 ALA B C 1
ATOM 2648 O O . ALA B 1 79 ? 0.616 0.725 -24.531 1 94.06 79 ALA B O 1
ATOM 2649 N N . ALA B 1 80 ? 0.94 2.484 -23.188 1 93 80 ALA B N 1
ATOM 2650 C CA . ALA B 1 80 ? 2.395 2.422 -23.328 1 93 80 ALA B CA 1
ATOM 2651 C C . ALA B 1 80 ? 2.936 1.103 -22.781 1 93 80 ALA B C 1
ATOM 2653 O O . ALA B 1 80 ? 3.836 0.502 -23.375 1 93 80 ALA B O 1
ATOM 2654 N N . MET B 1 81 ? 2.371 0.659 -21.703 1 94.06 81 MET B N 1
ATOM 2655 C CA . MET B 1 81 ? 2.848 -0.564 -21.062 1 94.06 81 MET B CA 1
ATOM 2656 C C . MET B 1 81 ? 2.447 -1.793 -21.875 1 94.06 81 MET B C 1
ATOM 2658 O O . MET B 1 81 ? 3.197 -2.766 -21.953 1 94.06 81 MET B O 1
ATOM 2662 N N . ASN B 1 82 ? 1.279 -1.727 -22.438 1 93.56 82 ASN B N 1
ATOM 2663 C CA . ASN B 1 82 ? 0.872 -2.812 -23.328 1 93.56 82 ASN B CA 1
ATOM 2664 C C . ASN B 1 82 ? 1.815 -2.947 -24.516 1 93.56 82 ASN B C 1
ATOM 2666 O O . ASN B 1 82 ? 2.168 -4.059 -24.906 1 93.56 82 ASN B O 1
ATOM 2670 N N . ASP B 1 83 ? 2.195 -1.888 -25.062 1 91.44 83 ASP B N 1
ATOM 2671 C CA . ASP B 1 83 ? 3.172 -1.895 -26.141 1 91.44 83 ASP B CA 1
ATOM 2672 C C . ASP B 1 83 ? 4.5 -2.486 -25.688 1 91.44 83 ASP B C 1
ATOM 2674 O O . ASP B 1 83 ? 5.098 -3.309 -26.375 1 91.44 83 ASP B O 1
ATOM 2678 N N . ALA B 1 84 ? 4.965 -2.076 -24.547 1 91.81 84 ALA B N 1
ATOM 2679 C CA . ALA B 1 84 ? 6.223 -2.58 -24 1 91.81 84 ALA B CA 1
ATOM 2680 C C . ALA B 1 84 ? 6.168 -4.09 -23.781 1 91.81 84 ALA B C 1
ATOM 2682 O O . ALA B 1 84 ? 7.113 -4.809 -24.125 1 91.81 84 ALA B O 1
ATOM 2683 N N . CYS B 1 85 ? 5.094 -4.562 -23.234 1 94.06 85 CYS B N 1
ATOM 2684 C CA . CYS B 1 85 ? 4.918 -5.992 -23.016 1 94.06 85 CYS B CA 1
ATOM 2685 C C . CYS B 1 85 ? 4.879 -6.754 -24.328 1 94.06 85 CYS B C 1
ATOM 2687 O O . CYS B 1 85 ? 5.398 -7.867 -24.422 1 94.06 85 CYS B O 1
ATOM 2689 N N . GLY B 1 86 ? 4.293 -6.172 -25.312 1 91.5 86 GLY B N 1
ATOM 2690 C CA . GLY B 1 86 ? 4.281 -6.766 -26.641 1 91.5 86 GLY B CA 1
ATOM 2691 C C . GLY B 1 86 ? 5.66 -6.852 -27.266 1 91.5 86 GLY B C 1
ATOM 2692 O O . GLY B 1 86 ? 6.012 -7.867 -27.875 1 91.5 86 GLY B O 1
ATOM 2693 N N . ILE B 1 87 ? 6.434 -5.836 -27.109 1 87.75 87 ILE B N 1
ATOM 2694 C CA . ILE B 1 87 ? 7.766 -5.75 -27.703 1 87.75 87 ILE B CA 1
ATOM 2695 C C . ILE B 1 87 ? 8.688 -6.766 -27.031 1 87.75 87 ILE B C 1
ATOM 2697 O O . ILE B 1 87 ? 9.555 -7.359 -27.688 1 87.75 87 ILE B O 1
ATOM 2701 N N . LEU B 1 88 ? 8.562 -6.965 -25.734 1 89.19 88 LEU B N 1
ATOM 2702 C CA . LEU B 1 88 ? 9.398 -7.887 -24.984 1 89.19 88 LEU B CA 1
ATOM 2703 C C . LEU B 1 88 ? 9.312 -9.297 -25.547 1 89.19 88 LEU B C 1
ATOM 2705 O O . LEU B 1 88 ? 10.273 -10.062 -25.484 1 89.19 88 LEU B O 1
ATOM 2709 N N . ARG B 1 89 ? 8.18 -9.641 -26.078 1 85.19 89 ARG B N 1
ATOM 2710 C CA . ARG B 1 89 ? 8 -10.969 -26.656 1 85.19 89 ARG B CA 1
ATOM 2711 C C . ARG B 1 89 ? 8.953 -11.18 -27.828 1 85.19 89 ARG B C 1
ATOM 2713 O O . ARG B 1 89 ? 9.367 -12.312 -28.094 1 85.19 89 ARG B O 1
ATOM 2720 N N . PHE B 1 90 ? 9.422 -10.109 -28.406 1 83.75 90 PHE B N 1
ATOM 2721 C CA . PHE B 1 90 ? 10.234 -10.211 -29.609 1 83.75 90 PHE B CA 1
ATOM 2722 C C . PHE B 1 90 ? 11.703 -9.977 -29.297 1 83.75 90 PHE B C 1
ATOM 2724 O O . PHE B 1 90 ? 12.578 -10.625 -29.859 1 83.75 90 PHE B O 1
ATOM 2731 N N . VAL B 1 91 ? 11.969 -9.094 -28.438 1 81.56 91 VAL B N 1
ATOM 2732 C CA . VAL B 1 91 ? 13.359 -8.68 -28.266 1 81.56 91 VAL B CA 1
ATOM 2733 C C . VAL B 1 91 ? 13.844 -9.062 -26.875 1 81.56 91 VAL B C 1
ATOM 2735 O O . VAL B 1 91 ? 15.031 -8.906 -26.562 1 81.56 91 VAL B O 1
ATOM 2738 N N . GLY B 1 92 ? 12.984 -9.547 -26 1 87.5 92 GLY B N 1
ATOM 2739 C CA . GLY B 1 92 ? 13.336 -9.852 -24.625 1 87.5 92 GLY B CA 1
ATOM 2740 C C . GLY B 1 92 ? 14.445 -10.883 -24.5 1 87.5 92 GLY B C 1
ATOM 2741 O O . GLY B 1 92 ? 15.227 -10.852 -23.547 1 87.5 92 GLY B O 1
ATOM 2742 N N . MET B 1 93 ? 14.523 -11.703 -25.469 1 87.5 93 MET B N 1
ATOM 2743 C CA . MET B 1 93 ? 15.508 -12.781 -25.438 1 87.5 93 MET B CA 1
ATOM 2744 C C . MET B 1 93 ? 16.922 -12.211 -25.438 1 87.5 93 MET B C 1
ATOM 2746 O O . MET B 1 93 ? 17.812 -12.75 -24.766 1 87.5 93 MET B O 1
ATOM 2750 N N . PHE B 1 94 ? 17.109 -11.219 -26.156 1 84.31 94 PHE B N 1
ATOM 2751 C CA . PHE B 1 94 ? 18.438 -10.609 -26.219 1 84.31 94 PHE B CA 1
ATOM 2752 C C . PHE B 1 94 ? 18.812 -10 -24.875 1 84.31 94 PHE B C 1
ATOM 2754 O O . PHE B 1 94 ? 19.922 -10.227 -24.375 1 84.31 94 PHE B O 1
ATOM 2761 N N . ALA B 1 95 ? 17.938 -9.281 -24.344 1 85.5 95 ALA B N 1
ATOM 2762 C CA . ALA B 1 95 ? 18.188 -8.656 -23.062 1 85.5 95 ALA B CA 1
ATOM 2763 C C . ALA B 1 95 ? 18.359 -9.703 -21.969 1 85.5 95 ALA B C 1
ATOM 2765 O O . ALA B 1 95 ? 19.234 -9.57 -21.094 1 85.5 95 ALA B O 1
ATOM 2766 N N . TYR B 1 96 ? 17.562 -10.703 -22 1 89.75 96 TYR B N 1
ATOM 2767 C CA . TYR B 1 96 ? 17.641 -11.789 -21.047 1 89.75 96 TYR B CA 1
ATOM 2768 C C . TYR B 1 96 ? 19 -12.477 -21.109 1 89.75 96 TYR B C 1
ATOM 2770 O O . TYR B 1 96 ? 19.625 -12.711 -20.062 1 89.75 96 TYR B O 1
ATOM 2778 N N . GLY B 1 97 ? 19.422 -12.773 -22.266 1 86.56 97 GLY B N 1
ATOM 2779 C CA . GLY B 1 97 ? 20.719 -13.422 -22.453 1 86.56 97 GLY B CA 1
ATOM 2780 C C . GLY B 1 97 ? 21.891 -12.562 -22.031 1 86.56 97 GLY B C 1
ATOM 2781 O O . GLY B 1 97 ? 22.922 -13.086 -21.594 1 86.56 97 GLY B O 1
ATOM 2782 N N . SER B 1 98 ? 21.625 -11.281 -22.078 1 83.44 98 SER B N 1
ATOM 2783 C CA . SER B 1 98 ? 22.719 -10.359 -21.766 1 83.44 98 SER B CA 1
ATOM 2784 C C . SER B 1 98 ? 22.719 -9.969 -20.297 1 83.44 98 SER B C 1
ATOM 2786 O O . SER B 1 98 ? 23.609 -9.234 -19.844 1 83.44 98 SER B O 1
ATOM 2788 N N . SER B 1 99 ? 21.688 -10.477 -19.594 1 83.06 99 SER B N 1
ATOM 2789 C CA . SER B 1 99 ? 21.547 -10.141 -18.188 1 83.06 99 SER B CA 1
ATOM 2790 C C . SER B 1 99 ? 21.812 -11.352 -17.297 1 83.06 99 SER B C 1
ATOM 2792 O O . SER B 1 99 ? 21.109 -12.359 -17.391 1 83.06 99 SER B O 1
ATOM 2794 N N . ASN B 1 100 ? 23.125 -11.602 -16.922 1 84.12 100 ASN B N 1
ATOM 2795 C CA . ASN B 1 100 ? 23.438 -12.758 -16.094 1 84.12 100 ASN B CA 1
ATOM 2796 C C . ASN B 1 100 ? 24.422 -12.398 -14.977 1 84.12 100 ASN B C 1
ATOM 2798 O O . ASN B 1 100 ? 25.609 -12.203 -15.234 1 84.12 100 ASN B O 1
ATOM 2802 N N . TYR B 1 101 ? 23.812 -12.531 -13.828 1 84.75 101 TYR B N 1
ATOM 2803 C CA . TYR B 1 101 ? 24.625 -12.148 -12.688 1 84.75 101 TYR B CA 1
ATOM 2804 C C . TYR B 1 101 ? 25.766 -13.141 -12.469 1 84.75 101 TYR B C 1
ATOM 2806 O O . TYR B 1 101 ? 26.766 -12.812 -11.828 1 84.75 101 TYR B O 1
ATOM 2814 N N . THR B 1 102 ? 25.578 -14.25 -12.93 1 82.56 102 THR B N 1
ATOM 2815 C CA . THR B 1 102 ? 26.609 -15.266 -12.703 1 82.56 102 THR B CA 1
ATOM 2816 C C . THR B 1 102 ? 27.688 -15.195 -13.781 1 82.56 102 THR B C 1
ATOM 2818 O O . THR B 1 102 ? 28.719 -15.844 -13.672 1 82.56 102 THR B O 1
ATOM 2821 N N . ASP B 1 103 ? 27.375 -14.422 -14.766 1 81.12 103 ASP B N 1
ATOM 2822 C CA . ASP B 1 103 ? 28.375 -14.195 -15.812 1 81.12 103 ASP B CA 1
ATOM 2823 C C . ASP B 1 103 ? 29.25 -12.992 -15.484 1 81.12 103 ASP B C 1
ATOM 2825 O O . ASP B 1 103 ? 28.781 -11.844 -15.562 1 81.12 103 ASP B O 1
ATOM 2829 N N . PRO B 1 104 ? 30.406 -13.203 -15.078 1 76.06 104 PRO B N 1
ATOM 2830 C CA . PRO B 1 104 ? 31.297 -12.109 -14.656 1 76.06 104 PRO B CA 1
ATOM 2831 C C . PRO B 1 104 ? 31.547 -11.102 -15.773 1 76.06 104 PRO B C 1
ATOM 2833 O O . PRO B 1 104 ? 32 -9.992 -15.508 1 76.06 104 PRO B O 1
ATOM 2836 N N . THR B 1 105 ? 31.328 -11.414 -16.969 1 74.19 105 THR B N 1
ATOM 2837 C CA . THR B 1 105 ? 31.562 -10.508 -18.094 1 74.19 105 THR B CA 1
ATOM 2838 C C . THR B 1 105 ? 30.406 -9.531 -18.25 1 74.19 105 THR B C 1
ATOM 2840 O O . THR B 1 105 ? 30.5 -8.578 -19.031 1 74.19 105 THR B O 1
ATOM 2843 N N . LYS B 1 106 ? 29.438 -9.805 -17.5 1 69.44 106 LYS B N 1
ATOM 2844 C CA . LYS B 1 106 ? 28.25 -8.953 -17.578 1 69.44 106 LYS B CA 1
ATOM 2845 C C . LYS B 1 106 ? 28.016 -8.227 -16.25 1 69.44 106 LYS B C 1
ATOM 2847 O O . LYS B 1 106 ? 27.297 -8.727 -15.383 1 69.44 106 LYS B O 1
ATOM 2852 N N . PRO B 1 107 ? 28.672 -7.102 -16.156 1 60.16 107 PRO B N 1
ATOM 2853 C CA . PRO B 1 107 ? 28.531 -6.453 -14.844 1 60.16 107 PRO B CA 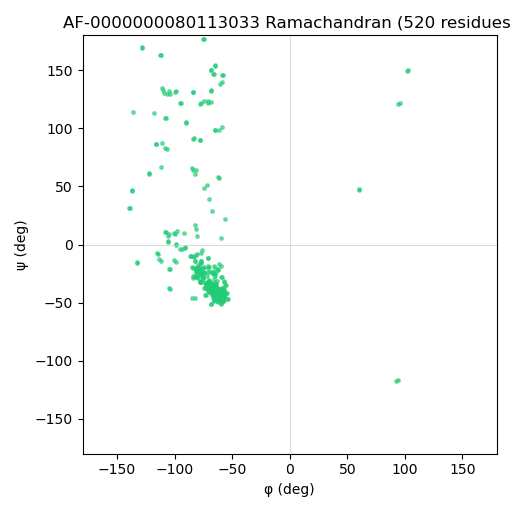1
ATOM 2854 C C . PRO B 1 107 ? 27.109 -5.938 -14.602 1 60.16 107 PRO B C 1
ATOM 2856 O O . PRO B 1 107 ? 26.422 -5.539 -15.547 1 60.16 107 PRO B O 1
ATOM 2859 N N . ALA B 1 108 ? 26.656 -6.277 -13.43 1 59.84 108 ALA B N 1
ATOM 2860 C CA . ALA B 1 108 ? 25.375 -5.688 -13.047 1 59.84 108 ALA B CA 1
ATOM 2861 C C . ALA B 1 108 ? 25.484 -4.172 -12.906 1 59.84 108 ALA B C 1
ATOM 2863 O O . ALA B 1 108 ? 26.469 -3.664 -12.367 1 59.84 108 ALA B O 1
ATOM 2864 N N . GLY B 1 109 ? 25.125 -3.354 -13.844 1 57.31 109 GLY B N 1
ATOM 2865 C CA . GLY B 1 109 ? 25.297 -1.909 -13.867 1 57.31 109 GLY B CA 1
ATOM 2866 C C . GLY B 1 109 ? 24.453 -1.189 -12.828 1 57.31 109 GLY B C 1
ATOM 2867 O O . GLY B 1 109 ? 24.172 0.001 -12.977 1 57.31 109 GLY B O 1
ATOM 2868 N N . ASN B 1 110 ? 24.156 -1.855 -11.688 1 63.41 110 ASN B N 1
ATOM 2869 C CA . ASN B 1 110 ? 23.172 -1.034 -11 1 63.41 110 ASN B CA 1
ATOM 2870 C C . ASN B 1 110 ? 23.781 -0.298 -9.812 1 63.41 110 ASN B C 1
ATOM 2872 O O . ASN B 1 110 ? 24.719 -0.801 -9.18 1 63.41 110 ASN B O 1
ATOM 2876 N N . GLU B 1 111 ? 23.5 0.976 -9.742 1 70.06 111 GLU B N 1
ATOM 2877 C CA 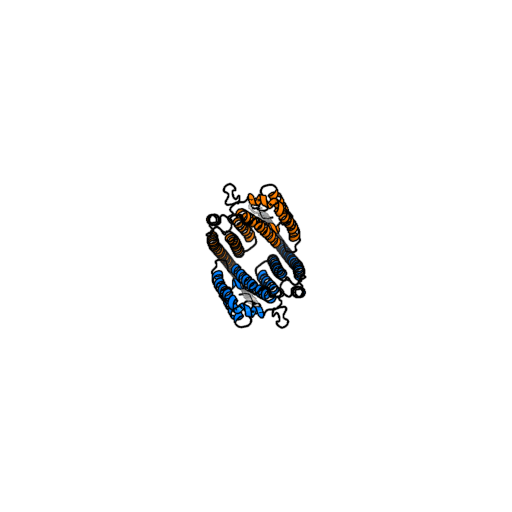. GLU B 1 111 ? 23.922 1.849 -8.641 1 70.06 111 GLU B CA 1
ATOM 2878 C C . GLU B 1 111 ? 23.203 1.485 -7.348 1 70.06 111 GLU B C 1
ATOM 2880 O O . GLU B 1 111 ? 21.969 1.426 -7.309 1 70.06 111 GLU B O 1
ATOM 2885 N N . GLU B 1 112 ? 24.031 1.193 -6.383 1 83.69 112 GLU B N 1
ATOM 2886 C CA . GLU B 1 112 ? 23.516 0.996 -5.027 1 83.69 112 GLU B CA 1
ATOM 2887 C C . GLU B 1 112 ? 23.062 2.316 -4.41 1 83.69 112 GLU B C 1
ATOM 2889 O O . GLU B 1 112 ? 23.797 3.307 -4.445 1 83.69 112 GLU B O 1
ATOM 2894 N N . LEU B 1 113 ? 21.844 2.316 -4.02 1 87.5 113 LEU B N 1
ATOM 2895 C CA . LEU B 1 113 ? 21.297 3.547 -3.449 1 87.5 113 LEU B CA 1
ATOM 2896 C C . LEU B 1 113 ? 21.047 3.387 -1.956 1 87.5 113 LEU B C 1
ATOM 2898 O O . LEU B 1 113 ? 20.547 2.348 -1.518 1 87.5 113 LEU B O 1
ATOM 2902 N N . VAL B 1 114 ? 21.516 4.422 -1.247 1 86.25 114 VAL B N 1
ATOM 2903 C CA . VAL B 1 114 ? 21.234 4.523 0.181 1 86.25 114 VAL B CA 1
ATOM 2904 C C . VAL B 1 114 ? 20.203 5.629 0.431 1 86.25 114 VAL B C 1
ATOM 2906 O O . VAL B 1 114 ? 20.344 6.742 -0.078 1 86.25 114 VAL B O 1
ATOM 2909 N N . PRO B 1 115 ? 19.125 5.234 1.218 1 87.75 115 PRO B N 1
ATOM 2910 C CA . PRO B 1 115 ? 18.156 6.293 1.515 1 87.75 115 PRO B CA 1
ATOM 2911 C C . PRO B 1 115 ? 18.797 7.488 2.229 1 87.75 115 PRO B C 1
ATOM 2913 O O . PRO B 1 115 ? 19.672 7.309 3.076 1 87.75 115 PRO B O 1
ATOM 2916 N N . GLN B 1 116 ? 18.328 8.617 1.952 1 81.5 116 GLN B N 1
ATOM 2917 C CA . GLN B 1 116 ? 18.875 9.844 2.512 1 81.5 116 GLN B CA 1
ATOM 2918 C C . GLN B 1 116 ? 18.469 10.016 3.971 1 81.5 116 GLN B C 1
ATOM 2920 O O . GLN B 1 116 ? 19.203 10.609 4.762 1 81.5 116 GLN B O 1
ATOM 2925 N N . THR B 1 117 ? 17.375 9.523 4.332 1 74.5 117 THR B N 1
ATOM 2926 C CA . THR B 1 117 ? 16.781 9.844 5.625 1 74.5 117 THR B CA 1
ATOM 2927 C C . THR B 1 117 ? 17.078 8.75 6.645 1 74.5 117 THR B C 1
ATOM 2929 O O . THR B 1 117 ? 16.812 8.914 7.836 1 74.5 117 THR B O 1
ATOM 2932 N N . VAL B 1 118 ? 17.547 7.516 6.188 1 69.62 118 VAL B N 1
ATOM 2933 C CA . VAL B 1 118 ? 17.719 6.465 7.188 1 69.62 118 VAL B CA 1
ATOM 2934 C C . VAL B 1 118 ? 19.219 6.254 7.449 1 69.62 118 VAL B C 1
ATOM 2936 O O . VAL B 1 118 ? 19.844 5.41 6.812 1 69.62 118 VAL B O 1
ATOM 2939 N N . PRO B 1 119 ? 19.844 6.965 8.203 1 63.09 119 PRO B N 1
ATOM 2940 C CA . PRO B 1 119 ? 21.297 7.023 8.359 1 63.09 119 PRO B CA 1
ATOM 2941 C C . PRO B 1 119 ? 21.875 5.707 8.867 1 63.09 119 PRO B C 1
ATOM 2943 O O . PRO B 1 119 ? 23 5.352 8.508 1 63.09 119 PRO B O 1
ATOM 2946 N N . SER B 1 120 ? 21.156 5.004 9.641 1 66.81 120 SER B N 1
ATOM 2947 C CA . SER B 1 120 ? 21.922 4.074 10.469 1 66.81 120 SER B CA 1
ATOM 2948 C C . SER B 1 120 ? 21.922 2.67 9.867 1 66.81 120 SER B C 1
ATOM 2950 O O . SER B 1 120 ? 22.5 1.745 10.445 1 66.81 120 SER B O 1
ATOM 2952 N N . ILE B 1 121 ? 21.5 2.584 8.734 1 77.31 121 ILE B N 1
ATOM 2953 C CA . ILE B 1 121 ? 21.484 1.228 8.195 1 77.31 121 ILE B CA 1
ATOM 2954 C C . ILE B 1 121 ? 22.719 1.006 7.316 1 77.31 121 ILE B C 1
ATOM 2956 O O . ILE B 1 121 ? 23.094 1.884 6.539 1 77.31 121 ILE B O 1
ATOM 2960 N N . ASP B 1 122 ? 23.375 -0.121 7.562 1 85.94 122 ASP B N 1
ATOM 2961 C CA . ASP B 1 122 ? 24.531 -0.521 6.746 1 85.94 122 ASP B CA 1
ATOM 2962 C C . ASP B 1 122 ? 24.062 -1.1 5.406 1 85.94 122 ASP B C 1
ATOM 2964 O O . ASP B 1 122 ? 23.969 -2.318 5.25 1 85.94 122 ASP B O 1
ATOM 2968 N N . TYR B 1 123 ? 23.922 -0.311 4.445 1 89.25 123 TYR B N 1
ATOM 2969 C CA . TYR B 1 123 ? 23.406 -0.739 3.15 1 89.25 123 TYR B CA 1
ATOM 2970 C C . TYR B 1 123 ? 24.469 -1.479 2.357 1 89.25 123 TYR B C 1
ATOM 2972 O O . TYR B 1 123 ? 24.156 -2.324 1.515 1 89.25 123 TYR B O 1
ATOM 2980 N N . ASP B 1 124 ? 25.656 -1.143 2.689 1 88.62 124 ASP B N 1
ATOM 2981 C CA . ASP B 1 124 ? 26.719 -1.91 2.047 1 88.62 124 ASP B CA 1
ATOM 2982 C C . ASP B 1 124 ? 26.641 -3.389 2.414 1 88.62 124 ASP B C 1
ATOM 2984 O O . ASP B 1 124 ? 26.781 -4.258 1.554 1 88.62 124 ASP B O 1
ATOM 2988 N N . HIS B 1 125 ? 26.5 -3.551 3.666 1 91.88 125 HIS B N 1
ATOM 2989 C CA . HIS B 1 125 ? 26.312 -4.922 4.133 1 91.88 125 HIS B CA 1
ATOM 2990 C C . HIS B 1 125 ? 25.094 -5.559 3.494 1 91.88 125 HIS B C 1
ATOM 2992 O O . HIS B 1 125 ? 25.125 -6.719 3.082 1 91.88 125 HIS B O 1
ATOM 2998 N N . LEU B 1 126 ? 24.047 -4.871 3.369 1 93.31 126 LEU B N 1
ATOM 2999 C CA . LEU B 1 126 ? 22.797 -5.367 2.781 1 93.31 126 LEU B CA 1
ATOM 3000 C C . LEU B 1 126 ? 23.016 -5.762 1.323 1 93.31 126 LEU B C 1
ATOM 3002 O O . LEU B 1 126 ? 22.609 -6.855 0.909 1 93.31 126 LEU B O 1
ATOM 3006 N N . TYR B 1 127 ? 23.656 -4.941 0.561 1 92.88 127 TYR B N 1
ATOM 3007 C CA . TYR B 1 127 ? 23.891 -5.203 -0.854 1 92.88 127 TYR B CA 1
ATOM 3008 C C . TYR B 1 127 ? 24.828 -6.398 -1.038 1 92.88 127 TYR B C 1
ATOM 3010 O O . TYR B 1 127 ? 24.688 -7.152 -2.006 1 92.88 127 TYR B O 1
ATOM 3018 N N . THR B 1 128 ? 25.766 -6.562 -0.137 1 93.12 128 THR B N 1
ATOM 3019 C CA . THR B 1 128 ? 26.688 -7.688 -0.198 1 93.12 128 THR B CA 1
ATOM 3020 C C . THR B 1 128 ? 25.953 -9 0.065 1 93.12 128 THR B C 1
ATOM 3022 O O . THR B 1 128 ? 26.25 -10.016 -0.563 1 93.12 128 THR B O 1
ATOM 3025 N N . LYS B 1 129 ? 25.016 -8.969 0.974 1 95.5 129 LYS B N 1
ATOM 3026 C CA . LYS B 1 129 ? 24.297 -10.18 1.361 1 95.5 129 LYS B CA 1
ATOM 3027 C C . LYS B 1 129 ? 23.188 -10.508 0.357 1 95.5 129 LYS B C 1
ATOM 3029 O O . LYS B 1 129 ? 22.719 -11.641 0.304 1 95.5 129 LYS B O 1
ATOM 3034 N N . CYS B 1 130 ? 22.75 -9.523 -0.359 1 94.94 130 CYS B N 1
ATOM 3035 C CA . CYS B 1 130 ? 21.688 -9.703 -1.324 1 94.94 130 CYS B CA 1
ATOM 3036 C C . CYS B 1 130 ? 22.125 -9.305 -2.725 1 94.94 130 CYS B C 1
ATOM 3038 O O . CYS B 1 130 ? 21.469 -8.492 -3.381 1 94.94 130 CYS B O 1
ATOM 3040 N N . PRO B 1 131 ? 23.094 -9.922 -3.26 1 91.88 131 PRO B N 1
ATOM 3041 C CA . PRO B 1 131 ? 23.719 -9.438 -4.492 1 91.88 131 PRO B CA 1
ATOM 3042 C C . PRO B 1 131 ? 22.812 -9.594 -5.715 1 91.88 131 PRO B C 1
ATOM 3044 O O . PRO B 1 131 ? 23.016 -8.922 -6.727 1 91.88 131 PRO B O 1
ATOM 3047 N N . HIS B 1 132 ? 21.781 -10.453 -5.68 1 93.5 132 HIS B N 1
ATOM 3048 C CA . HIS B 1 132 ? 21 -10.734 -6.875 1 93.5 132 HIS B CA 1
ATOM 3049 C C . HIS B 1 132 ? 19.703 -9.93 -6.883 1 93.5 132 HIS B C 1
ATOM 3051 O O . HIS B 1 132 ? 18.812 -10.188 -7.699 1 93.5 132 HIS B O 1
ATOM 3057 N N . VAL B 1 133 ? 19.609 -8.984 -5.906 1 95.56 133 VAL B N 1
ATOM 3058 C CA . VAL B 1 133 ? 18.438 -8.125 -5.895 1 95.56 133 VAL B CA 1
ATOM 3059 C C . VAL B 1 133 ? 18.844 -6.688 -5.578 1 95.56 133 VAL B C 1
ATOM 3061 O O . VAL B 1 133 ? 18.078 -5.945 -4.953 1 95.56 133 VAL B O 1
ATOM 3064 N N . ASN B 1 134 ? 20 -6.293 -5.969 1 93.25 134 ASN B N 1
ATOM 3065 C CA . ASN B 1 134 ? 20.531 -4.969 -5.652 1 93.25 134 ASN B CA 1
ATOM 3066 C C . ASN B 1 134 ? 19.75 -3.869 -6.367 1 93.25 134 ASN B C 1
ATOM 3068 O O . ASN B 1 134 ? 19.547 -2.789 -5.812 1 93.25 134 ASN B O 1
ATOM 3072 N N . ILE B 1 135 ? 19.359 -4.145 -7.559 1 94.31 135 ILE B N 1
ATOM 3073 C CA . ILE B 1 135 ? 18.625 -3.15 -8.328 1 94.31 135 ILE B CA 1
ATOM 3074 C C . ILE B 1 135 ? 17.266 -2.883 -7.66 1 94.31 135 ILE B C 1
ATOM 3076 O O . ILE B 1 135 ? 16.875 -1.728 -7.504 1 94.31 135 ILE B O 1
ATOM 3080 N N . THR B 1 136 ? 16.641 -3.932 -7.234 1 96.38 136 THR B N 1
ATOM 3081 C CA . THR B 1 136 ? 15.352 -3.805 -6.555 1 96.38 136 THR B CA 1
ATOM 3082 C C . THR B 1 136 ? 15.516 -3.107 -5.207 1 96.38 136 THR B C 1
ATOM 3084 O O . THR B 1 136 ? 14.719 -2.238 -4.852 1 96.38 136 THR B O 1
ATOM 3087 N N . LEU B 1 137 ? 16.547 -3.445 -4.539 1 95.56 137 LEU B N 1
ATOM 3088 C CA . LEU B 1 137 ? 16.797 -2.809 -3.25 1 95.56 137 LEU B CA 1
ATOM 3089 C C . LEU B 1 137 ? 17.047 -1.315 -3.424 1 95.56 137 LEU B C 1
ATOM 3091 O O . LEU B 1 137 ? 16.578 -0.502 -2.633 1 95.56 137 LEU B O 1
ATOM 3095 N N . ALA B 1 138 ? 17.781 -0.983 -4.391 1 94.31 138 ALA B N 1
ATOM 3096 C CA . ALA B 1 138 ? 18.031 0.427 -4.688 1 94.31 138 ALA B CA 1
ATOM 3097 C C . ALA B 1 138 ? 16.734 1.149 -5.023 1 94.31 138 ALA B C 1
ATOM 3099 O O . ALA B 1 138 ? 16.516 2.289 -4.602 1 94.31 138 ALA B O 1
ATOM 3100 N N . SER B 1 139 ? 15.945 0.497 -5.781 1 95.25 139 SER B N 1
ATOM 3101 C CA . SER B 1 139 ? 14.641 1.062 -6.113 1 95.25 139 SER B CA 1
ATOM 3102 C C . SER B 1 139 ? 13.789 1.269 -4.863 1 95.25 139 SER B C 1
ATOM 3104 O O . SER B 1 139 ? 13.062 2.26 -4.754 1 95.25 139 SER B O 1
ATOM 3106 N N . CYS B 1 140 ? 13.852 0.35 -3.908 1 96.38 140 CYS B N 1
ATOM 3107 C CA . CYS B 1 140 ? 13.148 0.502 -2.637 1 96.38 140 CYS B CA 1
ATOM 3108 C C . CYS B 1 140 ? 13.625 1.745 -1.897 1 96.38 140 CYS B C 1
ATOM 3110 O O . CYS B 1 140 ? 12.82 2.492 -1.34 1 96.38 140 CYS B O 1
ATOM 3112 N N . SER B 1 141 ? 14.891 1.936 -1.922 1 94.19 141 SER B N 1
ATOM 3113 C CA . SER B 1 141 ? 15.484 3.092 -1.262 1 94.19 141 SER B CA 1
ATOM 3114 C C . SER B 1 141 ? 15.023 4.395 -1.905 1 94.19 141 SER B C 1
ATOM 3116 O O . SER B 1 141 ? 14.695 5.355 -1.207 1 94.19 141 SER B O 1
ATOM 3118 N N . LEU B 1 142 ? 15.07 4.383 -3.172 1 93.38 142 LEU B N 1
ATOM 3119 C CA . LEU B 1 142 ? 14.617 5.566 -3.896 1 93.38 142 LEU B CA 1
ATOM 3120 C C . LEU B 1 142 ? 13.156 5.875 -3.566 1 93.38 142 LEU B C 1
ATOM 3122 O O . LEU B 1 142 ? 12.805 7.027 -3.311 1 93.38 142 LEU B O 1
ATOM 3126 N N . ASN B 1 143 ? 12.367 4.891 -3.582 1 95.5 143 ASN B N 1
ATOM 3127 C CA . ASN B 1 143 ? 10.953 5.066 -3.285 1 95.5 143 ASN B CA 1
ATOM 3128 C C . ASN B 1 143 ? 10.734 5.535 -1.851 1 95.5 143 ASN B C 1
ATOM 3130 O O . ASN B 1 143 ? 9.797 6.289 -1.575 1 95.5 143 ASN B O 1
ATOM 3134 N N . PHE B 1 144 ? 11.547 5.098 -0.953 1 94.62 144 PHE B N 1
ATOM 3135 C CA . PHE B 1 144 ? 11.469 5.559 0.428 1 94.62 144 PHE B CA 1
ATOM 3136 C C . PHE B 1 144 ? 11.695 7.066 0.509 1 94.62 144 PHE B C 1
ATOM 3138 O O . PHE B 1 144 ? 10.953 7.773 1.192 1 94.62 144 PHE B O 1
ATOM 3145 N N . ASP B 1 145 ? 12.68 7.539 -0.156 1 92.75 145 ASP B N 1
ATOM 3146 C CA . ASP B 1 145 ? 12.977 8.969 -0.152 1 92.75 145 ASP B CA 1
ATOM 3147 C C . ASP B 1 145 ? 11.828 9.773 -0.748 1 92.75 145 ASP B C 1
ATOM 3149 O O . ASP B 1 145 ? 11.477 10.836 -0.234 1 92.75 145 ASP B O 1
ATOM 3153 N N . LEU B 1 146 ? 11.289 9.273 -1.819 1 93.12 146 LEU B N 1
ATOM 3154 C CA . LEU B 1 146 ? 10.141 9.938 -2.416 1 93.12 146 LEU B CA 1
ATOM 3155 C C . LEU B 1 146 ? 8.953 9.945 -1.457 1 93.12 146 LEU B C 1
ATOM 3157 O O . LEU B 1 146 ? 8.258 10.953 -1.326 1 93.12 146 LEU B O 1
ATOM 3161 N N . CYS B 1 147 ? 8.75 8.844 -0.796 1 93.9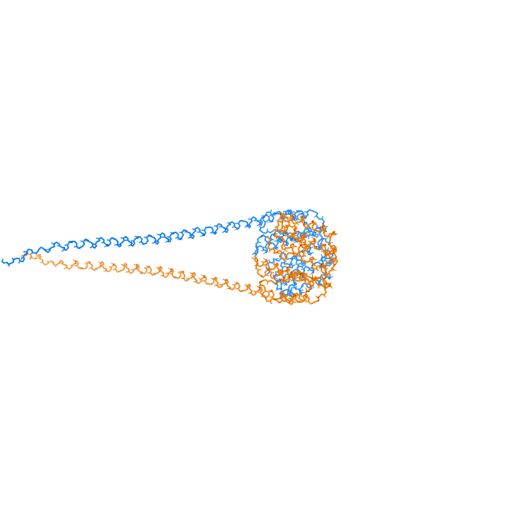4 147 CYS B N 1
ATOM 3162 C CA . CYS B 1 147 ? 7.648 8.695 0.151 1 93.94 147 CYS B CA 1
ATOM 3163 C C . CYS B 1 147 ? 7.793 9.68 1.308 1 93.94 147 CYS B C 1
ATOM 3165 O O . CYS B 1 147 ? 6.828 10.344 1.685 1 93.94 147 CYS B O 1
ATOM 3167 N N . THR B 1 148 ? 8.961 9.828 1.891 1 92.31 148 THR B N 1
ATOM 3168 C CA . THR B 1 148 ? 9.18 10.617 3.098 1 92.31 148 THR B CA 1
ATOM 3169 C C . THR B 1 148 ? 9.055 12.109 2.799 1 92.31 148 THR B C 1
ATOM 3171 O O . THR B 1 148 ? 8.953 12.922 3.717 1 92.31 148 THR B O 1
ATOM 3174 N N . SER B 1 149 ? 9.023 12.453 1.562 1 88.62 149 SER B N 1
ATOM 3175 C CA . SER B 1 149 ? 8.836 13.852 1.189 1 88.62 149 SER B CA 1
ATOM 3176 C C . SER B 1 149 ? 7.375 14.273 1.329 1 88.62 149 SER B C 1
ATOM 3178 O O . SER B 1 149 ? 7.07 15.469 1.404 1 88.62 149 SER B O 1
ATOM 3180 N N . VAL B 1 150 ? 6.484 13.305 1.427 1 87.06 150 VAL B N 1
ATOM 3181 C CA . VAL B 1 150 ? 5.07 13.664 1.389 1 87.06 150 VAL B CA 1
ATOM 3182 C C . VAL B 1 150 ? 4.324 12.961 2.521 1 87.06 150 VAL B C 1
ATOM 3184 O O . VAL B 1 150 ? 3.201 13.344 2.863 1 87.06 150 VAL B O 1
ATOM 3187 N N . HIS B 1 151 ? 4.957 11.969 3.086 1 89.44 151 HIS B N 1
ATOM 3188 C CA . HIS B 1 151 ? 4.309 11.211 4.148 1 89.44 151 HIS B CA 1
ATOM 3189 C C . HIS B 1 151 ? 5.199 11.117 5.383 1 89.44 151 HIS B C 1
ATOM 3191 O O . HIS B 1 151 ? 6.379 11.469 5.328 1 89.44 151 HIS B O 1
ATOM 3197 N N . SER B 1 152 ? 4.57 10.625 6.477 1 88.44 152 SER B N 1
ATOM 3198 C CA . SER B 1 152 ? 5.316 10.445 7.719 1 88.44 152 SER B CA 1
ATOM 3199 C C . SER B 1 152 ? 6.355 9.336 7.582 1 88.44 152 SER B C 1
ATOM 3201 O O . SER B 1 152 ? 6.156 8.375 6.832 1 88.44 152 SER B O 1
ATOM 3203 N N . ILE B 1 153 ? 7.395 9.492 8.305 1 91.75 153 ILE B N 1
ATOM 3204 C CA . ILE B 1 153 ? 8.531 8.586 8.18 1 91.75 153 ILE B CA 1
ATOM 3205 C C . ILE B 1 153 ? 8.125 7.184 8.609 1 91.75 153 ILE B C 1
ATOM 3207 O O . ILE B 1 153 ? 8.602 6.191 8.062 1 91.75 153 ILE B O 1
ATOM 3211 N N . ASP B 1 154 ? 7.273 7.031 9.594 1 89.44 154 ASP B N 1
ATOM 3212 C CA . ASP B 1 154 ? 6.867 5.715 10.07 1 89.44 154 ASP B CA 1
ATOM 3213 C C . ASP B 1 154 ? 6.074 4.957 9.008 1 89.44 154 ASP B C 1
ATOM 3215 O O . ASP B 1 154 ? 6.266 3.754 8.828 1 89.44 154 ASP B O 1
ATOM 3219 N N . PHE B 1 155 ? 5.238 5.645 8.344 1 91.19 155 PHE B N 1
ATOM 3220 C CA . PHE B 1 155 ? 4.492 5.055 7.238 1 91.19 155 PHE B CA 1
ATOM 3221 C C . PHE B 1 155 ? 5.43 4.574 6.141 1 91.19 155 PHE B C 1
ATOM 3223 O O . PHE B 1 155 ? 5.309 3.443 5.664 1 91.19 155 PHE B O 1
ATOM 3230 N N . CYS B 1 156 ? 6.355 5.402 5.773 1 94.75 156 CYS B N 1
ATOM 3231 C CA . CYS B 1 156 ? 7.273 5.094 4.684 1 94.75 156 CYS B CA 1
ATOM 3232 C C . CYS B 1 156 ? 8.242 3.99 5.078 1 94.75 156 CYS B C 1
ATOM 3234 O O . CYS B 1 156 ? 8.672 3.199 4.234 1 94.75 156 CYS B O 1
ATOM 3236 N N . ALA B 1 157 ? 8.586 3.959 6.371 1 94.88 157 ALA B N 1
ATOM 3237 C CA . ALA B 1 157 ? 9.461 2.908 6.871 1 94.88 157 ALA B CA 1
ATOM 3238 C C . ALA B 1 157 ? 8.828 1.531 6.703 1 94.88 157 ALA B C 1
ATOM 3240 O O . ALA B 1 157 ? 9.492 0.573 6.309 1 94.88 157 ALA B O 1
ATOM 3241 N N . ASN B 1 158 ? 7.559 1.436 7.016 1 94.94 158 ASN B N 1
ATOM 3242 C CA . ASN B 1 158 ? 6.844 0.181 6.805 1 94.94 158 ASN B CA 1
ATOM 3243 C C . ASN B 1 158 ? 6.875 -0.241 5.336 1 94.94 158 ASN B C 1
ATOM 3245 O O . ASN B 1 158 ? 7.145 -1.402 5.027 1 94.94 158 ASN B O 1
ATOM 3249 N N . ASP B 1 159 ? 6.633 0.665 4.473 1 96.25 159 ASP B N 1
ATOM 3250 C CA . ASP B 1 159 ? 6.625 0.391 3.039 1 96.25 159 ASP B CA 1
ATOM 3251 C C . ASP B 1 159 ? 8.008 -0.042 2.557 1 96.25 159 ASP B C 1
ATOM 3253 O O . ASP B 1 159 ? 8.125 -0.946 1.727 1 96.25 159 ASP B O 1
ATOM 3257 N N . LEU B 1 160 ? 8.977 0.661 3.055 1 96.25 160 LEU B N 1
ATOM 3258 C CA . LEU B 1 160 ? 10.344 0.309 2.701 1 96.25 160 LEU B CA 1
ATOM 3259 C C . LEU B 1 160 ? 10.656 -1.132 3.094 1 96.25 160 LEU B C 1
ATOM 3261 O O . LEU B 1 160 ? 11.219 -1.889 2.299 1 96.25 160 LEU B O 1
ATOM 3265 N N . CYS B 1 161 ? 10.305 -1.478 4.266 1 97 161 CYS B N 1
ATOM 3266 C CA . CYS B 1 161 ? 10.602 -2.814 4.766 1 97 161 CYS B CA 1
ATOM 3267 C C . CYS B 1 161 ? 9.852 -3.877 3.971 1 97 161 CYS B C 1
ATOM 3269 O O . CYS B 1 161 ? 10.414 -4.922 3.635 1 97 161 CYS B O 1
ATOM 3271 N N . HIS B 1 162 ? 8.609 -3.629 3.643 1 97.62 162 HIS B N 1
ATOM 3272 C CA . HIS B 1 162 ? 7.887 -4.57 2.791 1 97.62 162 HIS B CA 1
ATOM 3273 C C . HIS B 1 162 ? 8.57 -4.719 1.436 1 97.62 162 HIS B C 1
ATOM 3275 O O . HIS B 1 162 ? 8.703 -5.836 0.926 1 97.62 162 HIS B O 1
ATOM 3281 N N . CYS B 1 163 ? 8.969 -3.643 0.915 1 97.94 163 CYS B N 1
ATOM 3282 C CA . CYS B 1 163 ? 9.648 -3.637 -0.375 1 97.94 163 CYS B CA 1
ATOM 3283 C C . CYS B 1 163 ? 10.93 -4.465 -0.319 1 97.94 163 CYS B C 1
ATOM 3285 O O . CYS B 1 163 ? 11.172 -5.305 -1.188 1 97.94 163 CYS B O 1
ATOM 3287 N N . MET B 1 164 ? 11.695 -4.23 0.703 1 97.25 164 MET B N 1
ATOM 3288 C CA . MET B 1 164 ? 12.961 -4.934 0.848 1 97.25 164 MET B CA 1
ATOM 3289 C C . MET B 1 164 ? 12.734 -6.418 1.103 1 97.25 164 MET B C 1
ATOM 3291 O O . MET B 1 164 ? 13.492 -7.262 0.61 1 97.25 164 MET B O 1
ATOM 3295 N N . MET B 1 165 ? 11.758 -6.734 1.83 1 97.81 165 MET B N 1
ATOM 3296 C CA . MET B 1 165 ? 11.461 -8.141 2.104 1 97.81 165 MET B CA 1
ATOM 3297 C C . MET B 1 165 ? 11.008 -8.859 0.837 1 97.81 165 MET B C 1
ATOM 3299 O O . MET B 1 165 ? 11.375 -10.008 0.607 1 97.81 165 MET B O 1
ATOM 3303 N N . ASP B 1 166 ? 10.203 -8.172 0.047 1 98 166 ASP B N 1
ATOM 3304 C CA . ASP B 1 166 ? 9.836 -8.742 -1.246 1 98 166 ASP B CA 1
ATOM 3305 C C . ASP B 1 166 ? 11.078 -9.047 -2.082 1 98 166 ASP B C 1
ATOM 3307 O O . ASP B 1 166 ? 11.164 -10.109 -2.697 1 98 166 ASP B O 1
ATOM 3311 N N . ALA B 1 167 ? 11.961 -8.109 -2.096 1 97.56 167 ALA B N 1
ATOM 3312 C CA . ALA B 1 167 ? 13.203 -8.297 -2.834 1 97.56 167 ALA B CA 1
ATOM 3313 C C . ALA B 1 167 ? 13.977 -9.5 -2.305 1 97.56 167 ALA B C 1
ATOM 3315 O O . ALA B 1 167 ? 14.391 -10.367 -3.078 1 97.56 167 ALA B O 1
ATOM 3316 N N . ALA B 1 168 ? 14.117 -9.57 -1.036 1 97.62 168 ALA B N 1
ATOM 3317 C CA . ALA B 1 168 ? 14.898 -10.633 -0.412 1 97.62 168 ALA B CA 1
ATOM 3318 C C . ALA B 1 168 ? 14.289 -12 -0.704 1 97.62 168 ALA B C 1
ATOM 3320 O O . ALA B 1 168 ? 15.016 -12.977 -0.91 1 97.62 168 ALA B O 1
ATOM 3321 N N . GLU B 1 169 ? 13.023 -12.086 -0.692 1 96.5 169 GLU B N 1
ATOM 3322 C CA . GLU B 1 169 ? 12.344 -13.359 -0.932 1 96.5 169 GLU B CA 1
ATOM 3323 C C . GLU B 1 169 ? 12.555 -13.836 -2.367 1 96.5 169 GLU B C 1
ATOM 3325 O O . GLU B 1 169 ? 12.453 -15.031 -2.65 1 96.5 169 GLU B O 1
ATOM 3330 N N . SER B 1 170 ? 12.828 -12.922 -3.25 1 95.56 170 SER B N 1
ATOM 3331 C CA . SER B 1 170 ? 13.062 -13.281 -4.645 1 95.56 170 SER B CA 1
ATOM 3332 C C . SER B 1 170 ? 14.477 -13.797 -4.859 1 95.56 170 SER B C 1
ATOM 3334 O O . SER B 1 170 ? 14.773 -14.414 -5.887 1 95.56 170 SER B O 1
ATOM 3336 N N . ASP B 1 171 ? 15.344 -13.43 -3.941 1 93.25 171 ASP B N 1
ATOM 3337 C CA . ASP B 1 171 ? 16.719 -13.938 -4.012 1 93.25 171 ASP B CA 1
ATOM 3338 C C . ASP B 1 171 ? 16.812 -15.328 -3.377 1 93.25 171 ASP B C 1
ATOM 3340 O O . ASP B 1 171 ? 17.25 -15.461 -2.229 1 93.25 171 ASP B O 1
ATOM 3344 N N . LYS B 1 172 ? 16.656 -16.344 -4.121 1 90 172 LYS B N 1
ATOM 3345 C CA . LYS B 1 172 ? 16.562 -17.703 -3.602 1 90 172 LYS B CA 1
ATOM 3346 C C . LYS B 1 172 ? 17.938 -18.312 -3.402 1 90 172 LYS B C 1
ATOM 3348 O O . LYS B 1 172 ? 18.094 -19.266 -2.645 1 90 172 LYS B O 1
ATOM 3353 N N . LEU B 1 173 ? 18.891 -17.812 -4 1 91.75 173 LEU B N 1
ATOM 3354 C CA . LEU B 1 173 ? 20.234 -18.406 -3.994 1 91.75 173 LEU B CA 1
ATOM 3355 C C . LEU B 1 173 ? 21 -17.984 -2.754 1 91.75 173 LEU B C 1
ATOM 3357 O O . LEU B 1 173 ? 21.891 -18.703 -2.289 1 91.75 173 LEU B O 1
ATOM 3361 N N . HIS B 1 174 ? 20.688 -16.844 -2.266 1 93.75 174 HIS B N 1
ATOM 3362 C CA . HIS B 1 174 ? 21.453 -16.328 -1.143 1 93.75 174 HIS B CA 1
ATOM 3363 C C . HIS B 1 174 ? 20.656 -16.375 0.152 1 93.75 174 HIS B C 1
ATOM 3365 O O . HIS B 1 174 ? 19.859 -15.477 0.441 1 93.75 174 HIS B O 1
ATOM 3371 N N . GLN B 1 175 ? 21.031 -17.219 0.955 1 93.31 175 GLN B N 1
ATOM 3372 C CA . GLN B 1 175 ? 20.266 -17.547 2.152 1 93.31 175 GLN B CA 1
ATOM 3373 C C . GLN B 1 175 ? 20.406 -16.453 3.211 1 93.31 175 GLN B C 1
ATOM 3375 O O . GLN B 1 175 ? 19.562 -16.359 4.109 1 93.31 175 GLN B O 1
ATOM 3380 N N . HIS B 1 176 ? 21.375 -15.68 3.117 1 94.81 176 HIS B N 1
ATOM 3381 C CA . HIS B 1 176 ? 21.609 -14.664 4.137 1 94.81 176 HIS B CA 1
ATOM 3382 C C . HIS B 1 176 ? 20.922 -13.352 3.777 1 94.81 176 HIS B C 1
ATOM 3384 O O . HIS B 1 176 ? 20.953 -12.398 4.566 1 94.81 176 HIS B O 1
ATOM 3390 N N . CYS B 1 177 ? 20.297 -13.273 2.678 1 97.06 177 CYS B N 1
ATOM 3391 C CA . CYS B 1 177 ? 19.656 -12.039 2.244 1 97.06 177 CYS B CA 1
ATOM 3392 C C . CYS B 1 177 ? 18.469 -11.703 3.131 1 97.06 177 CYS B C 1
ATOM 3394 O O . CYS B 1 177 ? 18.406 -10.609 3.695 1 97.06 177 CYS B O 1
ATOM 3396 N N . LEU B 1 178 ? 17.609 -12.648 3.311 1 96.94 178 LEU B N 1
ATOM 3397 C CA . LEU B 1 178 ? 16.391 -12.391 4.074 1 96.94 178 LEU B CA 1
ATOM 3398 C C . LEU B 1 178 ? 16.734 -12.008 5.512 1 96.94 178 LEU B C 1
ATOM 3400 O O . LEU B 1 178 ? 16.203 -11.016 6.031 1 96.94 178 LEU B O 1
ATOM 3404 N N . PRO B 1 179 ? 17.656 -12.648 6.203 1 96.25 179 PRO B N 1
ATOM 3405 C CA . PRO B 1 179 ? 18.062 -12.219 7.547 1 96.25 179 PRO B CA 1
ATOM 3406 C C . PRO B 1 179 ? 18.672 -10.82 7.559 1 96.25 179 PRO B C 1
ATOM 3408 O O . PRO B 1 179 ? 18.453 -10.047 8.484 1 96.25 179 PRO B O 1
ATOM 3411 N N . ALA B 1 180 ? 19.438 -10.539 6.582 1 96.69 180 ALA B N 1
ATOM 3412 C CA . ALA B 1 180 ? 20.047 -9.219 6.5 1 96.69 180 ALA B CA 1
ATOM 3413 C C . ALA B 1 180 ? 19 -8.133 6.344 1 96.69 180 ALA B C 1
ATOM 3415 O O . ALA B 1 180 ? 19.078 -7.078 6.984 1 96.69 180 ALA B O 1
ATOM 3416 N N . VAL B 1 181 ? 18.047 -8.398 5.527 1 97 181 VAL B N 1
ATOM 3417 C CA . VAL B 1 181 ? 16.969 -7.453 5.324 1 97 181 VAL B CA 1
ATOM 3418 C C . VAL B 1 181 ? 16.156 -7.301 6.617 1 97 181 VAL B C 1
ATOM 3420 O O . VAL B 1 181 ? 15.812 -6.188 7.012 1 97 181 VAL B O 1
ATOM 3423 N N . ALA B 1 182 ? 15.891 -8.391 7.281 1 95.69 182 ALA B N 1
ATOM 3424 C CA . ALA B 1 182 ? 15.164 -8.344 8.547 1 95.69 182 ALA B CA 1
ATOM 3425 C C . ALA B 1 182 ? 15.898 -7.496 9.578 1 95.69 182 ALA B C 1
ATOM 3427 O O . ALA B 1 182 ? 15.281 -6.703 10.289 1 95.69 182 ALA B O 1
ATOM 3428 N N . HIS B 1 183 ? 17.125 -7.676 9.602 1 94.88 183 HIS B N 1
ATOM 3429 C CA . HIS B 1 183 ? 17.953 -6.895 10.523 1 94.88 183 HIS B CA 1
ATOM 3430 C C . HIS B 1 183 ? 17.875 -5.406 10.188 1 94.88 183 HIS B C 1
ATOM 3432 O O . HIS B 1 183 ? 17.719 -4.574 11.086 1 94.88 183 HIS B O 1
ATOM 3438 N N . SER B 1 184 ? 18.047 -5.129 8.953 1 94.81 184 SER B N 1
ATOM 3439 C CA . SER B 1 184 ? 17.953 -3.738 8.516 1 94.81 184 SER B CA 1
ATOM 3440 C C . SER B 1 184 ? 16.594 -3.143 8.828 1 94.81 184 SER B C 1
ATOM 3442 O O . SER B 1 184 ? 16.484 -1.989 9.25 1 94.81 184 SER B O 1
ATOM 3444 N N . CYS B 1 185 ? 15.586 -3.92 8.602 1 95.75 185 CYS B N 1
ATOM 3445 C CA . CYS B 1 185 ? 14.227 -3.449 8.867 1 95.75 185 CYS B CA 1
ATOM 3446 C C . CYS B 1 185 ? 14.039 -3.15 10.352 1 95.75 185 CYS B C 1
ATOM 3448 O O . CYS B 1 185 ? 13.367 -2.178 10.711 1 95.75 185 CYS B O 1
ATOM 3450 N N . ARG B 1 186 ? 14.578 -3.939 11.234 1 94.38 186 ARG B N 1
ATOM 3451 C CA . ARG B 1 186 ? 14.508 -3.65 12.664 1 94.38 186 ARG B CA 1
ATOM 3452 C C . ARG B 1 186 ? 15.094 -2.277 12.977 1 94.38 186 ARG B C 1
ATOM 3454 O O . ARG B 1 186 ? 14.508 -1.502 13.727 1 94.38 186 ARG B O 1
ATOM 3461 N N . GLY B 1 187 ? 16.188 -2.035 12.367 1 92.62 187 GLY B N 1
ATOM 3462 C CA . GLY B 1 187 ? 16.812 -0.739 12.547 1 92.62 187 GLY B CA 1
ATOM 3463 C C . GLY B 1 187 ? 16 0.41 12 1 92.62 187 GLY B C 1
ATOM 3464 O O . GLY B 1 187 ? 15.844 1.444 12.656 1 92.62 187 GLY B O 1
ATOM 3465 N N . ILE B 1 188 ? 15.469 0.222 10.859 1 94.06 188 ILE B N 1
ATOM 3466 C CA . ILE B 1 188 ? 14.688 1.25 10.172 1 94.06 188 ILE B CA 1
ATOM 3467 C C . ILE B 1 188 ? 13.422 1.557 10.969 1 94.06 188 ILE B C 1
ATOM 3469 O O . ILE B 1 188 ? 13.094 2.723 11.203 1 94.06 188 ILE B O 1
ATOM 3473 N N . LEU B 1 189 ? 12.758 0.565 11.383 1 94.25 189 LEU B N 1
ATOM 3474 C CA . LEU B 1 189 ? 11.508 0.733 12.109 1 94.25 189 LEU B CA 1
ATOM 3475 C C . LEU B 1 189 ? 11.75 1.354 13.484 1 94.25 189 LEU B C 1
ATOM 3477 O O . LEU B 1 189 ? 10.977 2.203 13.93 1 94.25 189 LEU B O 1
ATOM 3481 N N . ASN B 1 190 ? 12.797 0.968 14.148 1 91.62 190 ASN B N 1
ATOM 3482 C CA . ASN B 1 190 ? 13.164 1.591 15.414 1 91.62 190 ASN B CA 1
ATOM 3483 C C . ASN B 1 190 ? 13.477 3.074 15.242 1 91.62 190 ASN B C 1
ATOM 3485 O O . ASN B 1 190 ? 13.055 3.902 16.047 1 91.62 190 ASN B O 1
ATOM 3489 N N . TYR B 1 191 ? 14.219 3.314 14.25 1 91.31 191 TYR B N 1
ATOM 3490 C CA . TYR B 1 191 ? 14.562 4.703 13.969 1 91.31 191 TYR B CA 1
ATOM 3491 C C . TYR B 1 191 ? 13.312 5.535 13.719 1 91.31 191 TYR B C 1
ATOM 3493 O O . TYR B 1 191 ? 13.172 6.641 14.25 1 91.31 191 TYR B O 1
ATOM 3501 N N . SER B 1 192 ? 12.492 5.043 12.844 1 91.06 192 SER B N 1
ATOM 3502 C CA . SER B 1 192 ? 11.281 5.777 12.516 1 91.06 192 SER B CA 1
ATOM 3503 C C . SER B 1 192 ? 10.43 6.039 13.758 1 91.06 192 SER B C 1
ATOM 3505 O O . SER B 1 192 ? 9.844 7.113 13.898 1 91.06 192 SER B O 1
ATOM 3507 N N . SER B 1 193 ? 10.367 5.078 14.648 1 89.94 193 SER B N 1
ATOM 3508 C CA . SER B 1 193 ? 9.609 5.238 15.883 1 89.94 193 SER B CA 1
ATOM 3509 C C . SER B 1 193 ? 10.227 6.316 16.766 1 89.94 193 SER B C 1
ATOM 3511 O O . SER B 1 193 ? 9.508 7.094 17.406 1 89.94 193 SER B O 1
ATOM 3513 N N . LYS B 1 194 ? 11.477 6.352 16.828 1 88.81 194 LYS B N 1
ATOM 3514 C CA . LYS B 1 194 ? 12.172 7.363 17.625 1 88.81 194 LYS B CA 1
ATOM 3515 C C . LYS B 1 194 ? 11.922 8.758 17.062 1 88.81 194 LYS B C 1
ATOM 3517 O O . LYS B 1 194 ? 11.68 9.703 17.828 1 88.81 194 LYS B O 1
ATOM 3522 N N . VAL B 1 195 ? 12.023 8.836 15.766 1 88.88 195 VAL B N 1
ATOM 3523 C CA . VAL B 1 195 ? 11.797 10.125 15.125 1 88.88 195 VAL B CA 1
ATOM 3524 C C . VAL B 1 195 ? 10.375 10.602 15.414 1 88.88 195 VAL B C 1
ATOM 3526 O O . VAL B 1 195 ? 10.156 11.773 15.719 1 88.88 195 VAL B O 1
ATOM 3529 N N . LEU B 1 196 ? 9.461 9.734 15.359 1 88.75 196 LEU B N 1
ATOM 3530 C CA . LEU B 1 196 ? 8.07 10.086 15.625 1 88.75 196 LEU B CA 1
ATOM 3531 C C . LEU B 1 196 ? 7.883 10.523 17.078 1 88.75 196 LEU B C 1
ATOM 3533 O O . LEU B 1 196 ? 7.164 11.484 17.344 1 88.75 196 LEU B O 1
ATOM 3537 N N . ALA B 1 197 ? 8.477 9.844 17.953 1 88.81 197 ALA B N 1
ATOM 3538 C CA . ALA B 1 197 ? 8.398 10.188 19.375 1 88.81 197 ALA B CA 1
ATOM 3539 C C . ALA B 1 197 ? 8.992 11.57 19.641 1 88.81 197 ALA B C 1
ATOM 3541 O O . ALA B 1 197 ? 8.438 12.344 20.422 1 88.81 197 ALA B O 1
ATOM 3542 N N . GLU B 1 198 ? 10.023 11.836 19.047 1 88.81 198 GLU B N 1
ATOM 3543 C CA . GLU B 1 198 ? 10.672 13.133 19.203 1 88.81 198 GLU B CA 1
ATOM 3544 C C . GLU B 1 198 ? 9.797 14.258 18.656 1 88.81 198 GLU B C 1
ATOM 3546 O O . GLU B 1 198 ? 9.688 15.32 19.266 1 88.81 198 GLU B O 1
ATOM 3551 N N . ARG B 1 199 ? 9.242 14.016 17.562 1 88.12 199 ARG B N 1
ATOM 3552 C CA . ARG B 1 199 ? 8.367 15.023 16.984 1 88.12 199 ARG B CA 1
ATOM 3553 C C . ARG B 1 199 ? 7.145 15.266 17.859 1 88.12 199 ARG B C 1
ATOM 3555 O O . ARG B 1 199 ? 6.711 16.406 18.031 1 88.12 199 ARG B O 1
ATOM 3562 N N . LYS B 1 200 ? 6.613 14.297 18.391 1 87.44 200 LYS B N 1
ATOM 3563 C CA . LYS B 1 200 ? 5.48 14.422 19.312 1 87.44 200 LYS B CA 1
ATOM 3564 C C . LYS B 1 200 ? 5.875 15.188 20.562 1 87.44 200 LYS B C 1
ATOM 3566 O O . LYS B 1 200 ? 5.133 16.062 21.031 1 87.44 200 LYS B O 1
ATOM 3571 N N . SER B 1 201 ? 6.973 14.891 21.078 1 88.94 201 SER B N 1
ATOM 3572 C CA . SER B 1 201 ? 7.477 15.594 22.25 1 88.94 201 SER B CA 1
ATOM 3573 C C . SER B 1 201 ? 7.699 17.062 21.969 1 88.94 201 SER B C 1
ATOM 3575 O O . SER B 1 201 ? 7.355 17.938 22.781 1 88.94 201 SER B O 1
ATOM 3577 N N . ALA B 1 202 ? 8.219 17.25 20.828 1 88.5 202 ALA B N 1
ATOM 3578 C CA . ALA B 1 202 ? 8.453 18.641 20.422 1 88.5 202 ALA B CA 1
ATOM 3579 C C . ALA B 1 202 ? 7.137 19.406 20.297 1 88.5 202 ALA B C 1
ATOM 3581 O O . ALA B 1 202 ? 7.039 20.562 20.719 1 88.5 202 ALA B O 1
ATOM 3582 N N . LYS B 1 203 ? 6.195 18.844 19.781 1 86.19 203 LYS B N 1
ATOM 3583 C CA . LYS B 1 203 ? 4.883 19.469 19.641 1 86.19 203 LYS B CA 1
ATOM 3584 C C . LYS B 1 203 ? 4.258 19.75 21 1 86.19 203 LYS B C 1
ATOM 3586 O O . LYS B 1 203 ? 3.691 20.828 21.219 1 86.19 203 LYS B O 1
ATOM 3591 N N . ILE B 1 204 ? 4.398 18.781 21.844 1 88.56 204 ILE B N 1
ATOM 3592 C CA . ILE B 1 204 ? 3.879 18.953 23.203 1 88.56 204 ILE B CA 1
ATOM 3593 C C . ILE B 1 204 ? 4.602 20.109 23.891 1 88.56 204 ILE B C 1
ATOM 3595 O O . ILE B 1 204 ? 3.967 20.953 24.531 1 88.56 204 ILE B O 1
ATOM 3599 N N . PHE B 1 205 ? 5.801 20.172 23.703 1 90.25 205 PHE B N 1
ATOM 3600 C CA . PHE B 1 205 ? 6.59 21.25 24.297 1 90.25 205 PHE B CA 1
ATOM 3601 C C . PHE B 1 205 ? 6.184 22.594 23.703 1 90.25 205 PHE B C 1
ATOM 3603 O O . PHE B 1 205 ? 6.078 23.594 24.422 1 90.25 205 PHE B O 1
ATOM 3610 N N . MET B 1 206 ? 5.949 22.594 22.5 1 90 206 MET B N 1
ATOM 3611 C CA . MET B 1 206 ? 5.527 23.828 21.828 1 90 206 MET B CA 1
ATOM 3612 C C . MET B 1 206 ? 4.152 24.266 22.328 1 90 206 MET B C 1
ATOM 3614 O O . MET B 1 206 ? 3.924 25.453 22.578 1 90 206 MET B O 1
ATOM 3618 N N . ILE B 1 207 ? 3.291 23.297 22.438 1 88.12 207 ILE B N 1
ATOM 3619 C CA . ILE B 1 207 ? 1.945 23.594 22.922 1 88.12 207 ILE B CA 1
ATOM 3620 C C . ILE B 1 207 ? 2.012 24.109 24.359 1 88.12 207 ILE B C 1
ATOM 3622 O O . ILE B 1 207 ? 1.354 25.094 24.703 1 88.12 207 ILE B O 1
ATOM 3626 N N . LEU B 1 208 ? 2.83 23.531 25.156 1 90.31 208 LEU B N 1
ATOM 3627 C CA . LEU B 1 208 ? 3 23.953 26.547 1 90.31 208 LEU B CA 1
ATOM 3628 C C . LEU B 1 208 ? 3.596 25.359 26.609 1 90.31 208 LEU B C 1
ATOM 3630 O O . LEU B 1 208 ? 3.158 26.188 27.406 1 90.31 208 LEU B O 1
ATOM 3634 N N . ALA B 1 209 ? 4.516 25.594 25.781 1 89.88 209 ALA B N 1
ATOM 3635 C CA . ALA B 1 209 ? 5.117 26.922 25.703 1 89.88 209 ALA B CA 1
ATOM 3636 C C . ALA B 1 209 ? 4.082 27.969 25.312 1 89.88 209 ALA B C 1
ATOM 3638 O O . ALA B 1 209 ? 4.031 29.047 25.891 1 89.88 209 ALA B O 1
ATOM 3639 N N . LEU B 1 210 ? 3.299 27.625 24.391 1 88.31 210 LEU B N 1
ATOM 3640 C CA . LEU B 1 210 ? 2.262 28.547 23.938 1 88.31 210 LEU B CA 1
ATOM 3641 C C . LEU B 1 210 ? 1.22 28.766 25.031 1 88.31 210 LEU B C 1
ATOM 3643 O O . LEU B 1 210 ? 0.733 29.891 25.203 1 88.31 210 LEU B O 1
ATOM 3647 N N . VAL B 1 211 ? 0.942 27.766 25.703 1 87.75 211 VAL B N 1
ATOM 3648 C CA . VAL B 1 211 ? -0.005 27.875 26.812 1 87.75 211 VAL B CA 1
ATOM 3649 C C . VAL B 1 211 ? 0.574 28.781 27.891 1 87.75 211 VAL B C 1
ATOM 3651 O O . VAL B 1 211 ? -0.127 29.641 28.422 1 87.75 211 VAL B O 1
ATOM 3654 N N . VAL B 1 212 ? 1.788 28.688 28.203 1 88.19 212 VAL B N 1
ATOM 3655 C CA . VAL B 1 212 ? 2.451 29.516 29.203 1 88.19 212 VAL B CA 1
ATOM 3656 C C . VAL B 1 212 ? 2.471 30.984 28.75 1 88.19 212 VAL B C 1
ATOM 3658 O O . VAL B 1 212 ? 2.15 31.891 29.516 1 88.19 212 VAL B O 1
ATOM 3661 N N . ILE B 1 213 ? 2.754 31.141 27.484 1 84.19 213 ILE B N 1
ATOM 3662 C CA . ILE B 1 213 ? 2.781 32.469 26.922 1 84.19 213 ILE B CA 1
ATOM 3663 C C . ILE B 1 213 ? 1.383 33.094 26.984 1 84.19 213 ILE B C 1
ATOM 3665 O O . ILE B 1 213 ? 1.227 34.25 27.344 1 84.19 213 ILE B O 1
ATOM 3669 N N . ALA B 1 214 ? 0.434 32.281 26.672 1 85.31 214 ALA B N 1
ATOM 3670 C CA . ALA B 1 214 ? -0.948 32.75 26.719 1 85.31 214 ALA B CA 1
ATOM 3671 C C . ALA B 1 214 ? -1.364 33.094 28.141 1 85.31 214 ALA B C 1
ATOM 3673 O O . ALA B 1 214 ? -1.977 34.125 28.375 1 85.31 214 ALA B O 1
ATOM 3674 N N . LEU B 1 215 ? -0.968 32.344 29.109 1 87.5 215 LEU B N 1
ATOM 3675 C CA . LEU B 1 215 ? -1.305 32.562 30.5 1 87.5 215 LEU B CA 1
ATOM 3676 C C . LEU B 1 215 ? -0.588 33.812 31.047 1 87.5 215 LEU B C 1
ATOM 3678 O O . LEU B 1 215 ? -1.18 34.594 31.766 1 87.5 215 LEU B O 1
ATOM 3682 N N . VAL B 1 216 ? 0.609 34 30.672 1 85.56 216 VAL B N 1
ATOM 3683 C CA . VAL B 1 216 ? 1.388 35.188 31.078 1 85.56 216 VAL B CA 1
ATOM 3684 C C . VAL B 1 216 ? 0.797 36.438 30.469 1 85.56 216 VAL B C 1
ATOM 3686 O O . VAL B 1 216 ? 0.681 37.469 31.125 1 85.56 216 VAL B O 1
ATOM 3689 N N . SER B 1 217 ? 0.353 36.344 29.25 1 81.38 217 SER B N 1
ATOM 3690 C CA . SER B 1 217 ? -0.259 37.469 28.562 1 81.38 217 SER B CA 1
ATOM 3691 C C . SER B 1 217 ? -1.594 37.844 29.203 1 81.38 217 SER B C 1
ATOM 3693 O O . SER B 1 217 ? -1.896 39.031 29.375 1 81.38 217 SER B O 1
ATOM 3695 N N . ILE B 1 218 ? -2.301 36.844 29.531 1 80.38 218 ILE B N 1
ATOM 3696 C CA . ILE B 1 218 ? -3.568 37.094 30.219 1 80.38 218 ILE B CA 1
ATOM 3697 C C . ILE B 1 218 ? -3.305 37.688 31.594 1 80.38 218 ILE B C 1
ATOM 3699 O O . ILE B 1 218 ? -3.973 38.656 32 1 80.38 218 ILE B O 1
ATOM 3703 N N . GLY B 1 219 ? -2.311 37.156 32.312 1 82.12 219 GLY B N 1
ATOM 3704 C CA . GLY B 1 219 ? -1.924 37.719 33.594 1 82.12 219 GLY B CA 1
ATOM 3705 C C . GLY B 1 219 ? -1.475 39.156 33.5 1 82.12 219 GLY B C 1
ATOM 3706 O O . GLY B 1 219 ? -1.87 39.969 34.344 1 82.12 219 GLY B O 1
ATOM 3707 N N . PHE B 1 220 ? -0.725 39.5 32.5 1 82.06 220 PHE B N 1
ATOM 3708 C CA . PHE B 1 220 ? -0.267 40.875 32.281 1 82.06 220 PHE B CA 1
ATOM 3709 C C . PHE B 1 220 ? -1.438 41.781 31.938 1 82.06 220 PHE B C 1
ATOM 3711 O O . PHE B 1 220 ? -1.482 42.938 32.406 1 82.06 220 PHE B O 1
ATOM 3718 N N . GLY B 1 221 ? -2.287 41.312 31.156 1 72.25 221 GLY B N 1
ATOM 3719 C CA . GLY B 1 221 ? -3.488 42.062 30.859 1 72.25 221 GLY B CA 1
ATOM 3720 C C . GLY B 1 221 ? -4.336 42.344 32.062 1 72.25 221 GLY B C 1
ATOM 3721 O O . GLY B 1 221 ? -4.762 43.5 32.281 1 72.25 221 GLY B O 1
ATOM 3722 N N . VAL B 1 222 ? -4.48 41.438 32.938 1 82 222 VAL B N 1
ATOM 3723 C CA . VAL B 1 222 ? -5.25 41.562 34.156 1 82 222 VAL B CA 1
ATOM 3724 C C . VAL B 1 222 ? -4.52 42.531 35.125 1 82 222 VAL B C 1
ATOM 3726 O O . VAL B 1 222 ? -5.141 43.375 35.75 1 82 222 VAL B O 1
ATOM 3729 N N . TYR B 1 223 ? -3.215 42.375 35.156 1 81.25 223 TYR B N 1
ATOM 3730 C CA . TYR B 1 223 ? -2.404 43.25 36 1 81.25 223 TYR B CA 1
ATOM 3731 C C . TYR B 1 223 ? -2.473 44.719 35.5 1 81.25 223 TYR B C 1
ATOM 3733 O O . TYR B 1 223 ? -2.627 45.625 36.312 1 81.25 223 TYR B O 1
ATOM 3741 N N . TYR B 1 224 ? -2.498 44.906 34.156 1 71.75 224 TYR B N 1
ATOM 3742 C CA . TYR B 1 224 ? -2.582 46.25 33.594 1 71.75 224 TYR B CA 1
ATOM 3743 C C . TYR B 1 224 ? -3.957 46.875 33.812 1 71.75 224 TYR B C 1
ATOM 3745 O O . TYR B 1 224 ? -4.062 48.031 34.156 1 71.75 224 TYR B O 1
ATOM 3753 N N . MET B 1 225 ? -4.984 46.125 33.75 1 75.5 225 MET B N 1
ATOM 3754 C CA . MET B 1 225 ? -6.34 46.594 34 1 75.5 225 MET B CA 1
ATOM 3755 C C . MET B 1 225 ? -6.531 46.938 35.469 1 75.5 225 MET B C 1
ATOM 3757 O O . MET B 1 225 ? -7.156 47.969 35.812 1 75.5 225 MET B O 1
ATOM 3761 N N . TYR B 1 226 ? -5.922 46.156 36.375 1 76.69 226 TYR B N 1
ATOM 3762 C CA . TYR B 1 226 ? -6 46.406 37.812 1 76.69 226 TYR B CA 1
ATOM 3763 C C . TYR B 1 226 ? -5.207 47.656 38.188 1 76.69 226 TYR B C 1
ATOM 3765 O O . TYR B 1 226 ? -5.676 48.469 38.969 1 76.69 226 TYR B O 1
ATOM 3773 N N . SER B 1 227 ? -4.086 47.875 37.594 1 74.38 227 SER B N 1
ATOM 3774 C CA . SER B 1 227 ? -3.232 49.031 37.906 1 74.38 227 SER B CA 1
ATOM 3775 C C . SER B 1 227 ? -3.828 50.312 37.344 1 74.38 227 SER B C 1
ATOM 3777 O O . SER B 1 227 ? -3.783 51.375 38 1 74.38 227 SER B O 1
ATOM 3779 N N . LYS B 1 228 ? -4.516 50.25 36.188 1 70.44 228 LYS B N 1
ATOM 3780 C CA . LYS B 1 228 ? -5.176 51.406 35.594 1 70.44 228 LYS B CA 1
ATOM 3781 C C . LYS B 1 228 ? -6.406 51.812 36.406 1 70.44 228 LYS B C 1
ATOM 3783 O O . LYS B 1 228 ? -6.641 53 36.625 1 70.44 228 LYS B O 1
ATOM 3788 N N . SER B 1 229 ? -7.137 50.938 36.938 1 73.25 229 SER B N 1
ATOM 3789 C CA . SER B 1 229 ? -8.32 51.219 37.75 1 73.25 229 SER B CA 1
ATOM 3790 C C . SER B 1 229 ? -7.949 51.812 39.125 1 73.25 229 SER B C 1
ATOM 3792 O O . SER B 1 229 ? -8.609 52.719 39.594 1 73.25 229 SER B O 1
ATOM 3794 N N . ASN B 1 230 ? -6.797 51.312 39.594 1 73.12 230 ASN B N 1
ATOM 3795 C CA . ASN B 1 230 ? -6.3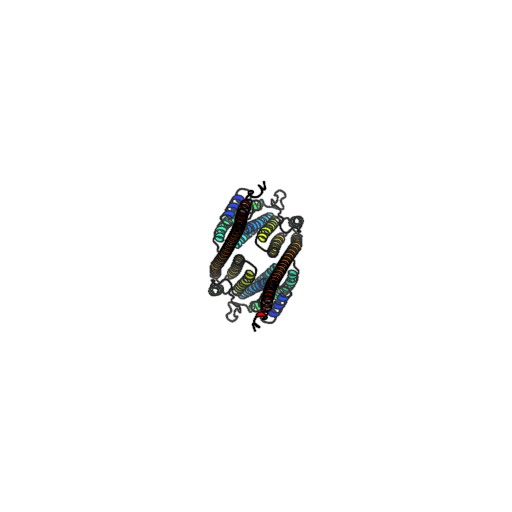4 51.812 40.906 1 73.12 230 ASN B CA 1
ATOM 3796 C C . ASN B 1 230 ? -5.711 53.219 40.75 1 73.12 230 ASN B C 1
ATOM 3798 O O . ASN B 1 230 ? -5.855 54.062 41.656 1 73.12 230 ASN B O 1
ATOM 3802 N N . ASN B 1 231 ? -5.121 53.469 39.688 1 65.88 231 ASN B N 1
ATOM 3803 C CA . ASN B 1 231 ? -4.562 54.812 39.469 1 65.88 231 ASN B CA 1
ATOM 3804 C C . ASN B 1 231 ? -5.656 55.844 39.219 1 65.88 231 ASN B C 1
ATOM 3806 O O . ASN B 1 231 ? -5.555 56.969 39.656 1 65.88 231 ASN B O 1
ATOM 3810 N N . GLU B 1 232 ? -6.672 55.5 38.625 1 65.56 232 GLU B N 1
ATOM 3811 C CA . GLU B 1 232 ? -7.801 56.406 38.406 1 65.56 232 GLU B CA 1
ATOM 3812 C C . GLU B 1 232 ? -8.555 56.656 39.719 1 65.56 232 GLU B C 1
ATOM 3814 O O . GLU B 1 232 ? -9.016 57.75 39.969 1 65.56 232 GLU B O 1
ATOM 3819 N N . ARG B 1 233 ? -8.57 55.656 40.5 1 69 233 ARG B N 1
ATOM 3820 C CA . ARG B 1 233 ? -9.203 55.812 41.781 1 69 233 ARG B CA 1
ATOM 3821 C C . ARG B 1 233 ? -8.383 56.75 42.688 1 69 233 ARG B C 1
ATOM 3823 O O . ARG B 1 233 ? -8.938 57.594 43.406 1 69 233 ARG B O 1
ATOM 3830 N N . ASN B 1 234 ? -7.18 56.719 42.594 1 63.69 234 ASN B N 1
ATOM 3831 C CA . ASN B 1 234 ? -6.328 57.562 43.406 1 63.69 234 ASN B CA 1
ATOM 3832 C C . ASN B 1 234 ? -6.289 59 42.875 1 63.69 234 ASN B C 1
ATOM 3834 O O . ASN B 1 234 ? -6.207 59.938 43.656 1 63.69 234 ASN B O 1
ATOM 3838 N N . LYS B 1 235 ? -6.387 59.25 41.656 1 63.47 235 LYS B N 1
ATOM 3839 C CA . LYS B 1 235 ? -6.465 60.594 41.094 1 63.47 235 LYS B CA 1
ATOM 3840 C C . LYS B 1 235 ? -7.766 61.281 41.5 1 63.47 235 LYS B C 1
ATOM 3842 O O . LYS B 1 235 ? -7.773 62.469 41.781 1 63.47 235 LYS B O 1
ATOM 3847 N N . THR B 1 236 ? -8.766 60.625 41.5 1 61.91 236 THR B N 1
ATOM 3848 C CA . THR B 1 236 ? -10.039 61.219 41.906 1 61.91 236 THR B CA 1
ATOM 3849 C C . THR B 1 236 ? -10.039 61.5 43.406 1 61.91 236 THR B C 1
ATOM 3851 O O . THR B 1 236 ? -10.633 62.469 43.875 1 61.91 236 THR B O 1
ATOM 3854 N N . ALA B 1 237 ? -9.367 60.719 44.156 1 64.31 237 ALA B N 1
ATOM 3855 C CA . ALA B 1 237 ? -9.297 60.969 45.594 1 64.31 237 ALA B CA 1
ATOM 3856 C C . ALA B 1 237 ? -8.422 62.188 45.906 1 64.31 237 ALA B C 1
ATOM 3858 O O . ALA B 1 237 ? -8.727 62.969 46.781 1 64.31 237 ALA B O 1
ATOM 3859 N N . ASP B 1 238 ? -7.457 62.375 45.219 1 56.94 238 ASP B N 1
ATOM 3860 C CA . ASP B 1 238 ? -6.59 63.531 45.406 1 56.94 238 ASP B CA 1
ATOM 3861 C C . ASP B 1 238 ? -7.254 64.812 44.906 1 56.94 238 ASP B C 1
ATOM 3863 O O . ASP B 1 238 ? -7.094 65.875 45.5 1 56.94 238 ASP B O 1
ATOM 3867 N N . GLU B 1 239 ? -7.965 64.812 43.875 1 58 239 GLU B N 1
ATOM 3868 C CA . GLU B 1 239 ? -8.727 65.938 43.438 1 58 239 GLU B CA 1
ATOM 3869 C C . GLU B 1 239 ? -9.852 66.312 44.406 1 58 239 GLU B C 1
ATOM 3871 O O . GLU B 1 239 ? -10.211 67.438 44.594 1 58 239 GLU B O 1
ATOM 3876 N N . GLY B 1 240 ? -10.242 65.312 45.062 1 55.09 240 GLY B N 1
ATOM 3877 C CA . GLY B 1 240 ? -11.227 65.562 46.125 1 55.09 240 GLY B CA 1
ATOM 3878 C C . GLY B 1 240 ? -10.641 66.188 47.344 1 55.09 240 GLY B C 1
ATOM 3879 O O . GLY B 1 240 ? -11.336 66.875 48.094 1 55.09 240 GLY B O 1
ATOM 3880 N N . LYS B 1 241 ? -9.43 66.062 47.625 1 55.06 241 LYS B N 1
ATOM 3881 C CA . LYS B 1 241 ? -8.781 66.688 48.75 1 55.06 241 LYS B CA 1
ATOM 3882 C C . LYS B 1 241 ? -8.555 68.188 48.5 1 55.06 241 LYS B C 1
ATOM 3884 O O . LYS B 1 241 ? -8.656 69 49.438 1 55.06 241 LYS B O 1
ATOM 3889 N N . TYR B 1 242 ? -8.43 68.5 47.375 1 51.97 242 TYR B N 1
ATOM 3890 C CA . TYR B 1 242 ? -8.203 69.938 47.094 1 51.97 242 TYR B CA 1
ATOM 3891 C C . TYR B 1 242 ? -9.516 70.688 47.094 1 51.97 242 TYR B C 1
ATOM 3893 O O . TYR B 1 242 ? -9.539 71.875 47.375 1 51.97 242 TYR B O 1
ATOM 3901 N N . LEU B 1 243 ? -10.555 70.062 46.844 1 49.28 243 LEU B N 1
ATOM 3902 C CA . LEU B 1 243 ? -11.805 70.812 46.875 1 49.28 243 LEU B CA 1
ATOM 3903 C C . LEU B 1 243 ? -12.195 71.188 48.312 1 49.28 243 LEU B C 1
ATOM 3905 O O . LEU B 1 243 ? -12.82 72.188 48.594 1 49.28 243 LEU B O 1
ATOM 3909 N N . GLN B 1 244 ? -11.695 70.438 49.281 1 46.84 244 GLN B N 1
ATOM 3910 C CA . GLN B 1 244 ? -12.07 70.75 50.656 1 46.84 244 GLN B CA 1
ATOM 3911 C C . GLN B 1 244 ? -11.242 71.875 51.219 1 46.84 244 GLN B C 1
ATOM 3913 O O . GLN B 1 244 ? -11.688 72.625 52.125 1 46.84 244 GLN B O 1
ATOM 3918 N N . ILE B 1 245 ? -10.133 72.125 50.719 1 46.28 245 ILE B N 1
ATOM 3919 C CA . ILE B 1 245 ? -9.336 73.188 51.312 1 46.28 245 ILE B CA 1
ATOM 3920 C C . ILE B 1 245 ? -9.867 74.562 50.844 1 46.28 245 ILE B C 1
ATOM 3922 O O . ILE B 1 245 ? -9.789 75.562 51.594 1 46.28 245 ILE B O 1
ATOM 3926 N N . HIS B 1 246 ? -10.477 74.625 49.719 1 43.53 246 HIS B N 1
ATOM 3927 C CA . HIS B 1 246 ? -10.906 76 49.312 1 43.53 246 HIS B CA 1
ATOM 3928 C C . HIS B 1 246 ? -12.117 76.438 50.125 1 43.53 246 HIS B C 1
ATOM 3930 O O . HIS B 1 246 ? -12.398 77.625 50.188 1 43.53 246 HIS B O 1
ATOM 3936 N N . THR B 1 247 ? -12.891 75.5 50.656 1 42.84 247 THR B N 1
ATOM 3937 C CA . THR B 1 247 ? -14.102 76 51.312 1 42.84 247 THR B CA 1
ATOM 3938 C C . THR B 1 247 ? -13.789 76.5 52.719 1 42.84 247 THR B C 1
ATOM 3940 O O . THR B 1 247 ? -14.531 77.312 53.281 1 42.84 247 THR B O 1
ATOM 3943 N N . VAL B 1 248 ? -12.68 76.062 53.312 1 40.88 248 VAL B N 1
ATOM 3944 C CA . VAL B 1 248 ? -12.469 76.5 54.688 1 40.88 248 VAL B CA 1
ATOM 3945 C C . VAL B 1 248 ? -11.891 77.938 54.719 1 40.88 248 VAL B C 1
ATOM 3947 O O . VAL B 1 248 ? -12.156 78.688 55.625 1 40.88 248 VAL B O 1
ATOM 3950 N N . GLU B 1 249 ? -11.219 78.312 53.75 1 34.62 249 GLU B N 1
ATOM 3951 C CA . GLU B 1 249 ? -10.586 79.688 53.844 1 34.62 249 GLU B CA 1
ATOM 3952 C C . GLU B 1 249 ? -11.609 80.75 53.625 1 34.62 249 GLU B C 1
ATOM 3954 O O . GLU B 1 249 ? -11.445 81.875 54.125 1 34.62 249 GLU B O 1
ATOM 3959 N N . SER B 1 250 ? -12.719 80.562 52.969 1 35.5 250 SER B N 1
ATOM 3960 C CA . SER B 1 250 ? -13.641 81.625 52.75 1 35.5 250 SER B CA 1
ATOM 3961 C C . SER B 1 250 ? -14.438 81.938 54 1 35.5 250 SER B C 1
ATOM 3963 O O . SER B 1 250 ? -15.125 82.938 54.094 1 35.5 250 SER B O 1
ATOM 3965 N N . ALA B 1 251 ? -14.516 81 54.969 1 35.16 251 ALA B N 1
ATOM 3966 C CA . ALA B 1 251 ? -15.398 81.25 56.094 1 35.16 251 ALA B CA 1
ATOM 3967 C C . ALA B 1 251 ? -14.734 82.188 57.094 1 35.16 251 ALA B C 1
ATOM 3969 O O . ALA B 1 251 ? -15.391 82.688 58.031 1 35.16 251 ALA B O 1
ATOM 3970 N N . ARG B 1 252 ? -13.453 82.375 57.156 1 32.09 252 ARG B N 1
ATOM 3971 C CA . ARG B 1 252 ? -12.859 83.062 58.281 1 32.09 252 ARG B CA 1
ATOM 3972 C C . ARG B 1 252 ? -12.984 84.562 58.062 1 32.09 252 ARG B C 1
ATOM 3974 O O . ARG B 1 252 ? -12.68 85.375 58.969 1 32.09 252 ARG B O 1
ATOM 3981 N N . SER B 1 253 ? -13.18 85.062 56.844 1 28.84 253 SER B N 1
ATOM 3982 C CA . SER B 1 253 ? -12.922 86.438 56.75 1 28.84 253 SER B CA 1
ATOM 3983 C C . SER B 1 253 ? -14.086 87.25 57.312 1 28.84 253 SER B C 1
ATOM 3985 O O . SER B 1 253 ? -14.047 88.5 57.312 1 28.84 253 SER B O 1
ATOM 3987 N N . VAL B 1 254 ? -15.266 86.688 57.438 1 30 254 VAL B N 1
ATOM 3988 C CA . VAL B 1 254 ? -16.297 87.688 57.688 1 30 254 VAL B CA 1
ATOM 3989 C C . VAL B 1 254 ? -16.328 88.062 59.156 1 30 254 VAL B C 1
ATOM 3991 O O . VAL B 1 254 ? -16.703 87.25 60 1 30 254 VAL B O 1
ATOM 3994 N N . ASN B 1 255 ? -15.164 88.625 59.719 1 27.69 255 ASN B N 1
ATOM 3995 C CA . ASN B 1 255 ? -15.227 89.188 61.062 1 27.69 255 ASN B CA 1
ATOM 3996 C C . ASN B 1 255 ? -16.281 90.312 61.125 1 27.69 255 ASN B C 1
ATOM 3998 O O . ASN B 1 255 ? -16.25 91.25 60.312 1 27.69 255 ASN B O 1
ATOM 4002 N N . PRO B 1 256 ? -17.469 90 61.656 1 27.78 256 PRO B N 1
ATOM 4003 C CA . PRO B 1 256 ? -18.578 90.938 61.844 1 27.78 256 PRO B CA 1
ATOM 4004 C C . PRO B 1 256 ? -18.203 92.188 62.688 1 27.78 256 PRO B C 1
ATOM 4006 O O . PRO B 1 256 ? -19.094 92.938 63.125 1 27.78 256 PRO B O 1
ATOM 4009 N N . LEU B 1 257 ? -16.938 92.625 62.844 1 27.19 257 LEU B N 1
ATOM 4010 C CA . LEU B 1 257 ? -16.719 93.688 63.812 1 27.19 257 LEU B CA 1
ATOM 4011 C C . LEU B 1 257 ? -17.547 94.938 63.438 1 27.19 257 LEU B C 1
ATOM 4013 O O . LEU B 1 257 ? -17.797 95.812 64.312 1 27.19 257 LEU B O 1
ATOM 4017 N N . LEU B 1 258 ? -17.672 95.312 62.219 1 25.97 258 LEU B N 1
ATOM 4018 C CA . LEU B 1 258 ? -17.828 96.75 62.125 1 25.97 258 LEU B CA 1
ATOM 4019 C C . LEU B 1 258 ? -19.234 97.188 62.531 1 25.97 258 LEU B C 1
ATOM 4021 O O . LEU B 1 258 ? -19.625 98.312 62.344 1 25.97 258 LEU B O 1
ATOM 4025 N N . THR B 1 259 ? -20.141 96.25 62.812 1 24.14 259 THR B N 1
ATOM 4026 C CA . THR B 1 259 ? -21.453 96.938 62.781 1 24.14 259 THR B CA 1
ATOM 4027 C C . THR B 1 259 ? -21.672 97.75 64.062 1 24.14 259 THR B C 1
ATOM 4029 O O . THR B 1 259 ? -22.734 98.375 64.25 1 24.14 259 THR B O 1
ATOM 4032 N N . ASN B 1 260 ? -20.828 97.688 65.125 1 25 260 ASN B N 1
ATOM 4033 C CA . ASN B 1 260 ? -21.406 98.375 66.25 1 25 260 ASN B CA 1
ATOM 4034 C C . ASN B 1 260 ? -21.297 99.938 66 1 25 260 ASN B C 1
ATOM 4036 O O . ASN B 1 260 ? -20.234 100.5 66.188 1 25 260 ASN B O 1
ATOM 4040 N N . VAL B 1 261 ? -21.625 100.562 64.938 1 25.06 261 VAL B N 1
ATOM 4041 C CA . VAL B 1 261 ? -21.797 102 64.875 1 25.06 261 VAL B CA 1
ATOM 4042 C C . VAL B 1 261 ? -22.922 102.438 65.812 1 25.06 261 VAL B C 1
ATOM 4044 O O . VAL B 1 261 ? -24.078 102.062 65.625 1 25.06 261 VAL B O 1
ATOM 4047 N N . ASP B 1 262 ? -23 102.188 67.25 1 21.2 262 ASP B N 1
ATOM 4048 C CA . ASP B 1 262 ? -23.5 103.312 68 1 21.2 262 ASP B CA 1
ATOM 4049 C C . ASP B 1 262 ? -22.469 104.438 68 1 21.2 262 ASP B C 1
ATOM 4051 O O . ASP B 1 262 ? -21.25 104.188 68.062 1 21.2 262 ASP B O 1
#

Foldseek 3Di:
DPDDLLLAQQADPDDRSVVVVVLCVPQPVVLRLQLSLLSLQLLLCLQCLVDLVVSLVSSLVSQCVSLVDPDRSSVSSNVVSVVVSVVCVPCVVVVSVLRYNVDPVRDPPADQAAAPPQPPADVVVLCVQQVSNRSQLNSLRVVLNVQVVPDQNLVSLVSSLVSQQVSQVVRPPRPCNNVSSVVRSVSSNVVSVVVVVVVVVVVVVVVVVVVVVVVVVVVVVVVVVVVVVVVVVVVVVVVVVVVVVVVVVVVPPCPVPPPPPD/DPDDLLLAQQADPDDRSVVVVVLCVPQPVVLRLQLSLLSLQLLLCLQCLVDLVVSLVSSLVSQCVSLVDPDRSSVSSNVVSVVVSVVCVPCVVVSSVLRYNVDPVRDPPADQAAAPPQPPFDSVVLCVQQVSNRSQLSSLRVVLNVQVVPDQNLVSLVSSLVSQQVSQVVRPPRPCNNVSSVVRSVSSNVVSVVVVVVVVVVVVVVVVVVVVVVVVVVVVVVVVVVVVVVVVVVVVVVVVVVVVVVVVVVPPPPPVPPPPPD

Sequence (524 aa):
MLIPYNNWHCGSEGISRNISYNVAKKDCPTLAAALNHCCAIHDDCYGRQDGQEKCDEEFCECNRMVTRLPTEEGYKCRAAMNDACGILRFVGMFAYGSSNYTDPTKPAGNEELVPQTVPSIDYDHLYTKCPHVNITLASCSLNFDLCTSVHSIDFCANDLCHCMMDAAESDKLHQHCLPAVAHSCRGILNYSSKVLAERKSAKIFMILALVVIALVSIGFGVYYMYSKSNNERNKTADEGKYLQIHTVESARSVNPLLTNVDMLIPYNNWHCGSEGISRNISYNVAKKDCPTLAAALNHCCAIHDDCYGRQDGQEKCDEEFCECNRMVTRLPTEEGYKCRAAMNDACGILRFVGMFAYGSSNYTDPTKPAGNEELVPQTVPSIDYDHLYTKCPHVNITLASCSLNFDLCTSVHSIDFCANDLCHCMMDAAESDKLHQHCLPAVAHSCRGILNYSSKVLAERKSAKIFMILALVVIALVSIGFGVYYMYSKSNNERNKTADEGKYLQIHTVESARSVNPLLTNVD

Radius of gyration: 39.91 Å; Cα contacts (8 Å, |Δi|>4): 500; chains: 2; bounding box: 62×148×98 Å